Protein 1M0U (pdb70)

Foldseek 3Di:
DKAKEWEDAQDQALCQLVVLLCLLQVHDYHDHHQYPVCLVVCQVVAVVSDDGWMAINNDIDHDRLVVSLVSQVVRVQADDDPVQNVQLSVLLVLVVVLLVLLVCLLVPDDPVVSVVSLVCNVPPRLCVSQVVQLVCCVVLCLDSGPVDGHSSLSSLLSNQLVSCLSNVHRSCPVRVSNVSSNVVSCPPPSNVVCVVVGDDDSD/DKAKEWEDAQDLALCQLVVLLCLLQVHDYHDHHAYPVCLVVCQVVAVVSDDGWMQMRNRIDHDSVVVLLVSQVVRVQFDDDPVQNVQLSVLLVLVVVLLVLLCCLQVNDPDPVSVVSVCCCVVPRLCPSLVVQLVCCVVLVLDNGPVDGHSSLSSLLSNQLVSCLSNVHRSCPVRVSNVSSNVVSCPPVSNVVCVVPRDDDSD

InterPro domains:
  IPR004045 Glutathione S-transferase, N-terminal [PF02798] (50-118)
  IPR004045 Glutathione S-transferase, N-terminal [PS50404] (48-125)
  IPR004046 Glutathione S-transferase, C-terminal [PF14497] (142-244)
  IPR010987 Glutathione S-transferase, C-terminal-like [PS50405] (127-249)
  IPR036249 Thioredoxin-like superfamily [SSF52833] (49-121)
  IPR036282 Glutathione S-transferase, C-terminal domain superfamily [SSF47616] (123-248)
  IPR040079 Glutathione transferase family [SFLDS00019] (49-248)
  IPR050213 Glutathione S-transferase superfamily [PTHR11571] (49-246)

CATH classification: 3.40.30.10 (+1 more: 1.20.1050.10)

Structure (mmCIF, N/CA/C/O backbone):
data_1M0U
#
_entry.id   1M0U
#
_cell.length_a   89.723
_cell.length_b   89.723
_cell.length_c   131.789
_cell.angle_alpha   90.00
_cell.angle_beta   90.00
_cell.angle_gamma   120.00
#
_symmetry.space_group_name_H-M   'P 31 2 1'
#
loop_
_entity.id
_entity.type
_entity.pdbx_description
1 polymer 'GST2 gene product'
2 non-polymer 'SULFATE ION'
3 non-polymer GLUTATHIONE
4 water water
#
loop_
_atom_site.group_PDB
_atom_site.id
_atom_site.type_symbol
_atom_site.label_atom_id
_atom_site.label_alt_id
_atom_site.label_comp_id
_atom_site.label_asym_id
_atom_site.label_entity_id
_atom_site.label_seq_id
_atom_site.pdbx_PDB_ins_code
_atom_site.Cartn_x
_atom_site.Cartn_y
_atom_site.Cartn_z
_atom_site.occupancy
_atom_site.B_iso_or_equiv
_atom_site.auth_seq_id
_atom_site.auth_comp_id
_atom_site.auth_asym_id
_atom_site.auth_atom_id
_atom_site.pdbx_PDB_model_num
ATOM 1 N N . LYS A 1 47 ? 85.492 23.159 10.102 1.00 41.01 47 LYS A N 1
ATOM 2 C CA . LYS A 1 47 ? 85.714 24.168 11.174 1.00 40.15 47 LYS A CA 1
ATOM 3 C C . LYS A 1 47 ? 84.450 24.444 12.013 1.00 39.58 47 LYS A C 1
ATOM 4 O O . LYS A 1 47 ? 84.552 24.885 13.158 1.00 40.15 47 LYS A O 1
ATOM 10 N N . HIS A 1 48 ? 83.267 24.200 11.449 1.00 38.07 48 HIS A N 1
ATOM 11 C CA . HIS A 1 48 ? 82.025 24.274 12.228 1.00 36.80 48 HIS A CA 1
ATOM 12 C C . HIS A 1 48 ? 81.772 22.959 12.958 1.00 35.05 48 HIS A C 1
ATOM 13 O O . HIS A 1 48 ? 82.130 21.892 12.461 1.00 35.20 48 HIS A O 1
ATOM 20 N N . SER A 1 49 ? 81.187 23.042 14.147 1.00 33.19 49 SER A N 1
ATOM 21 C CA . SER A 1 49 ? 80.955 21.854 14.981 1.00 31.84 49 SER A CA 1
ATOM 22 C C . SER A 1 49 ? 79.497 21.424 14.911 1.00 30.42 49 SER A C 1
ATOM 23 O O . SER A 1 49 ? 78.608 22.185 15.296 1.00 30.36 49 SER A O 1
ATOM 26 N N . TYR A 1 50 ? 79.260 20.201 14.438 1.00 29.04 50 TYR A N 1
ATOM 27 C CA . TYR A 1 50 ? 77.902 19.670 14.323 1.00 27.74 50 TYR A CA 1
ATOM 28 C C . TYR A 1 50 ? 77.676 18.524 15.290 1.00 26.86 50 TYR A C 1
ATOM 29 O O . TYR A 1 50 ? 78.451 17.577 15.321 1.00 26.83 50 TYR A O 1
ATOM 38 N N . THR A 1 51 ? 76.614 18.610 16.078 1.00 26.02 51 THR A N 1
ATOM 39 C CA . THR A 1 51 ? 76.215 17.497 16.938 1.00 25.99 51 THR A CA 1
ATOM 40 C C . THR A 1 51 ? 74.781 17.117 16.598 1.00 25.88 51 THR A C 1
ATOM 41 O O . THR A 1 51 ? 73.906 17.978 16.549 1.00 25.75 51 THR A O 1
ATOM 45 N N . LEU A 1 52 ? 74.544 15.832 16.358 1.00 25.18 52 LEU A N 1
ATOM 46 C CA . LEU A 1 52 ? 73.175 15.366 16.166 1.00 25.46 52 LEU A CA 1
ATOM 47 C C . LEU A 1 52 ? 72.720 14.582 17.392 1.00 25.42 52 LEU A C 1
ATOM 48 O O . LEU A 1 52 ? 73.396 13.647 17.803 1.00 26.04 52 LEU A O 1
ATOM 53 N N . PHE A 1 53 ? 71.586 14.982 17.957 1.00 25.60 53 PHE A N 1
ATOM 54 C CA . PHE A 1 53 ? 70.942 14.270 19.052 1.00 26.41 53 PHE A CA 1
ATOM 55 C C . PHE A 1 53 ? 69.728 13.514 18.533 1.00 26.40 53 PHE A C 1
ATOM 56 O O . PHE A 1 53 ? 68.819 14.120 17.979 1.00 26.07 53 PHE A O 1
ATOM 64 N N . TYR A 1 54 ? 69.696 12.205 18.751 1.00 26.39 54 TYR A N 1
ATOM 65 C CA . TYR A 1 54 ? 68.484 11.444 18.509 1.00 27.24 54 TYR A CA 1
ATOM 66 C C . TYR A 1 54 ? 68.563 10.160 19.317 1.00 28.00 54 TYR A C 1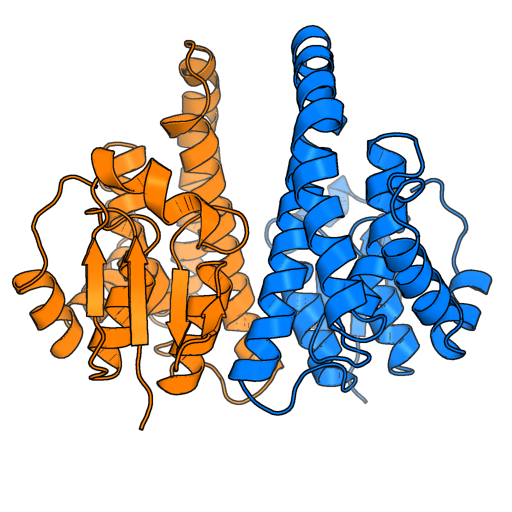
ATOM 67 O O . TYR A 1 54 ? 69.550 9.920 20.005 1.00 28.20 54 TYR A O 1
ATOM 76 N N . PHE A 1 55 ? 67.520 9.344 19.232 1.00 29.26 55 PHE A N 1
ATOM 77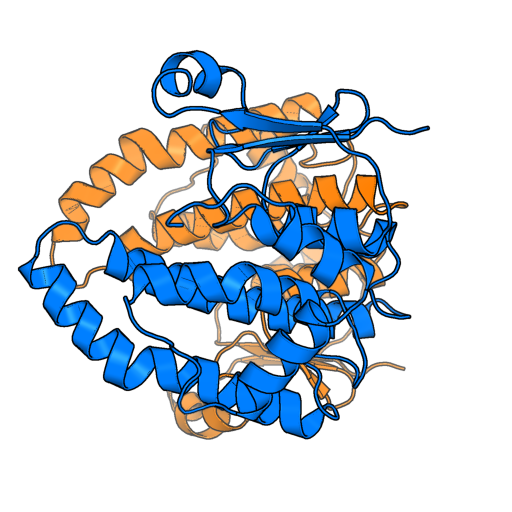 C CA . PHE A 1 55 ? 67.520 8.030 19.867 1.00 30.02 55 PHE A CA 1
ATOM 78 C C . PHE A 1 55 ? 68.459 7.082 19.127 1.00 30.30 55 PHE A C 1
ATOM 79 O O . PHE A 1 55 ? 68.958 7.400 18.042 1.00 30.35 55 PHE A O 1
ATOM 87 N N . ASN A 1 56 ? 68.713 5.916 19.715 1.00 30.89 56 ASN A N 1
ATOM 88 C CA . ASN A 1 56 ? 69.601 4.943 19.094 1.00 31.37 56 ASN A CA 1
ATOM 89 C C . ASN A 1 56 ? 68.887 4.147 17.998 1.00 31.55 56 ASN A C 1
ATOM 90 O O . ASN A 1 56 ? 68.806 2.911 18.050 1.00 31.09 56 ASN A O 1
ATOM 95 N N . VAL A 1 57 ? 68.369 4.875 17.011 1.00 30.93 57 VAL A N 1
ATOM 96 C CA . VAL A 1 57 ? 67.644 4.283 15.885 1.00 31.08 57 VAL A CA 1
ATOM 97 C C . VAL A 1 57 ? 67.899 5.098 14.616 1.00 30.80 57 VAL A C 1
ATOM 98 O O . VAL A 1 57 ? 68.482 6.191 14.675 1.00 30.44 57 VAL A O 1
ATOM 102 N N . LYS A 1 58 ? 67.465 4.571 13.473 1.00 30.17 58 LYS A N 1
ATOM 103 C CA . LYS A 1 58 ? 67.501 5.336 12.228 1.00 29.35 58 LYS A CA 1
ATOM 104 C C . LYS A 1 58 ? 66.333 6.325 12.210 1.00 28.44 58 LYS A C 1
ATOM 105 O O . LYS A 1 58 ? 66.526 7.530 12.434 1.00 27.81 58 LYS A O 1
ATOM 111 N N . ALA A 1 59 ? 65.122 5.813 11.978 1.00 27.26 59 ALA A N 1
ATOM 112 C CA . ALA A 1 59 ? 63.897 6.612 11.936 1.00 26.38 59 ALA A CA 1
ATOM 113 C C . ALA A 1 59 ? 64.082 8.022 11.345 1.00 26.14 59 ALA A C 1
ATOM 114 O O . ALA A 1 59 ? 64.617 8.172 10.243 1.00 26.02 59 ALA A O 1
ATOM 116 N N . LEU A 1 60 ? 63.663 9.043 12.091 1.00 25.16 60 LEU A N 1
ATOM 117 C CA . LEU A 1 60 ? 63.583 10.411 11.565 1.00 24.73 60 LEU A CA 1
ATOM 118 C C . LEU A 1 60 ? 64.930 11.088 11.354 1.00 24.09 60 LEU A C 1
ATOM 119 O O . LEU A 1 60 ? 65.038 12.040 10.572 1.00 23.95 60 LEU A O 1
ATOM 124 N N . ALA A 1 61 ? 65.961 10.616 12.044 1.00 23.61 61 ALA A N 1
ATOM 125 C CA . ALA A 1 61 ? 67.260 11.259 11.925 1.00 22.86 61 ALA A CA 1
ATOM 126 C C . ALA A 1 61 ? 68.094 10.686 10.804 1.00 22.92 61 ALA A C 1
ATOM 127 O O . ALA A 1 61 ? 69.085 11.294 10.402 1.00 22.36 61 ALA A O 1
ATOM 129 N N . GLU A 1 62 ? 67.737 9.494 10.315 1.00 21.94 62 GLU A N 1
ATOM 130 C CA . GLU A 1 62 ? 68.595 8.849 9.328 1.00 21.67 62 GLU A CA 1
ATOM 131 C C . GLU A 1 62 ? 68.834 9.678 8.055 1.00 20.90 62 GLU A C 1
ATOM 132 O O . GLU A 1 62 ? 69.951 9.677 7.559 1.00 21.33 62 GLU A O 1
ATOM 138 N N . PRO A 1 63 ? 67.832 10.381 7.517 1.00 20.59 63 PRO A N 1
ATOM 139 C CA . PRO A 1 63 ? 68.112 11.301 6.404 1.00 20.15 63 PRO A CA 1
ATOM 140 C C . PRO A 1 63 ? 69.206 12.344 6.726 1.00 19.85 63 PRO A C 1
ATOM 141 O O . PRO A 1 63 ? 70.028 12.671 5.852 1.00 19.59 63 PRO A O 1
ATOM 145 N N . LEU A 1 64 ? 69.206 12.864 7.948 1.00 20.08 64 LEU A N 1
ATOM 146 C CA . LEU A 1 64 ? 70.250 13.816 8.360 1.00 20.42 64 LEU A CA 1
ATOM 147 C C . LEU A 1 64 ? 71.621 13.141 8.360 1.00 20.52 64 LEU A C 1
ATOM 148 O O . LEU A 1 64 ? 72.587 13.693 7.855 1.00 21.25 64 LEU A O 1
ATOM 153 N N . ARG A 1 65 ? 71.688 11.915 8.876 1.00 21.20 65 ARG A N 1
ATOM 154 C CA . ARG A 1 65 ? 72.928 11.137 8.847 1.00 21.21 65 ARG A CA 1
ATOM 155 C C . ARG A 1 65 ? 73.406 10.838 7.418 1.00 21.52 65 ARG A C 1
ATOM 156 O O . ARG A 1 65 ? 74.611 10.831 7.157 1.00 21.70 65 ARG A O 1
ATOM 164 N N . TYR A 1 66 ? 72.472 10.606 6.488 1.00 21.49 66 TYR A N 1
ATOM 165 C CA . TYR A 1 66 ? 72.821 10.404 5.090 1.00 21.65 66 TYR A CA 1
ATOM 166 C C . TYR A 1 66 ? 73.444 11.673 4.523 1.00 21.18 66 TYR A C 1
ATOM 167 O O . TYR A 1 66 ? 74.434 11.628 3.797 1.00 22.52 66 TYR A O 1
ATOM 176 N N . LEU A 1 67 ? 72.842 12.815 4.849 1.00 21.01 67 LEU A N 1
ATOM 177 C CA . LEU A 1 67 ? 73.301 14.082 4.300 1.00 21.16 67 LEU A CA 1
ATOM 178 C C . LEU A 1 67 ? 74.701 14.443 4.816 1.00 21.79 67 LEU A C 1
ATOM 179 O O . LEU A 1 67 ? 75.523 14.950 4.04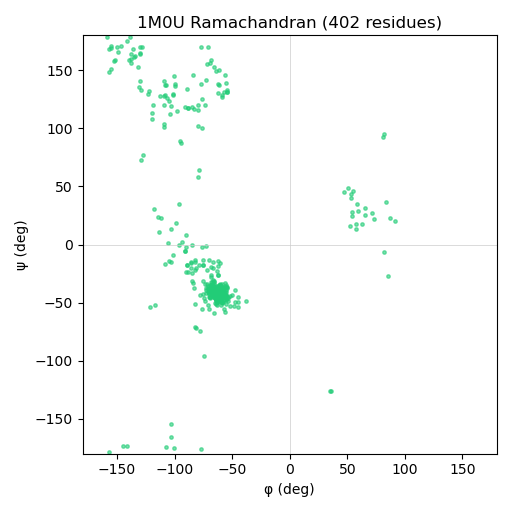6 1.00 22.18 67 LEU A O 1
ATOM 184 N N . PHE A 1 68 ? 74.959 14.195 6.098 1.00 22.75 68 PHE A N 1
ATOM 185 C CA . PHE A 1 68 ? 76.307 14.410 6.652 1.00 23.82 68 PHE A CA 1
ATOM 186 C C . PHE A 1 68 ? 77.296 13.515 5.902 1.00 24.79 68 PHE A C 1
ATOM 187 O O . PHE A 1 68 ? 78.334 13.987 5.444 1.00 25.23 68 PHE A O 1
ATOM 195 N N . ALA A 1 69 ? 76.960 12.229 5.751 1.00 25.75 69 ALA A N 1
ATOM 196 C CA . ALA A 1 69 ? 77.815 11.303 5.001 1.00 26.33 69 ALA A CA 1
ATOM 197 C C . ALA A 1 69 ? 78.069 11.774 3.576 1.00 26.85 69 ALA A C 1
ATOM 198 O O . ALA A 1 69 ? 79.215 11.790 3.123 1.00 26.52 69 ALA A O 1
ATOM 200 N N . TYR A 1 70 ? 77.003 12.179 2.878 1.00 26.65 70 TYR A N 1
ATOM 201 C CA . TYR A 1 70 ? 77.116 12.639 1.506 1.00 27.44 70 TYR A CA 1
ATOM 202 C C . TYR A 1 70 ? 78.133 13.783 1.361 1.00 28.20 70 TYR A C 1
ATOM 203 O O . TYR A 1 70 ? 78.941 13.803 0.418 1.00 27.92 70 TYR A O 1
ATOM 212 N N . GLY A 1 71 ? 78.079 14.723 2.303 1.00 28.92 71 GLY A N 1
ATOM 213 C CA . GLY A 1 71 ? 78.908 15.912 2.251 1.00 29.97 71 GLY A CA 1
ATOM 214 C C . GLY A 1 71 ? 80.290 15.726 2.837 1.00 31.05 71 GLY A C 1
ATOM 215 O O . GLY A 1 71 ? 81.088 16.662 2.825 1.00 30.80 71 GLY A O 1
ATOM 216 N N . ASN A 1 72 ? 80.569 14.523 3.336 1.00 31.72 72 ASN A N 1
ATOM 217 C CA . ASN A 1 72 ? 81.802 14.222 4.074 1.00 33.38 72 ASN A CA 1
ATOM 218 C C . ASN A 1 72 ? 82.008 15.199 5.239 1.00 33.21 72 ASN A C 1
ATOM 219 O O . ASN A 1 72 ? 83.128 15.664 5.517 1.00 33.65 72 ASN A O 1
ATOM 224 N N . GLN A 1 73 ? 80.903 15.508 5.910 1.00 32.91 73 GLN A N 1
ATOM 225 C CA . GLN A 1 73 ? 80.899 16.432 7.036 1.00 32.67 73 GLN A CA 1
ATOM 226 C C . GLN A 1 73 ? 80.939 15.668 8.350 1.00 32.68 73 GLN A C 1
ATOM 227 O O . GLN A 1 73 ? 80.010 14.929 8.694 1.00 32.46 73 GLN A O 1
ATOM 233 N N . GLU A 1 74 ? 82.035 15.836 9.081 1.00 32.17 74 GLU A N 1
ATOM 234 C CA . GLU A 1 74 ? 82.178 15.242 10.398 1.00 32.08 74 GLU A CA 1
ATOM 235 C C . GLU A 1 74 ? 81.124 15.802 11.336 1.00 31.14 74 GLU A C 1
ATOM 236 O O . GLU A 1 74 ? 80.843 17.005 11.323 1.00 31.35 74 GLU A O 1
ATOM 242 N N . TYR A 1 75 ? 80.542 14.928 12.146 1.00 30.41 75 TYR A N 1
ATOM 243 C CA . TYR A 1 75 ? 79.576 15.335 13.164 1.00 29.64 75 TYR A CA 1
ATOM 244 C C . TYR A 1 75 ? 79.590 14.361 14.329 1.00 30.10 75 TYR A C 1
ATOM 245 O O . TYR A 1 75 ? 80.023 13.221 14.179 1.00 30.92 75 TYR A O 1
ATOM 254 N N . GLU A 1 76 ? 79.109 14.815 15.482 1.00 30.35 76 GLU A N 1
ATOM 255 C CA . GLU A 1 76 ? 78.939 13.952 16.638 1.00 31.24 76 GLU A CA 1
ATOM 256 C C . GLU A 1 76 ? 77.560 13.306 16.580 1.00 30.90 76 GLU A C 1
ATOM 257 O O . GLU A 1 76 ? 76.540 13.987 16.621 1.00 30.27 76 GLU A O 1
ATOM 263 N N . ASP A 1 77 ? 77.549 11.987 16.477 1.00 30.66 77 ASP A N 1
ATOM 264 C CA . ASP A 1 77 ? 76.307 11.239 16.394 1.00 30.98 77 ASP A CA 1
ATOM 265 C C . ASP A 1 77 ? 75.920 10.784 17.798 1.00 31.41 77 ASP A C 1
ATOM 266 O O . ASP A 1 77 ? 76.301 9.694 18.217 1.00 31.64 77 ASP A O 1
ATOM 271 N N . VAL A 1 78 ? 75.198 11.634 18.530 1.00 31.47 78 VAL A N 1
ATOM 272 C CA . VAL A 1 78 ? 74.791 11.329 19.900 1.00 32.42 78 VAL A CA 1
ATOM 273 C C . VAL A 1 78 ? 73.502 10.519 19.925 1.00 33.43 78 VAL A C 1
ATOM 274 O O . VAL A 1 78 ? 72.449 10.977 19.476 1.00 32.62 78 VAL A O 1
ATOM 278 N N . ARG A 1 79 ? 73.605 9.308 20.469 1.00 34.82 79 ARG A N 1
ATOM 279 C CA . ARG A 1 79 ? 72.480 8.389 20.517 1.00 36.32 79 A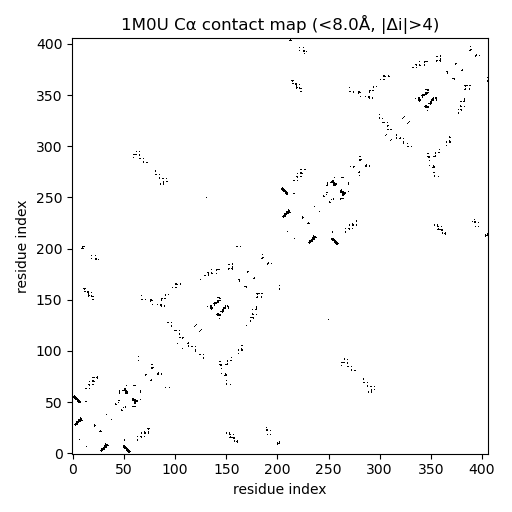RG A CA 1
ATOM 280 C C . ARG A 1 79 ? 71.973 8.246 21.933 1.00 37.58 79 ARG A C 1
ATOM 281 O O . ARG A 1 79 ? 72.584 7.565 22.764 1.00 38.02 79 ARG A O 1
ATOM 289 N N . VAL A 1 80 ? 70.850 8.897 22.193 1.00 38.58 80 VAL A N 1
ATOM 290 C CA . VAL A 1 80 ? 70.269 8.960 23.522 1.00 40.34 80 VAL A CA 1
ATOM 291 C C . VAL A 1 80 ? 69.509 7.668 23.804 1.00 41.71 80 VAL A C 1
ATOM 292 O O . VAL A 1 80 ? 68.514 7.366 23.143 1.00 41.77 80 VAL A O 1
ATOM 296 N N . THR A 1 81 ? 69.986 6.911 24.791 1.00 43.41 81 THR A N 1
ATOM 297 C CA . THR A 1 81 ? 69.343 5.651 25.169 1.00 44.84 81 THR A CA 1
ATOM 298 C C . THR A 1 81 ? 67.976 5.914 25.793 1.00 45.66 81 THR A C 1
ATOM 299 O O . THR A 1 81 ? 67.697 7.018 26.274 1.00 45.62 81 THR A O 1
ATOM 303 N N . ARG A 1 82 ? 67.131 4.887 25.772 1.00 47.17 82 ARG A N 1
ATOM 304 C CA . ARG A 1 82 ? 65.779 4.948 26.321 1.00 48.38 82 ARG A CA 1
ATOM 305 C C . ARG A 1 82 ? 65.744 5.400 27.790 1.00 48.72 82 ARG A C 1
ATOM 306 O O . ARG A 1 82 ? 64.838 6.134 28.199 1.00 48.80 82 ARG A O 1
ATOM 314 N N . ASP A 1 83 ? 66.738 4.979 28.574 1.00 49.40 83 ASP A N 1
ATOM 315 C CA . ASP A 1 83 ? 66.814 5.354 29.993 1.00 49.95 83 ASP A CA 1
ATOM 316 C C . ASP A 1 83 ? 67.209 6.810 30.249 1.00 49.69 83 ASP A C 1
ATOM 317 O O . ASP A 1 83 ? 66.642 7.464 31.133 1.00 49.90 83 ASP A O 1
ATOM 322 N N . GLU A 1 84 ? 68.177 7.314 29.483 1.00 49.29 84 GLU A N 1
ATOM 323 C CA . GLU A 1 84 ? 68.655 8.696 29.636 1.00 48.68 84 GLU A CA 1
ATOM 324 C C . GLU A 1 84 ? 67.624 9.736 29.213 1.00 47.86 84 GLU A C 1
ATOM 325 O O . GLU A 1 84 ? 67.640 10.867 29.706 1.00 47.91 84 GLU A O 1
ATOM 331 N N . TRP A 1 85 ? 66.726 9.344 28.308 1.00 46.81 85 TRP A N 1
ATOM 332 C CA . TRP A 1 85 ? 65.836 10.289 27.633 1.00 45.55 85 TRP A CA 1
ATOM 333 C C . TRP A 1 85 ? 64.966 11.189 28.528 1.00 45.17 85 TRP A C 1
ATOM 334 O O . TRP A 1 85 ? 64.969 12.398 28.319 1.00 45.02 85 TRP A O 1
ATOM 345 N N . PRO A 1 86 ? 64.226 10.644 29.503 1.00 44.83 86 PRO A N 1
ATOM 346 C CA . PRO A 1 86 ? 63.399 11.499 30.372 1.00 44.45 86 PRO A CA 1
ATOM 347 C C . PRO A 1 86 ? 64.211 12.556 31.141 1.00 43.80 86 PRO A C 1
ATOM 348 O O . PRO A 1 86 ? 63.717 13.663 31.353 1.00 43.92 86 PRO A O 1
ATOM 352 N N . ALA A 1 87 ? 65.440 12.220 31.530 1.00 43.69 87 ALA A N 1
ATOM 353 C CA . ALA A 1 87 ? 66.336 13.179 32.185 1.00 42.95 87 ALA A CA 1
ATOM 354 C C . ALA A 1 87 ? 66.871 14.241 31.208 1.00 42.43 87 ALA A C 1
ATOM 355 O O . ALA A 1 87 ? 67.056 15.403 31.586 1.00 42.24 87 ALA A O 1
ATOM 357 N N . LEU A 1 88 ? 67.086 13.845 29.951 1.00 41.47 88 LEU A N 1
ATOM 358 C CA . LEU A 1 88 ? 67.609 14.753 28.923 1.00 40.19 88 LEU A CA 1
ATOM 359 C C . LEU A 1 88 ? 66.546 15.623 28.250 1.00 39.50 88 LEU A C 1
ATOM 360 O O . LEU A 1 88 ? 66.798 16.787 27.956 1.00 38.89 88 LEU A O 1
ATOM 365 N N . LYS A 1 89 ? 65.362 15.054 28.014 1.00 39.26 89 LYS A N 1
ATOM 366 C CA . LYS A 1 89 ? 64.245 15.753 27.340 1.00 38.88 89 LYS A CA 1
ATOM 367 C C . LYS A 1 89 ? 64.031 17.241 27.672 1.00 38.27 89 LYS A C 1
ATOM 368 O O . LYS A 1 89 ? 63.865 18.047 26.753 1.00 37.90 89 LYS A O 1
ATOM 374 N N . PRO A 1 90 ? 64.011 17.615 28.959 1.00 37.92 90 PRO A N 1
ATOM 375 C CA . PRO A 1 90 ? 63.794 19.016 29.339 1.00 37.47 90 PRO A CA 1
ATOM 376 C C . PRO A 1 90 ? 64.853 19.997 28.806 1.00 36.68 90 PRO A C 1
ATOM 377 O O . PRO A 1 90 ? 64.594 21.194 28.803 1.00 36.85 90 PRO A O 1
ATOM 381 N N . THR A 1 91 ? 66.003 19.500 28.348 1.00 36.43 91 THR A N 1
ATOM 382 C CA . THR A 1 91 ? 67.058 20.373 27.810 1.00 35.84 91 THR A CA 1
ATOM 383 C C . THR A 1 91 ? 66.956 20.604 26.297 1.00 35.95 91 THR A C 1
ATOM 384 O O . THR A 1 91 ? 67.711 21.398 25.731 1.00 35.87 91 THR A O 1
ATOM 388 N N . MET A 1 92 ? 66.022 19.909 25.651 1.00 35.44 92 MET A N 1
ATOM 389 C CA . MET A 1 92 ? 65.901 19.938 24.193 1.00 35.51 92 MET A CA 1
ATOM 390 C C . MET A 1 92 ? 64.779 20.880 23.741 1.00 35.60 92 MET A C 1
ATOM 391 O O . MET A 1 92 ? 63.769 20.994 24.434 1.00 36.03 92 MET A O 1
ATOM 396 N N . PRO A 1 93 ? 64.954 21.573 22.610 1.00 35.92 93 PRO A N 1
ATOM 397 C CA . PRO A 1 93 ? 63.925 22.483 22.092 1.00 36.19 93 PRO A CA 1
ATOM 398 C C . PRO A 1 93 ? 62.586 21.768 21.925 1.00 36.72 93 PRO A C 1
ATOM 399 O O . PRO A 1 93 ? 62.537 20.656 21.375 1.00 36.72 93 PRO A O 1
ATOM 403 N N . MET A 1 94 ? 61.525 22.387 22.437 1.00 37.07 94 MET A N 1
ATOM 404 C CA . MET A 1 94 ? 60.174 21.818 22.397 1.00 37.63 94 MET A CA 1
ATOM 405 C C . MET A 1 94 ? 60.085 20.392 22.946 1.00 37.13 94 MET A C 1
ATOM 406 O O . MET A 1 94 ? 59.100 19.698 22.708 1.00 37.76 94 MET A O 1
ATOM 411 N N . GLY A 1 95 ? 61.114 19.955 23.673 1.00 36.86 95 GLY A N 1
ATOM 412 C CA . GLY A 1 95 ? 61.180 18.607 24.219 1.00 35.92 95 GLY A CA 1
ATOM 413 C C . GLY A 1 95 ? 61.262 17.452 23.227 1.00 36.00 95 GLY A C 1
ATOM 414 O O . GLY A 1 95 ? 60.878 16.323 23.547 1.00 36.39 95 GLY A O 1
ATOM 415 N N . GLN A 1 96 ? 61.779 17.711 22.032 1.00 34.94 96 GLN A N 1
ATOM 416 C CA . GLN A 1 96 ? 61.850 16.662 21.017 1.00 34.17 96 GLN A CA 1
ATOM 417 C C . GLN A 1 96 ? 63.215 16.472 20.390 1.00 32.15 96 GLN A C 1
ATOM 418 O O . GLN A 1 96 ? 64.134 17.258 20.621 1.00 31.74 96 GLN A O 1
ATOM 424 N N . MET A 1 97 ? 63.330 15.393 19.621 1.00 29.76 97 MET A N 1
ATOM 425 C CA . MET A 1 97 ? 64.488 15.101 18.803 1.00 27.81 97 MET A CA 1
ATOM 426 C C . MET A 1 97 ? 63.915 14.653 17.442 1.00 26.53 97 MET A C 1
ATOM 427 O O . MET A 1 97 ? 62.729 14.304 17.373 1.00 26.25 97 MET A O 1
ATOM 432 N N . PRO A 1 98 ? 64.707 14.670 16.373 1.00 25.63 98 PRO A N 1
ATOM 433 C CA . PRO A 1 98 ? 66.120 15.074 16.393 1.00 24.44 98 PRO A CA 1
ATOM 434 C C . PRO A 1 98 ? 66.369 16.551 16.649 1.00 23.78 98 PRO A C 1
ATOM 435 O O . PRO A 1 98 ? 65.509 17.414 16.415 1.00 23.72 98 PRO A O 1
ATOM 439 N N . VAL A 1 99 ? 67.571 16.798 17.151 1.00 23.27 99 VAL A N 1
ATOM 440 C CA . VAL A 1 99 ? 68.096 18.137 17.383 1.00 22.79 99 VAL A CA 1
ATOM 441 C C . VAL A 1 99 ? 69.473 18.196 16.777 1.00 22.78 99 VAL A C 1
ATOM 442 O O . VAL A 1 99 ? 70.277 17.283 16.938 1.00 22.33 99 VAL A O 1
ATOM 446 N N . LEU A 1 100 ? 69.752 19.282 16.067 1.00 23.33 100 LEU A N 1
ATOM 447 C CA . LEU A 1 100 ? 71.086 19.524 15.561 1.00 24.42 100 LEU A CA 1
ATOM 448 C C . LEU A 1 100 ? 71.666 20.673 16.355 1.00 24.40 100 LEU A C 1
ATOM 449 O O . LEU A 1 100 ? 70.968 21.627 16.680 1.00 24.92 100 LEU A O 1
ATOM 454 N N . GLU A 1 101 ? 72.942 20.557 16.666 1.00 25.06 101 GLU A N 1
ATOM 455 C CA . GLU A 1 101 ? 73.662 21.614 17.343 1.00 26.15 101 GLU A CA 1
ATOM 456 C C . GLU A 1 101 ? 74.765 22.046 16.412 1.00 25.82 101 GLU A C 1
ATOM 457 O O . GLU A 1 101 ? 75.602 21.238 16.010 1.00 25.95 101 GLU A O 1
ATOM 463 N N . VAL A 1 102 ? 74.732 23.319 16.030 1.00 26.32 102 VAL A N 1
ATOM 464 C CA . VAL A 1 102 ? 75.716 23.882 15.131 1.00 26.89 102 VAL A CA 1
ATOM 465 C C . VAL A 1 102 ? 76.402 25.012 15.894 1.00 27.38 102 VAL A C 1
ATOM 466 O O . VAL A 1 102 ? 75.770 26.011 16.243 1.00 27.09 102 VAL A O 1
ATOM 470 N N . ASP A 1 103 ? 77.681 24.808 16.177 1.00 28.86 103 ASP A N 1
ATOM 471 C CA . ASP A 1 103 ? 78.452 25.714 17.040 1.00 29.94 103 ASP A CA 1
ATOM 472 C C . ASP A 1 103 ? 77.703 26.069 18.323 1.00 30.83 103 ASP A C 1
ATOM 473 O O . ASP A 1 103 ? 77.637 27.235 18.732 1.00 31.61 103 ASP A O 1
ATOM 478 N N . GLY A 1 104 ? 77.124 25.040 18.944 1.00 31.51 104 GLY A N 1
ATOM 479 C CA . GLY A 1 104 ? 76.348 25.194 20.163 1.00 32.04 104 GLY A CA 1
ATOM 480 C C . GLY A 1 104 ? 74.881 25.556 19.976 1.00 32.13 104 GLY A C 1
ATOM 481 O O . GLY A 1 104 ? 74.046 25.235 20.832 1.00 32.94 104 GLY A O 1
ATOM 482 N N . LYS A 1 105 ? 74.549 26.214 18.868 1.00 30.98 105 LYS A N 1
ATOM 483 C CA . LYS A 1 105 ? 73.184 26.682 18.663 1.00 30.65 105 LYS A CA 1
ATOM 484 C C . LYS A 1 105 ? 72.282 25.499 18.329 1.00 29.80 105 LYS A C 1
ATOM 485 O O . LYS A 1 105 ? 72.531 24.811 17.351 1.00 29.74 105 LYS A O 1
ATOM 491 N N . ARG A 1 106 ? 71.263 25.268 19.152 1.00 29.09 106 ARG A N 1
ATOM 492 C CA . ARG A 1 106 ? 70.346 24.133 18.950 1.00 28.25 106 ARG A CA 1
ATOM 493 C C . ARG A 1 106 ? 69.145 24.461 18.061 1.00 28.18 106 ARG A C 1
ATOM 494 O O . ARG A 1 106 ? 68.458 25.481 18.237 1.00 27.88 106 ARG A O 1
ATOM 502 N N . VAL A 1 107 ? 68.884 23.563 17.117 1.00 26.68 107 VAL A N 1
ATOM 503 C CA . VAL A 1 107 ? 67.726 23.680 16.239 1.00 25.83 107 VAL A CA 1
ATOM 504 C C . VAL A 1 107 ? 66.975 22.341 16.223 1.00 25.07 107 VAL A C 1
ATOM 505 O O . VAL A 1 107 ? 67.508 21.313 16.639 1.00 24.73 107 VAL A O 1
ATOM 509 N N . HIS A 1 108 ? 65.741 22.366 15.735 1.00 24.27 108 HIS A N 1
ATOM 510 C CA . HIS A 1 108 ? 64.913 21.155 15.632 1.00 23.83 108 HIS A CA 1
ATOM 511 C C . HIS A 1 108 ? 64.058 21.261 14.376 1.00 22.74 108 HIS A C 1
ATOM 512 O O . HIS A 1 108 ? 64.228 22.202 13.604 1.00 22.73 108 HIS A O 1
ATOM 519 N N . GLN A 1 109 ? 63.138 20.309 14.186 1.00 22.51 109 GLN A N 1
ATOM 520 C CA . GLN A 1 109 ? 62.300 20.200 12.975 1.00 21.16 109 GLN A CA 1
ATOM 521 C C . GLN A 1 109 ? 63.074 19.503 11.862 1.00 20.84 109 GLN A C 1
ATOM 522 O O . GLN A 1 109 ? 63.829 20.129 11.115 1.00 20.06 109 GLN A O 1
ATOM 528 N N . SER A 1 110 ? 62.885 18.190 11.750 1.00 19.95 110 SER A N 1
ATOM 529 C CA . SER A 1 110 ? 63.803 17.389 10.953 1.00 19.45 110 SER A CA 1
ATOM 530 C C . SER A 1 110 ? 63.769 17.673 9.446 1.00 18.92 110 SER A C 1
ATOM 531 O O . SER A 1 110 ? 64.808 17.582 8.798 1.00 18.02 110 SER A O 1
ATOM 534 N N . ILE A 1 111 ? 62.597 17.981 8.888 1.00 18.29 111 ILE A N 1
ATOM 535 C CA . ILE A 1 111 ? 62.532 18.306 7.457 1.00 18.04 111 ILE A CA 1
ATOM 536 C C . ILE A 1 111 ? 63.276 19.621 7.175 1.00 17.74 111 ILE A C 1
ATOM 537 O O . ILE A 1 111 ? 64.058 19.718 6.225 1.00 17.62 111 ILE A O 1
ATOM 542 N N . SER A 1 112 ? 63.039 20.619 8.014 1.00 17.85 112 SER A N 1
ATOM 543 C CA . SER A 1 112 ? 63.722 21.899 7.801 1.00 18.28 112 SER A CA 1
ATOM 544 C C . SER A 1 112 ? 65.231 21.789 8.024 1.00 17.55 112 SER A C 1
ATOM 545 O O . SER A 1 112 ? 66.016 22.423 7.304 1.00 16.41 112 SER A O 1
ATOM 548 N N . MET A 1 113 ? 65.640 20.959 8.987 1.00 16.31 113 MET A N 1
ATOM 549 C CA . MET A 1 113 ? 67.066 20.687 9.159 1.00 16.95 113 MET A CA 1
ATOM 550 C C . MET A 1 113 ? 67.684 19.929 7.987 1.00 17.04 113 MET A C 1
ATOM 551 O O . MET A 1 113 ? 68.833 20.171 7.646 1.00 16.87 113 MET A O 1
ATOM 556 N N . ALA A 1 114 ? 66.929 19.014 7.369 1.00 16.66 114 ALA A N 1
ATOM 557 C CA . ALA A 1 114 ? 67.411 18.314 6.189 1.00 15.87 114 ALA A CA 1
ATOM 558 C C . ALA A 1 114 ? 67.634 19.305 5.049 1.00 15.94 114 ALA A C 1
ATOM 559 O O . ALA A 1 114 ? 68.621 19.203 4.309 1.00 16.19 114 ALA A O 1
ATOM 561 N N . ARG A 1 115 ? 66.720 20.266 4.902 1.00 15.73 115 ARG A N 1
ATOM 562 C CA . ARG A 1 115 ? 66.806 21.241 3.817 1.00 16.37 115 ARG A CA 1
ATOM 563 C C . ARG A 1 115 ? 68.066 22.074 4.044 1.00 16.99 115 ARG A C 1
ATOM 564 O O . ARG A 1 115 ? 68.794 22.368 3.100 1.00 17.06 115 ARG A O 1
ATOM 572 N N . PHE A 1 116 ? 68.316 22.416 5.306 1.00 17.17 116 PHE A N 1
ATOM 573 C CA . PHE A 1 116 ? 69.519 23.188 5.667 1.00 17.21 116 PHE A CA 1
ATOM 574 C C . PHE A 1 116 ? 70.803 22.390 5.380 1.00 17.75 116 PHE A C 1
ATOM 575 O O . PHE A 1 116 ? 71.743 22.901 4.763 1.00 18.66 116 PHE A O 1
ATOM 583 N N . LEU A 1 117 ? 70.877 21.146 5.846 1.00 17.88 117 LEU A N 1
ATOM 584 C CA . LEU A 1 117 ? 72.021 20.297 5.492 1.00 18.41 117 LEU A CA 1
ATOM 585 C C . LEU A 1 117 ? 72.191 20.115 3.980 1.00 19.22 117 LEU A C 1
ATOM 586 O O . LEU A 1 117 ? 73.310 20.138 3.473 1.00 19.78 117 LEU A O 1
ATOM 591 N N . ALA A 1 118 ? 71.080 19.964 3.253 1.00 19.80 118 ALA A N 1
ATOM 592 C CA . ALA A 1 118 ? 71.104 19.845 1.794 1.00 20.47 118 ALA A CA 1
ATOM 593 C C . ALA A 1 118 ? 71.810 21.054 1.137 1.00 21.57 118 ALA A C 1
ATOM 594 O O . ALA A 1 118 ? 72.625 20.902 0.224 1.00 21.99 118 ALA A O 1
ATOM 596 N N . LYS A 1 119 ? 71.492 22.250 1.618 1.00 22.09 119 LYS A N 1
ATOM 597 C CA . LYS A 1 119 ? 72.112 23.465 1.099 1.00 23.70 119 LYS A CA 1
ATOM 598 C C . LYS A 1 119 ? 73.593 23.428 1.421 1.00 24.75 119 LYS A C 1
ATOM 599 O O . LYS A 1 119 ? 74.426 23.800 0.587 1.00 25.40 119 LYS A O 1
ATOM 605 N N . THR A 1 120 ? 73.911 22.957 2.623 1.00 25.75 120 THR A N 1
ATOM 606 C CA . THR A 1 120 ? 75.296 22.926 3.105 1.00 27.59 120 THR A CA 1
ATOM 607 C C . THR A 1 120 ? 76.154 21.953 2.289 1.00 28.14 120 THR A C 1
ATOM 608 O O . THR A 1 120 ? 77.347 22.192 2.092 1.00 28.60 120 THR A O 1
ATOM 612 N N . VAL A 1 121 ? 75.548 20.882 1.773 1.00 28.38 121 VAL A N 1
ATOM 613 C CA . VAL A 1 121 ? 76.300 19.855 1.034 1.00 28.53 121 VAL A CA 1
ATOM 614 C C . VAL A 1 121 ? 76.083 19.900 -0.490 1.00 28.97 121 VAL A C 1
ATOM 615 O O . VAL A 1 121 ? 76.628 19.069 -1.215 1.00 30.47 121 VAL A O 1
ATOM 619 N N . GLY A 1 122 ? 75.284 20.855 -0.967 1.00 28.96 122 GLY A N 1
ATOM 620 C CA . GLY A 1 122 ? 75.090 21.096 -2.394 1.00 28.68 122 GLY A CA 1
ATOM 621 C C . GLY A 1 122 ? 74.061 20.231 -3.111 1.00 29.24 122 GLY A C 1
ATOM 622 O O . GLY A 1 122 ? 74.257 19.871 -4.270 1.00 29.23 122 GLY A O 1
ATOM 623 N N . LEU A 1 123 ? 72.960 19.909 -2.434 1.00 28.07 123 LEU A N 1
ATOM 624 C CA . LEU A 1 123 ? 71.952 19.002 -2.996 1.00 28.17 123 LEU A CA 1
ATOM 625 C C . LEU A 1 123 ? 70.630 19.698 -3.327 1.00 28.48 123 LEU A C 1
ATOM 626 O O . LEU A 1 123 ? 69.556 19.058 -3.446 1.00 27.51 123 LEU A O 1
ATOM 631 N N . CYS A 1 124 ? 70.723 21.012 -3.517 1.00 28.72 124 CYS A N 1
ATOM 632 C CA . CYS A 1 124 ? 69.548 21.810 -3.839 1.00 29.94 124 CYS A CA 1
ATOM 633 C C . CYS A 1 124 ? 69.483 22.184 -5.318 1.00 29.56 124 CYS A C 1
ATOM 634 O O . CYS A 1 124 ? 70.174 21.584 -6.142 1.00 30.74 124 CYS A O 1
ATOM 637 N N . GLY A 1 125 ? 68.631 23.144 -5.656 1.00 28.91 125 GLY A N 1
ATOM 638 C CA . GLY A 1 125 ? 68.454 23.563 -7.030 1.00 28.64 125 GLY A CA 1
ATOM 639 C C . GLY A 1 125 ? 69.209 24.844 -7.334 1.00 28.80 125 GLY A C 1
ATOM 640 O O . GLY A 1 125 ? 69.933 25.370 -6.484 1.00 29.27 125 GLY A O 1
ATOM 641 N N . ALA A 1 126 ? 69.016 25.348 -8.544 1.00 28.97 126 ALA A N 1
ATOM 642 C CA . ALA A 1 126 ? 69.718 26.548 -9.008 1.00 29.07 126 ALA A CA 1
ATOM 643 C C . ALA A 1 126 ? 68.965 27.840 -8.695 1.00 28.47 126 ALA A C 1
ATOM 644 O O . ALA A 1 126 ? 69.570 28.928 -8.633 1.00 28.97 126 ALA A O 1
ATOM 646 N N . THR A 1 127 ? 67.647 27.737 -8.518 1.00 27.34 127 THR A N 1
ATOM 647 C CA . THR A 1 127 ? 66.795 28.890 -8.244 1.00 25.98 127 THR A CA 1
ATOM 648 C C . THR A 1 127 ? 65.799 28.561 -7.133 1.00 25.58 127 THR A C 1
ATOM 649 O O . THR A 1 127 ? 65.636 27.382 -6.795 1.00 24.34 127 THR A O 1
ATOM 653 N N . PRO A 1 128 ? 65.109 29.569 -6.596 1.00 24.27 128 PRO A N 1
ATOM 654 C CA . PRO A 1 128 ? 63.969 29.321 -5.702 1.00 23.57 128 PRO A CA 1
ATOM 655 C C . PRO A 1 128 ? 62.881 28.434 -6.323 1.00 22.80 128 PRO A C 1
ATOM 656 O O . PRO A 1 128 ? 62.280 27.632 -5.604 1.00 21.89 128 PRO A O 1
ATOM 660 N N . TRP A 1 129 ? 62.661 28.556 -7.629 1.00 21.84 129 TRP A N 1
ATOM 661 C CA . TRP A 1 129 ? 61.655 27.741 -8.308 1.00 21.64 129 TRP A CA 1
ATOM 662 C C . TRP A 1 129 ? 62.054 26.276 -8.274 1.00 20.82 129 TRP A C 1
ATOM 663 O O . TRP A 1 129 ? 61.214 25.402 -8.038 1.00 20.08 129 TRP A O 1
ATOM 674 N N . GLU A 1 130 ? 63.333 26.015 -8.521 1.00 20.32 130 GLU A N 1
ATOM 675 C CA . GLU A 1 130 ? 63.853 24.656 -8.504 1.00 20.08 130 GLU A CA 1
ATOM 676 C C . GLU A 1 130 ? 63.809 24.105 -7.085 1.00 19.95 130 GLU A C 1
ATOM 677 O O . GLU A 1 130 ? 63.432 22.956 -6.871 1.00 19.15 130 GLU A O 1
ATOM 683 N N . ASP A 1 131 ? 64.178 24.944 -6.113 1.00 19.31 131 ASP A N 1
ATOM 684 C CA . ASP A 1 131 ? 64.161 24.514 -4.722 1.00 18.78 131 ASP A CA 1
ATOM 685 C C . ASP A 1 131 ? 62.741 24.194 -4.275 1.00 17.49 131 ASP A C 1
ATOM 686 O O . ASP A 1 131 ? 62.540 23.276 -3.481 1.00 16.65 131 ASP A O 1
ATOM 691 N N . LEU A 1 132 ? 61.784 24.966 -4.773 1.00 16.38 132 LEU A N 1
ATOM 692 C CA . LEU A 1 132 ? 60.370 24.720 -4.513 1.00 16.21 132 LEU A CA 1
ATOM 693 C C . LEU A 1 132 ? 59.986 23.306 -4.989 1.00 16.27 132 LEU A C 1
ATOM 694 O O . LEU A 1 132 ? 59.297 22.587 -4.274 1.00 16.14 132 LEU A O 1
ATOM 699 N N . GLN A 1 133 ? 60.462 22.911 -6.170 1.00 16.36 133 GLN A N 1
ATOM 700 C CA . GLN A 1 133 ? 60.126 21.559 -6.694 1.00 16.70 133 GLN A CA 1
ATOM 701 C C . GLN A 1 133 ? 60.611 20.471 -5.747 1.00 16.36 133 GLN A C 1
ATOM 702 O O . GLN A 1 133 ? 59.909 19.483 -5.528 1.00 16.48 133 GLN A O 1
ATOM 708 N N . ILE A 1 134 ? 61.817 20.635 -5.202 1.00 15.85 134 ILE A N 1
ATOM 709 C CA . ILE A 1 134 ? 62.352 19.655 -4.265 1.00 15.36 134 ILE A CA 1
ATOM 710 C C . ILE A 1 134 ? 61.566 19.702 -2.968 1.00 15.44 134 ILE A C 1
ATOM 711 O O . ILE A 1 134 ? 61.196 18.654 -2.436 1.00 15.26 134 ILE A O 1
ATOM 716 N N . ASP A 1 135 ? 61.305 20.914 -2.459 1.00 14.66 135 ASP A N 1
ATOM 717 C CA . ASP A 1 135 ? 60.553 21.059 -1.214 1.00 15.55 135 ASP A CA 1
ATOM 718 C C . ASP A 1 135 ? 59.202 20.340 -1.291 1.00 15.44 135 ASP A C 1
ATOM 719 O O . ASP A 1 135 ? 58.779 19.665 -0.344 1.00 15.11 135 ASP A O 1
ATOM 724 N N . ILE A 1 136 ? 58.511 20.518 -2.417 1.00 16.19 136 ILE A N 1
ATOM 725 C CA . ILE A 1 136 ? 57.155 19.969 -2.565 1.00 17.04 136 ILE A CA 1
ATOM 726 C C . ILE A 1 136 ? 57.178 18.454 -2.449 1.00 16.93 136 ILE A C 1
ATOM 727 O O . ILE A 1 136 ? 56.302 17.875 -1.792 1.00 17.05 136 ILE A O 1
ATOM 732 N N . VAL A 1 137 ? 58.162 17.803 -3.066 1.00 16.97 137 VAL A N 1
ATOM 733 C CA . VAL A 1 137 ? 58.169 16.340 -3.039 1.00 17.80 137 VAL A CA 1
ATOM 734 C C . VAL A 1 137 ? 58.511 15.815 -1.636 1.00 17.72 137 VAL A C 1
ATOM 735 O O . VAL A 1 137 ? 57.909 14.871 -1.149 1.00 17.24 137 VAL A O 1
ATOM 739 N N . VAL A 1 138 ? 59.422 16.495 -0.946 1.00 16.44 138 VAL A N 1
ATOM 740 C CA . VAL A 1 138 ? 59.729 16.121 0.428 1.00 16.13 138 VAL A CA 1
ATOM 741 C C . VAL A 1 138 ? 58.519 16.350 1.342 1.00 16.06 138 VAL A C 1
ATOM 742 O O . VAL A 1 138 ? 58.263 15.523 2.232 1.00 17.10 138 VAL A O 1
ATOM 746 N N . ASP A 1 139 ? 57.767 17.439 1.138 1.00 16.27 139 ASP A N 1
ATOM 747 C CA . ASP A 1 139 ? 56.578 17.684 1.946 1.00 16.95 139 ASP A CA 1
ATOM 748 C C . ASP A 1 139 ? 55.583 16.541 1.712 1.00 17.20 139 ASP A C 1
ATOM 749 O O . ASP A 1 139 ? 54.899 16.089 2.631 1.00 17.39 139 ASP A O 1
ATOM 754 N N . THR A 1 140 ? 55.488 16.108 0.463 1.00 16.67 140 THR A N 1
ATOM 755 C CA . THR A 1 140 ? 54.586 15.001 0.125 1.00 17.05 140 THR A CA 1
ATOM 756 C C . THR A 1 140 ? 54.995 13.710 0.823 1.00 17.02 140 THR A C 1
ATOM 757 O O . THR A 1 140 ? 54.140 13.006 1.407 1.00 17.60 140 THR A O 1
ATOM 761 N N . ILE A 1 141 ? 56.286 13.400 0.787 1.00 17.27 141 ILE A N 1
ATOM 762 C CA . ILE A 1 141 ? 56.837 12.235 1.483 1.00 18.11 141 ILE A CA 1
ATOM 763 C C . ILE A 1 141 ? 56.564 12.335 2.984 1.00 18.81 141 ILE A C 1
ATOM 764 O O . ILE A 1 141 ? 56.167 1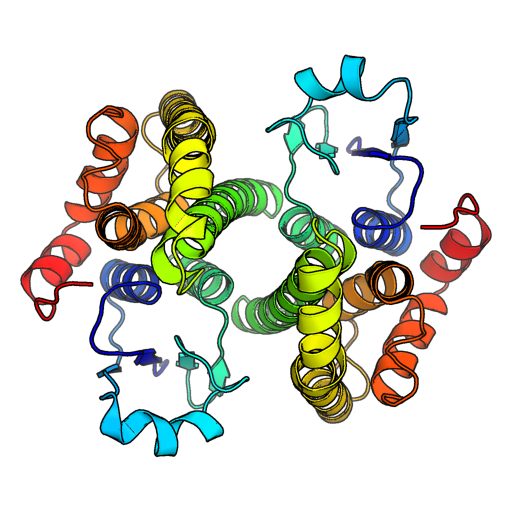1.357 3.624 1.00 17.60 141 ILE A O 1
ATOM 769 N N . ASN A 1 142 ? 56.796 13.521 3.548 1.00 18.21 142 ASN A N 1
ATOM 770 C CA . ASN A 1 142 ? 56.526 13.708 4.967 1.00 19.11 142 ASN A CA 1
ATOM 771 C C . ASN A 1 142 ? 55.042 13.549 5.313 1.00 18.95 142 ASN A C 1
ATOM 772 O O . ASN A 1 142 ? 54.708 12.927 6.335 1.00 19.73 142 ASN A O 1
ATOM 777 N N . ASP A 1 143 ? 54.167 14.093 4.468 1.00 19.37 143 ASP A N 1
ATOM 778 C CA . ASP A 1 143 ? 52.708 13.954 4.631 1.00 19.38 143 ASP A CA 1
ATOM 779 C C . ASP A 1 143 ? 52.337 12.460 4.691 1.00 20.08 143 ASP A C 1
ATOM 780 O O . ASP A 1 143 ? 51.535 12.046 5.537 1.00 19.33 143 ASP A O 1
ATOM 785 N N . PHE A 1 144 ? 52.930 11.676 3.788 1.00 19.18 144 PHE A N 1
ATOM 786 C CA . PHE A 1 144 ? 52.699 10.226 3.710 1.00 19.87 144 PHE A CA 1
ATOM 787 C C . PHE A 1 144 ? 53.201 9.539 4.980 1.00 19.82 144 PHE A C 1
ATOM 788 O O . PHE A 1 144 ? 52.486 8.741 5.603 1.00 20.38 144 PHE A O 1
ATOM 796 N N . ARG A 1 145 ? 54.417 9.892 5.404 1.00 19.38 145 ARG A N 1
ATOM 797 C CA . ARG A 1 145 ? 55.011 9.331 6.613 1.00 20.00 145 ARG A CA 1
ATOM 798 C C . ARG A 1 145 ? 54.137 9.590 7.838 1.00 20.56 145 ARG A C 1
ATOM 799 O O . ARG A 1 145 ? 53.991 8.694 8.696 1.00 20.53 145 ARG A O 1
ATOM 807 N N . LEU A 1 146 ? 53.567 10.797 7.924 1.00 21.04 146 LEU A N 1
ATOM 808 C CA . LEU A 1 146 ? 52.727 11.192 9.056 1.00 22.01 146 LEU A CA 1
ATOM 809 C C . LEU A 1 146 ? 51.425 10.397 9.056 1.00 22.85 146 LEU A C 1
ATOM 810 O O . LEU A 1 146 ? 50.941 9.991 10.114 1.00 22.77 146 LEU A O 1
ATOM 815 N N . LYS A 1 147 ? 50.871 10.181 7.866 1.00 22.80 147 LYS A N 1
ATOM 816 C CA . LYS A 1 147 ? 49.663 9.378 7.718 1.00 23.79 147 LYS A CA 1
ATOM 817 C C . LYS A 1 147 ? 49.912 7.924 8.124 1.00 23.40 147 LYS A C 1
ATOM 818 O O . LYS A 1 147 ? 49.035 7.313 8.756 1.00 24.74 147 LYS A O 1
ATOM 824 N N . ILE A 1 148 ? 51.086 7.380 7.802 1.00 22.77 148 ILE A N 1
ATOM 825 C CA . ILE A 1 148 ? 51.467 6.044 8.266 1.00 22.83 148 ILE A CA 1
ATOM 826 C C . ILE A 1 148 ? 51.551 6.054 9.809 1.00 24.82 148 ILE A C 1
ATOM 827 O O . ILE A 1 148 ? 50.921 5.227 10.486 1.00 24.77 148 ILE A O 1
ATOM 832 N N . ALA A 1 149 ? 52.311 7.007 10.349 1.00 25.22 149 ALA A N 1
ATOM 833 C CA . ALA A 1 149 ? 52.530 7.117 11.796 1.00 27.20 149 ALA A CA 1
ATOM 834 C C . ALA A 1 149 ? 51.246 7.219 12.621 1.00 28.70 149 ALA A C 1
ATOM 835 O O . ALA A 1 149 ? 51.173 6.669 13.724 1.00 29.82 149 ALA A O 1
ATOM 837 N N . VAL A 1 150 ? 50.242 7.914 12.097 1.00 30.19 150 VAL A N 1
ATOM 838 C CA . VAL A 1 150 ? 48.963 8.082 12.783 1.00 32.60 150 VAL A CA 1
ATOM 839 C C . VAL A 1 150 ? 48.264 6.726 12.945 1.00 33.81 150 VAL A C 1
ATOM 840 O O . VAL A 1 150 ? 47.624 6.453 13.973 1.00 33.56 150 VAL A O 1
ATOM 844 N N . VAL A 1 151 ? 48.423 5.870 11.940 1.00 35.09 151 VAL A N 1
ATOM 845 C CA . VAL A 1 151 ? 47.880 4.518 11.991 1.00 36.57 151 VAL A CA 1
ATOM 846 C C . VAL A 1 151 ? 48.742 3.636 12.897 1.00 38.05 151 VAL A C 1
ATOM 847 O O . VAL A 1 151 ? 48.241 3.052 13.865 1.00 38.23 151 VAL A O 1
ATOM 851 N N . SER A 1 152 ? 50.037 3.580 12.593 1.00 39.61 152 SER A N 1
ATOM 852 C CA . SER A 1 152 ? 50.986 2.655 13.213 1.00 41.92 152 SER A CA 1
ATOM 853 C C . SER A 1 152 ? 51.030 2.744 14.735 1.00 43.54 152 SER A C 1
ATOM 854 O O . SER A 1 152 ? 51.199 1.729 15.421 1.00 43.78 152 SER A O 1
ATOM 857 N N . TYR A 1 153 ? 50.883 3.957 15.250 1.00 45.39 153 TYR A N 1
ATOM 858 C CA . TYR A 1 153 ? 50.939 4.207 16.683 1.00 47.59 153 TYR A CA 1
ATOM 859 C C . TYR A 1 153 ? 49.540 4.410 17.268 1.00 48.81 153 TYR A C 1
ATOM 860 O O . TYR A 1 153 ? 49.395 4.860 18.408 1.00 49.37 153 TYR A O 1
ATOM 869 N N . GLU A 1 154 ? 48.524 4.053 16.483 1.00 50.22 154 GLU A N 1
ATOM 870 C CA . GLU A 1 154 ? 47.117 4.190 16.860 1.00 51.89 154 GLU A CA 1
ATOM 871 C C . GLU A 1 154 ? 46.792 3.460 18.166 1.00 53.20 154 GLU A C 1
ATOM 872 O O . GLU A 1 154 ? 47.338 2.387 18.430 1.00 52.83 154 GLU A O 1
ATOM 873 N N . PRO A 1 155 ? 45.873 4.029 18.950 1.00 54.35 155 PRO A N 1
ATOM 874 C CA . PRO A 1 155 ? 45.710 3.665 20.364 1.00 55.21 155 PRO A CA 1
ATOM 875 C C . PRO A 1 155 ? 44.864 2.409 20.572 1.00 55.82 155 PRO A C 1
ATOM 876 O O . PRO A 1 155 ? 45.407 1.367 20.958 1.00 55.84 155 PRO A O 1
ATOM 880 N N . GLU A 1 156 ? 43.559 2.516 20.327 1.00 56.44 156 GLU A N 1
ATOM 881 C CA . GLU A 1 156 ? 42.646 1.383 20.411 1.00 56.97 156 GLU A CA 1
ATOM 882 C C . GLU A 1 156 ? 42.803 0.523 19.162 1.00 56.86 156 GLU A C 1
ATOM 883 O O . GLU A 1 156 ? 42.923 1.051 18.051 1.00 56.82 156 GLU A O 1
ATOM 889 N N . ASP A 1 157 ? 42.807 -0.795 19.352 1.00 56.62 157 ASP A N 1
ATOM 890 C CA . ASP A 1 157 ? 43.049 -1.744 18.265 1.00 56.39 157 ASP A CA 1
ATOM 891 C C . ASP A 1 157 ? 41.950 -1.753 17.199 1.00 56.06 157 ASP A C 1
ATOM 892 O O . ASP A 1 157 ? 42.234 -1.984 16.023 1.00 55.99 157 ASP A O 1
ATOM 897 N N . GLU A 1 158 ? 40.710 -1.486 17.604 1.00 55.41 158 GLU A N 1
ATOM 898 C CA . GLU A 1 158 ? 39.586 -1.429 16.664 1.00 54.89 158 GLU A CA 1
ATOM 899 C C . GLU A 1 158 ? 39.680 -0.228 15.721 1.00 54.09 158 GLU A C 1
ATOM 900 O O . GLU A 1 158 ? 39.239 -0.296 14.570 1.00 53.79 158 GLU A O 1
ATOM 906 N N . ILE A 1 159 ? 40.245 0.869 16.225 1.00 53.03 159 ILE A N 1
ATOM 907 C CA . ILE A 1 159 ? 40.508 2.050 15.411 1.00 51.97 159 ILE A CA 1
ATOM 908 C C . ILE A 1 159 ? 41.707 1.795 14.491 1.00 50.95 159 ILE A C 1
ATOM 909 O O . ILE A 1 159 ? 41.645 2.089 13.298 1.00 51.07 159 ILE A O 1
ATOM 914 N N . LYS A 1 160 ? 42.780 1.237 15.053 1.00 49.59 160 LYS A N 1
ATOM 915 C CA . LYS A 1 160 ? 43.997 0.928 14.302 1.00 48.45 160 LYS A CA 1
ATOM 916 C C . LYS A 1 160 ? 43.716 0.035 13.100 1.00 47.36 160 LYS A C 1
ATOM 917 O O . LYS A 1 160 ? 44.232 0.283 12.007 1.00 47.02 160 LYS A O 1
ATOM 923 N N . GLU A 1 161 ? 42.879 -0.981 13.302 1.00 46.08 161 GLU A N 1
ATOM 924 C CA . GLU A 1 161 ? 42.567 -1.949 12.245 1.00 44.66 161 GLU A CA 1
ATOM 925 C C . GLU A 1 161 ? 41.743 -1.352 11.100 1.00 43.31 161 GLU A C 1
ATOM 926 O O . GLU A 1 161 ? 42.007 -1.633 9.927 1.00 43.02 161 GLU A O 1
ATOM 932 N N . LYS A 1 162 ? 40.755 -0.530 11.445 1.00 41.23 162 LYS A N 1
ATOM 933 C CA . LYS A 1 162 ? 39.932 0.170 10.463 1.00 39.82 162 LYS A CA 1
ATOM 934 C C . LYS A 1 162 ? 40.778 1.129 9.618 1.00 38.16 162 LYS A C 1
ATOM 935 O O . LYS A 1 162 ? 40.593 1.229 8.402 1.00 37.54 162 LYS A O 1
ATOM 941 N N . LYS A 1 163 ? 41.710 1.815 10.276 1.00 36.68 163 LYS A N 1
ATOM 942 C CA . LYS A 1 163 ? 42.548 2.822 9.625 1.00 35.52 163 LYS A CA 1
ATOM 943 C C . LYS A 1 163 ? 43.592 2.163 8.735 1.00 34.17 163 LYS A C 1
ATOM 944 O O . LYS A 1 163 ? 43.966 2.711 7.701 1.00 33.29 163 LYS A O 1
ATOM 950 N N . LEU A 1 164 ? 44.063 0.990 9.159 1.00 33.00 164 LEU A N 1
ATOM 951 C CA . LEU A 1 164 ? 45.015 0.189 8.401 1.00 32.20 164 LEU A CA 1
ATOM 952 C C . LEU A 1 164 ? 44.420 -0.243 7.061 1.00 31.06 164 LEU A C 1
ATOM 953 O O . LEU A 1 164 ? 45.114 -0.281 6.045 1.00 30.03 164 LEU A O 1
ATOM 958 N N . VAL A 1 165 ? 43.127 -0.565 7.065 1.00 30.93 165 VAL A N 1
ATOM 959 C CA . VAL A 1 165 ? 42.414 -0.923 5.843 1.00 29.92 165 VAL A CA 1
ATOM 960 C C . VAL A 1 165 ? 42.481 0.216 4.825 1.00 29.31 165 VAL A C 1
ATOM 961 O O . VAL A 1 165 ? 42.822 -0.003 3.650 1.00 28.68 165 VAL A O 1
ATOM 965 N N . THR A 1 166 ? 42.160 1.424 5.289 1.00 27.96 166 THR A N 1
ATOM 966 C CA . THR A 1 166 ? 42.135 2.622 4.459 1.00 27.73 166 THR A CA 1
ATOM 967 C C . THR A 1 166 ? 43.552 2.968 3.994 1.00 25.98 166 THR A C 1
ATOM 968 O O . THR A 1 166 ? 43.754 3.351 2.837 1.00 24.59 166 THR A O 1
ATOM 972 N N . LEU A 1 167 ? 44.509 2.803 4.903 1.00 24.90 167 LEU A N 1
ATOM 973 C CA . LEU A 1 167 ? 45.914 3.057 4.603 1.00 24.29 167 LEU A CA 1
ATOM 974 C C . LEU A 1 167 ? 46.385 2.172 3.450 1.00 24.09 167 LEU A C 1
ATOM 975 O O . LEU A 1 167 ? 46.953 2.664 2.470 1.00 23.53 167 LEU A O 1
ATOM 980 N N . ASN A 1 168 ? 46.118 0.869 3.550 1.00 23.88 168 ASN A N 1
ATOM 981 C CA . ASN A 1 168 ? 46.566 -0.068 2.520 1.00 24.08 168 ASN A CA 1
ATOM 982 C C . ASN A 1 168 ? 45.814 0.065 1.195 1.00 23.50 168 ASN A C 1
ATOM 983 O O . ASN A 1 168 ? 46.418 -0.039 0.128 1.00 24.33 168 ASN A O 1
ATOM 988 N N . ALA A 1 169 ? 44.510 0.319 1.254 1.00 23.06 169 ALA A N 1
ATOM 989 C CA . ALA A 1 169 ? 43.688 0.321 0.052 1.00 23.48 169 ALA A CA 1
ATOM 990 C C . ALA A 1 169 ? 43.713 1.665 -0.668 1.00 23.65 169 ALA A C 1
ATOM 991 O O . ALA A 1 169 ? 43.609 1.718 -1.893 1.00 23.80 169 ALA A O 1
ATOM 993 N N . GLU A 1 170 ? 43.860 2.751 0.086 1.00 23.67 170 GLU A N 1
ATOM 994 C CA . GLU A 1 170 ? 43.636 4.085 -0.490 1.00 23.85 170 GLU A CA 1
ATOM 995 C C . GLU A 1 170 ? 44.879 4.965 -0.376 1.00 23.15 170 GLU A C 1
ATOM 996 O O . GLU A 1 170 ? 45.365 5.479 -1.381 1.00 23.31 170 GLU A O 1
ATOM 1002 N N . VAL A 1 171 ? 45.405 5.100 0.838 1.00 21.62 171 VAL A N 1
ATOM 1003 C CA . VAL A 1 171 ? 46.462 6.098 1.098 1.00 20.68 171 VAL A CA 1
ATOM 1004 C C . VAL A 1 171 ? 47.789 5.706 0.453 1.00 19.87 171 VAL A C 1
ATOM 1005 O O . VAL A 1 171 ? 48.377 6.507 -0.269 1.00 19.95 171 VAL A O 1
ATOM 1009 N N . ILE A 1 172 ? 48.250 4.487 0.710 1.00 18.96 172 ILE A N 1
ATOM 1010 C CA . ILE A 1 172 ? 49.556 4.047 0.225 1.00 19.03 172 ILE A CA 1
ATOM 1011 C C . ILE A 1 172 ? 49.652 4.108 -1.321 1.00 19.51 172 ILE A C 1
ATOM 1012 O O . ILE A 1 172 ? 50.587 4.706 -1.840 1.00 19.18 172 ILE A O 1
ATOM 1017 N N . PRO A 1 173 ? 48.711 3.519 -2.068 1.00 19.77 173 PRO A N 1
ATOM 1018 C CA . PRO A 1 173 ? 48.734 3.673 -3.533 1.00 20.13 173 PRO A CA 1
ATOM 1019 C C . PRO A 1 173 ? 48.600 5.123 -4.022 1.00 20.45 173 PRO A C 1
ATOM 1020 O O . PRO A 1 173 ? 49.243 5.474 -5.014 1.00 20.74 173 PRO A O 1
ATOM 1024 N N . PHE A 1 174 ? 47.787 5.942 -3.360 1.00 21.07 174 PHE A N 1
ATOM 1025 C CA . PHE A 1 174 ? 47.588 7.336 -3.779 1.00 21.87 174 PHE A CA 1
ATOM 1026 C C . PHE A 1 174 ? 48.940 8.051 -3.788 1.00 21.47 174 PHE A C 1
ATOM 1027 O O . PHE A 1 174 ? 49.314 8.670 -4.792 1.00 22.22 174 PHE A O 1
ATOM 1035 N N . TYR A 1 175 ? 49.689 7.921 -2.701 1.00 20.00 175 TYR A N 1
ATOM 1036 C CA . TYR A 1 175 ? 50.995 8.605 -2.589 1.00 19.31 175 TYR A CA 1
ATOM 1037 C C . TYR A 1 175 ? 52.068 7.961 -3.453 1.00 19.34 175 TYR A C 1
ATOM 1038 O O . TYR A 1 175 ? 52.784 8.645 -4.190 1.00 19.55 175 TYR A O 1
ATOM 1047 N N . LEU A 1 176 ? 52.188 6.642 -3.369 1.00 17.70 176 LEU A N 1
ATOM 1048 C CA . LEU A 1 176 ? 53.308 5.999 -4.029 1.00 17.48 176 LEU A CA 1
ATOM 1049 C C . LEU A 1 176 ? 53.118 5.909 -5.547 1.00 17.28 176 LEU A C 1
ATOM 1050 O O . LEU A 1 176 ? 54.093 5.972 -6.283 1.00 17.67 176 LEU A O 1
ATOM 1055 N N . GLU A 1 177 ? 51.881 5.777 -6.024 1.00 18.12 177 GLU A N 1
ATOM 1056 C CA . GLU A 1 177 ? 51.682 5.800 -7.472 1.00 18.58 177 GLU A CA 1
ATOM 1057 C C . GLU A 1 177 ? 52.132 7.139 -8.052 1.00 18.96 177 GLU A C 1
ATOM 1058 O O . GLU A 1 177 ? 52.773 7.190 -9.108 1.00 18.44 177 GLU A O 1
ATOM 1064 N N . LYS A 1 178 ? 51.792 8.205 -7.343 1.00 19.65 178 LYS A N 1
ATOM 1065 C CA . LYS A 1 178 ? 52.169 9.552 -7.779 1.00 21.12 178 LYS A CA 1
ATOM 1066 C C . LYS A 1 178 ? 53.690 9.740 -7.753 1.00 19.90 178 LYS A C 1
ATOM 1067 O O . LYS A 1 178 ? 54.266 10.241 -8.721 1.00 19.98 178 LYS A O 1
ATOM 1073 N N . LEU A 1 179 ? 54.348 9.312 -6.677 1.00 19.21 179 LEU A N 1
ATOM 1074 C CA . LEU A 1 179 ? 55.808 9.412 -6.596 1.00 18.22 179 LEU A CA 1
ATOM 1075 C C . LEU A 1 179 ? 56.503 8.542 -7.651 1.00 18.51 179 LEU A C 1
ATOM 1076 O O . LEU A 1 179 ? 57.483 8.956 -8.258 1.00 18.59 179 LEU A O 1
ATOM 1081 N N . GLU A 1 180 ? 55.969 7.340 -7.887 1.00 18.00 180 GLU A N 1
ATOM 1082 C CA . GLU A 1 180 ? 56.491 6.453 -8.931 1.00 18.24 180 GLU A CA 1
ATOM 1083 C C . GLU A 1 180 ? 56.496 7.159 -10.287 1.00 18.47 180 GLU A C 1
ATOM 1084 O O . GLU A 1 180 ? 57.503 7.117 -11.006 1.00 18.83 180 GLU A O 1
ATOM 1090 N N . GLN A 1 181 ? 55.380 7.796 -10.628 1.00 19.21 181 GLN A N 1
ATOM 1091 C CA . GLN A 1 181 ? 55.255 8.466 -11.929 1.00 20.41 181 GLN A CA 1
ATOM 1092 C C . GLN A 1 181 ? 56.223 9.653 -11.991 1.00 21.12 181 GLN A C 1
ATOM 1093 O O . GLN A 1 181 ? 56.865 9.891 -13.015 1.00 21.33 181 GLN A O 1
ATOM 1099 N N . THR A 1 182 ? 56.316 10.376 -10.883 1.00 21.21 182 THR A N 1
ATOM 1100 C CA . THR A 1 182 ? 57.285 11.479 -10.771 1.00 21.13 182 THR A CA 1
ATOM 1101 C C . THR A 1 182 ? 58.707 11.042 -11.098 1.00 21.18 182 THR A C 1
ATOM 1102 O O . THR A 1 182 ? 59.407 11.715 -11.869 1.00 21.92 182 THR A O 1
ATOM 1106 N N . VAL A 1 183 ? 59.137 9.908 -10.549 1.00 20.15 183 VAL A N 1
ATOM 1107 C CA . VAL A 1 183 ? 60.479 9.410 -10.791 1.00 21.02 183 VAL A CA 1
ATOM 1108 C C . VAL A 1 183 ? 60.664 9.057 -12.262 1.00 22.17 183 VAL A C 1
ATOM 1109 O O . VAL A 1 183 ? 61.710 9.343 -12.849 1.00 21.83 183 VAL A O 1
ATOM 1113 N N . LYS A 1 184 ? 59.652 8.418 -12.845 1.00 22.49 184 LYS A N 1
ATOM 1114 C CA . LYS A 1 184 ? 59.687 8.124 -14.283 1.00 24.06 184 LYS A CA 1
ATOM 1115 C C . LYS A 1 184 ? 59.731 9.410 -15.143 1.00 24.53 184 LYS A C 1
ATOM 1116 O O . LYS A 1 184 ? 60.390 9.439 -16.184 1.00 26.19 184 LYS A O 1
ATOM 1122 N N . ASP A 1 185 ? 59.032 10.457 -14.716 1.00 25.41 185 ASP A N 1
ATOM 1123 C CA . ASP A 1 185 ? 59.053 11.757 -15.417 1.00 26.19 185 ASP A CA 1
ATOM 1124 C C . ASP A 1 185 ? 60.346 12.568 -15.190 1.00 26.68 185 ASP A C 1
ATOM 1125 O O . ASP A 1 185 ? 60.595 13.551 -15.906 1.00 28.05 185 ASP A O 1
ATOM 1130 N N . ASN A 1 186 ? 61.155 12.167 -14.209 1.00 25.72 186 ASN A N 1
ATOM 1131 C CA . ASN A 1 186 ? 62.405 12.852 -13.873 1.00 24.90 186 ASN A CA 1
ATOM 1132 C C . ASN A 1 186 ? 63.649 11.994 -14.054 1.00 24.78 186 ASN A C 1
ATOM 1133 O O . ASN A 1 186 ? 64.644 12.146 -13.338 1.00 23.88 186 ASN A O 1
ATOM 1138 N N . ASP A 1 187 ? 63.598 11.069 -15.017 1.00 25.35 187 ASP A N 1
ATOM 1139 C CA . ASP A 1 187 ? 64.773 10.265 -15.353 1.00 26.41 187 ASP A CA 1
ATOM 1140 C C . ASP A 1 187 ? 65.405 9.544 -14.140 1.00 25.08 187 ASP A C 1
ATOM 1141 O O . ASP A 1 187 ? 66.631 9.526 -13.968 1.00 25.32 187 ASP A O 1
ATOM 1146 N N . GLY A 1 188 ? 64.569 8.956 -13.287 1.00 23.74 188 GLY A N 1
ATOM 1147 C CA . GLY A 1 188 ? 65.069 8.174 -12.165 1.00 22.77 188 GLY A CA 1
ATOM 1148 C C . GLY A 1 188 ? 65.342 9.007 -10.922 1.00 22.05 188 GLY A C 1
ATOM 1149 O O . GLY A 1 188 ? 66.125 8.614 -10.046 1.00 22.94 188 GLY A O 1
ATOM 1150 N N . HIS A 1 189 ? 64.686 10.160 -10.837 1.00 20.90 189 HIS A N 1
ATOM 1151 C CA . HIS A 1 189 ? 64.883 11.045 -9.700 1.00 20.21 189 HIS A CA 1
ATOM 1152 C C . HIS A 1 189 ? 63.558 11.640 -9.264 1.00 18.50 189 HIS A C 1
ATOM 1153 O O . HIS A 1 189 ? 62.599 11.676 -10.020 1.00 18.93 189 HIS A O 1
ATOM 1160 N N . LEU A 1 190 ? 63.493 12.102 -8.027 1.00 18.08 190 LEU A N 1
ATOM 1161 C CA . LEU A 1 190 ? 62.247 12.663 -7.526 1.00 17.33 190 LEU A CA 1
ATOM 1162 C C . LEU A 1 190 ? 62.007 14.107 -7.937 1.00 17.47 190 LEU A C 1
ATOM 1163 O O . LEU A 1 190 ? 60.876 14.570 -7.859 1.00 17.87 190 LEU A O 1
ATOM 1168 N N . ALA A 1 191 ? 63.069 14.823 -8.314 1.00 18.30 191 ALA A N 1
ATOM 1169 C CA . ALA A 1 191 ? 62.931 16.241 -8.696 1.00 18.34 191 ALA A CA 1
ATOM 1170 C C . ALA A 1 191 ? 64.066 16.705 -9.588 1.00 18.74 191 ALA A C 1
ATOM 1171 O O . ALA A 1 191 ? 65.183 16.207 -9.469 1.00 18.68 191 ALA A O 1
ATOM 1173 N N . LEU A 1 192 ? 63.747 17.649 -10.476 1.00 19.56 192 LEU A N 1
ATOM 1174 C CA . LEU A 1 192 ? 64.748 18.352 -11.308 1.00 20.59 192 LEU A CA 1
ATOM 1175 C C . LEU A 1 192 ? 65.512 17.433 -12.264 1.00 21.28 192 LEU A C 1
ATOM 1176 O O . LEU A 1 192 ? 66.600 17.779 -12.772 1.00 21.15 192 LEU A O 1
ATOM 1181 N N . GLY A 1 193 ? 64.964 16.244 -12.499 1.00 21.70 193 GLY A N 1
ATOM 1182 C CA . GLY A 1 193 ? 65.640 15.274 -13.347 1.00 22.30 193 GLY A CA 1
ATOM 1183 C C . GLY A 1 193 ? 67.075 14.931 -12.970 1.00 23.11 193 GLY A C 1
ATOM 1184 O O . GLY A 1 193 ? 67.855 14.512 -13.834 1.00 23.49 193 GLY A O 1
ATOM 1185 N N . LYS A 1 194 ? 67.439 15.099 -11.698 1.00 22.61 194 LYS A N 1
ATOM 1186 C CA . LYS A 1 194 ? 68.811 14.873 -11.240 1.00 22.55 194 LYS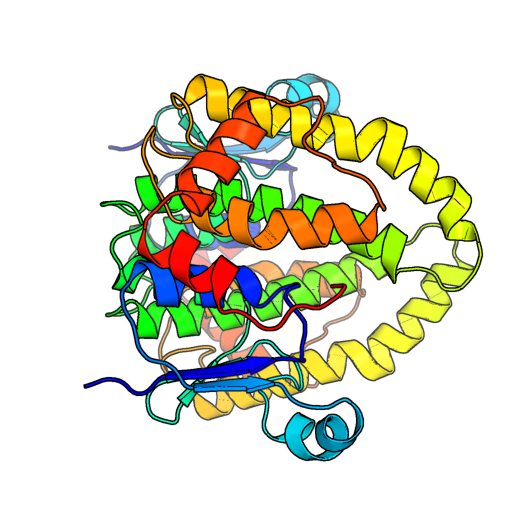 A CA 1
ATOM 1187 C C . LYS A 1 194 ? 68.844 14.548 -9.749 1.00 22.03 194 LYS A C 1
ATOM 1188 O O . LYS A 1 194 ? 67.827 14.660 -9.080 1.00 21.37 194 LYS A O 1
ATOM 1194 N N . LEU A 1 195 ? 70.002 14.138 -9.237 1.00 21.53 195 LEU A N 1
ATOM 1195 C CA . LEU A 1 195 ? 70.151 13.909 -7.795 1.00 21.63 195 LEU A CA 1
ATOM 1196 C C . LEU A 1 195 ? 69.839 15.189 -7.010 1.00 21.73 195 LEU A C 1
ATOM 1197 O O . LEU A 1 195 ? 70.410 16.251 -7.283 1.00 21.19 195 LEU A O 1
ATOM 1202 N N . THR A 1 196 ? 68.934 15.087 -6.039 1.00 20.54 196 THR A N 1
ATOM 1203 C CA . THR A 1 196 ? 68.689 16.187 -5.105 1.00 19.85 196 THR A CA 1
ATOM 1204 C C . THR A 1 196 ? 68.517 15.614 -3.720 1.00 19.59 196 THR A C 1
ATOM 1205 O O . THR A 1 196 ? 68.518 14.380 -3.534 1.00 18.41 196 THR A O 1
ATOM 1209 N N . TRP A 1 197 ? 68.311 16.492 -2.736 1.00 17.85 197 TRP A N 1
ATOM 1210 C CA . TRP A 1 197 ? 68.126 15.985 -1.389 1.00 17.73 197 TRP A CA 1
ATOM 1211 C C . TRP A 1 197 ? 66.790 15.256 -1.206 1.00 17.66 197 TRP A C 1
ATOM 1212 O O . TRP A 1 197 ? 66.619 14.565 -0.211 1.00 17.29 197 TRP A O 1
ATOM 1223 N N . ALA A 1 198 ? 65.867 15.405 -2.160 1.00 17.52 198 ALA A N 1
ATOM 1224 C CA . ALA A 1 198 ? 64.608 14.634 -2.102 1.00 17.88 198 ALA A CA 1
ATOM 1225 C C . ALA A 1 198 ? 64.904 13.138 -2.239 1.00 18.28 198 ALA A C 1
ATOM 1226 O O . ALA A 1 198 ? 64.315 12.317 -1.517 1.00 17.82 198 ALA A O 1
ATOM 1228 N N . ASP A 1 199 ? 65.837 12.793 -3.130 1.00 18.17 199 ASP A N 1
ATOM 1229 C CA . ASP A 1 199 ? 66.279 11.399 -3.273 1.00 19.16 199 ASP A CA 1
ATOM 1230 C C . ASP A 1 199 ? 66.925 10.879 -2.001 1.00 19.14 199 ASP A C 1
ATOM 1231 O O . ASP A 1 199 ? 66.635 9.766 -1.531 1.00 18.52 199 ASP A O 1
ATOM 1236 N N . VAL A 1 200 ? 67.805 11.687 -1.426 1.00 18.97 200 VAL A N 1
ATOM 1237 C CA . VAL A 1 200 ? 68.522 11.270 -0.234 1.00 18.24 200 VAL A CA 1
ATOM 1238 C C . VAL A 1 200 ? 67.548 11.141 0.933 1.00 17.68 200 VAL A C 1
ATOM 1239 O O . VAL A 1 200 ? 67.650 10.183 1.710 1.00 18.18 200 VAL A O 1
ATOM 1243 N N . TYR A 1 201 ? 66.609 12.083 1.041 1.00 17.22 201 TYR A N 1
ATOM 1244 C CA . TYR A 1 201 ? 65.609 12.038 2.106 1.00 17.58 201 TYR A CA 1
ATOM 1245 C C . TYR A 1 201 ? 64.775 10.754 1.992 1.00 17.47 201 TYR A C 1
ATOM 1246 O O . TYR A 1 201 ? 64.561 10.030 2.973 1.00 17.44 201 TYR A O 1
ATOM 1255 N N . PHE A 1 202 ? 64.327 10.479 0.776 1.00 17.70 202 PHE A N 1
ATOM 1256 C CA . PHE A 1 202 ? 63.479 9.314 0.540 1.00 17.73 202 PHE A CA 1
ATOM 1257 C C . PHE A 1 202 ? 64.245 8.034 0.855 1.00 18.07 202 PHE A C 1
ATOM 1258 O O . PHE A 1 202 ? 63.707 7.138 1.523 1.00 18.84 202 PHE A O 1
ATOM 1266 N N . ALA A 1 203 ? 65.492 7.939 0.394 1.00 18.43 203 ALA A N 1
ATOM 1267 C CA . ALA A 1 203 ? 66.306 6.750 0.689 1.00 18.78 203 ALA A CA 1
ATOM 1268 C C . ALA A 1 203 ? 66.519 6.552 2.188 1.00 19.61 203 ALA A C 1
ATOM 1269 O O . ALA A 1 203 ? 66.579 5.408 2.675 1.00 19.89 203 ALA A O 1
ATOM 1271 N N . GLY A 1 204 ? 66.628 7.669 2.909 1.00 18.79 204 GLY A N 1
ATOM 1272 C CA . GLY A 1 204 ? 66.881 7.653 4.337 1.00 19.18 204 GLY A CA 1
ATOM 1273 C C . GLY A 1 204 ? 65.661 7.435 5.206 1.00 19.50 204 GLY A C 1
ATOM 1274 O O . GLY A 1 204 ? 65.804 7.138 6.393 1.00 20.73 204 GLY A O 1
ATOM 1275 N N . ILE A 1 205 ? 64.462 7.586 4.642 1.00 19.25 205 ILE A N 1
ATOM 1276 C CA . ILE A 1 205 ? 63.236 7.438 5.421 1.00 19.88 205 ILE A CA 1
ATOM 1277 C C . ILE A 1 205 ? 62.470 6.145 5.088 1.00 20.22 205 ILE A C 1
ATOM 1278 O O . ILE A 1 205 ? 61.591 5.739 5.841 1.00 20.89 205 ILE A O 1
ATOM 1283 N N . THR A 1 206 ? 62.797 5.535 3.953 1.00 20.55 206 THR A N 1
ATOM 1284 C CA . THR A 1 206 ? 62.015 4.398 3.454 1.00 22.37 206 THR A CA 1
ATOM 1285 C C . THR A 1 206 ? 61.966 3.231 4.446 1.00 22.35 206 THR A C 1
ATOM 1286 O O . THR A 1 206 ? 60.897 2.650 4.673 1.00 21.86 206 THR A O 1
ATOM 1290 N N . ASP A 1 207 ? 63.104 2.921 5.067 1.00 22.52 207 ASP A N 1
ATOM 1291 C CA . ASP A 1 207 ? 63.164 1.830 6.061 1.00 23.54 207 ASP A CA 1
ATOM 1292 C C . ASP A 1 207 ? 62.204 2.053 7.222 1.00 23.05 207 ASP A C 1
ATOM 1293 O O . ASP A 1 207 ? 61.623 1.098 7.750 1.00 22.48 207 ASP A O 1
ATOM 1298 N N . TYR A 1 208 ? 62.043 3.309 7.632 1.00 22.05 208 TYR A N 1
ATOM 1299 C CA . TYR A 1 208 ? 61.170 3.666 8.741 1.00 21.93 208 TYR A CA 1
ATOM 1300 C C . TYR A 1 208 ? 59.689 3.495 8.378 1.00 21.63 208 TYR A C 1
ATOM 1301 O O . TYR A 1 208 ? 58.891 2.986 9.164 1.00 21.69 208 TYR A O 1
ATOM 1310 N N . MET A 1 209 ? 59.327 3.907 7.167 1.00 20.16 209 MET A N 1
ATOM 1311 C CA . MET A 1 209 ? 57.965 3.725 6.701 1.00 20.32 209 MET A CA 1
ATOM 1312 C C . MET A 1 209 ? 57.672 2.223 6.603 1.00 19.75 209 MET A C 1
ATOM 1313 O O . MET A 1 209 ? 56.592 1.791 6.988 1.00 20.87 209 MET A O 1
ATOM 1318 N N . ASN A 1 210 ? 58.633 1.455 6.116 1.00 20.00 210 ASN A N 1
ATOM 1319 C CA . ASN A 1 210 ? 58.459 -0.009 6.001 1.00 20.40 210 ASN A CA 1
ATOM 1320 C C . ASN A 1 210 ? 58.334 -0.646 7.375 1.00 21.84 210 ASN A C 1
ATOM 1321 O O . ASN A 1 210 ? 57.556 -1.576 7.568 1.00 21.57 210 ASN A O 1
ATOM 1326 N N . TYR A 1 211 ? 59.124 -0.147 8.327 1.00 21.70 211 TYR A N 1
ATOM 1327 C CA . TYR A 1 211 ? 59.072 -0.652 9.699 1.00 23.17 211 TYR A CA 1
ATOM 1328 C C . TYR A 1 211 ? 57.695 -0.434 10.309 1.00 22.82 211 TYR A C 1
ATOM 1329 O O . TYR A 1 211 ? 57.150 -1.320 10.990 1.00 22.83 211 TYR A O 1
ATOM 1338 N N . MET A 1 212 ? 57.122 0.741 10.073 1.00 22.81 212 MET A N 1
ATOM 1339 C CA . MET A 1 212 ? 55.828 1.093 10.636 1.00 22.93 212 MET A CA 1
ATOM 1340 C C . MET A 1 212 ? 54.657 0.286 10.062 1.00 23.61 212 MET A C 1
ATOM 1341 O O . MET A 1 212 ? 53.722 -0.044 10.791 1.00 24.15 212 MET A O 1
ATOM 1346 N N . VAL A 1 213 ? 54.708 -0.023 8.765 1.00 23.49 213 VAL A N 1
ATOM 1347 C CA . VAL A 1 213 ? 53.652 -0.826 8.119 1.00 23.79 213 VAL A CA 1
ATOM 1348 C C . VAL A 1 213 ? 53.965 -2.335 8.210 1.00 24.11 213 VAL A C 1
ATOM 1349 O O . VAL A 1 213 ? 53.075 -3.185 8.008 1.00 24.50 213 VAL A O 1
ATOM 1353 N N . LYS A 1 214 ? 55.222 -2.655 8.490 1.00 23.67 214 LYS A N 1
ATOM 1354 C CA . LYS A 1 214 ? 55.729 -4.029 8.663 1.00 24.58 214 LYS A CA 1
ATOM 1355 C C . LYS A 1 214 ? 55.857 -4.831 7.359 1.00 24.06 214 LYS A C 1
ATOM 1356 O O . LYS A 1 214 ? 55.902 -6.059 7.371 1.00 24.46 214 LYS A O 1
ATOM 1362 N N . ARG A 1 215 ? 55.947 -4.121 6.240 1.00 22.71 215 ARG A N 1
ATOM 1363 C CA . ARG A 1 215 ? 56.268 -4.746 4.967 1.00 22.01 215 ARG A CA 1
ATOM 1364 C C . ARG A 1 215 ? 57.025 -3.751 4.074 1.00 21.60 215 ARG A C 1
ATOM 1365 O O . ARG A 1 215 ? 57.082 -2.562 4.380 1.00 21.56 215 ARG A O 1
ATOM 1373 N N . ASP A 1 216 ? 57.561 -4.247 2.965 1.00 20.78 216 ASP A N 1
ATOM 1374 C CA . ASP A 1 216 ? 58.262 -3.401 2.008 1.00 20.80 216 ASP A CA 1
ATOM 1375 C C . ASP A 1 216 ? 57.235 -2.688 1.140 1.00 20.32 216 ASP A C 1
ATOM 1376 O O . ASP A 1 216 ? 56.663 -3.277 0.212 1.00 20.20 216 ASP A O 1
ATOM 1381 N N . LEU A 1 217 ? 56.985 -1.414 1.444 1.00 19.09 217 LEU A N 1
ATOM 1382 C CA . LEU A 1 217 ? 55.995 -0.622 0.703 1.00 18.96 217 LEU A CA 1
ATOM 1383 C C . LEU A 1 217 ? 56.343 -0.456 -0.774 1.00 17.81 217 LEU A C 1
ATOM 1384 O O . LEU A 1 217 ? 55.475 -0.100 -1.569 1.00 17.87 217 LEU A O 1
ATOM 1389 N N . LEU A 1 218 ? 57.603 -0.690 -1.127 1.00 18.00 218 LEU A N 1
ATOM 1390 C CA . LEU A 1 218 ? 58.061 -0.397 -2.487 1.00 18.23 218 LEU A CA 1
ATOM 1391 C C . LEU A 1 218 ? 57.990 -1.576 -3.442 1.00 19.00 218 LEU A C 1
ATOM 1392 O O . LEU A 1 218 ? 58.354 -1.451 -4.605 1.00 18.98 218 LEU A O 1
ATOM 1397 N N . GLU A 1 219 ? 57.489 -2.721 -2.973 1.00 19.29 219 GLU A N 1
ATOM 1398 C CA . GLU A 1 219 ? 57.346 -3.855 -3.878 1.00 19.98 219 GLU A CA 1
ATOM 1399 C C . GLU A 1 219 ? 56.595 -3.544 -5.190 1.00 19.35 219 GLU A C 1
ATOM 1400 O O . GLU A 1 219 ? 57.050 -3.999 -6.253 1.00 20.19 219 GLU A O 1
ATOM 1406 N N . PRO A 1 220 ? 55.475 -2.813 -5.159 1.00 18.59 220 PRO A N 1
ATOM 1407 C CA . PRO A 1 220 ? 54.782 -2.450 -6.406 1.00 19.19 220 PRO A CA 1
ATOM 1408 C C . PRO A 1 220 ? 55.439 -1.333 -7.214 1.00 19.43 220 PRO A C 1
ATOM 1409 O O . PRO A 1 220 ? 54.904 -1.019 -8.277 1.00 20.20 220 PRO A O 1
ATOM 1413 N N . TYR A 1 221 ? 56.535 -0.754 -6.719 1.00 18.93 221 TYR A N 1
ATOM 1414 C CA . TYR A 1 221 ? 57.021 0.540 -7.220 1.00 18.83 221 TYR A CA 1
ATOM 1415 C C . TYR A 1 221 ? 58.511 0.469 -7.575 1.00 19.44 221 TYR A C 1
ATOM 1416 O O . TYR A 1 221 ? 59.369 0.996 -6.847 1.00 19.24 221 TYR A O 1
ATOM 1425 N N . PRO A 1 222 ? 58.835 -0.202 -8.682 1.00 19.43 222 PRO A N 1
ATOM 1426 C CA . PRO A 1 222 ? 60.236 -0.431 -9.035 1.00 20.46 222 PRO A CA 1
ATOM 1427 C C . PRO A 1 222 ? 61.033 0.859 -9.261 1.00 19.75 222 PRO A C 1
ATOM 1428 O O . PRO A 1 222 ? 62.202 0.861 -8.934 1.00 20.69 222 PRO A O 1
ATOM 1432 N N . ALA A 1 223 ? 60.429 1.910 -9.806 1.00 20.30 223 ALA A N 1
ATOM 1433 C CA . ALA A 1 223 ? 61.187 3.148 -10.033 1.00 19.93 223 ALA A CA 1
ATOM 1434 C C . ALA A 1 223 ? 61.590 3.765 -8.695 1.00 19.78 223 ALA A C 1
ATOM 1435 O O . ALA A 1 223 ? 62.704 4.265 -8.548 1.00 19.59 223 ALA A O 1
ATOM 1437 N N . LEU A 1 224 ? 60.686 3.700 -7.719 1.00 19.35 224 LEU A N 1
ATOM 1438 C CA . LEU A 1 224 ? 61.002 4.177 -6.372 1.00 19.72 224 LEU A CA 1
ATOM 1439 C C . LEU A 1 224 ? 62.112 3.365 -5.710 1.00 20.10 224 LEU A C 1
ATOM 1440 O O . LEU A 1 224 ? 63.023 3.941 -5.119 1.00 20.24 224 LEU A O 1
ATOM 1445 N N . ARG A 1 225 ? 62.073 2.032 -5.829 1.00 20.63 225 ARG A N 1
ATOM 1446 C CA . ARG A 1 225 ? 63.193 1.226 -5.347 1.00 21.70 225 ARG A CA 1
ATOM 1447 C C . ARG A 1 225 ? 64.520 1.626 -6.001 1.00 21.92 225 ARG A C 1
ATOM 1448 O O . ARG A 1 225 ? 65.574 1.596 -5.356 1.00 22.48 225 ARG A O 1
ATOM 1456 N N . GLY A 1 226 ? 64.456 1.967 -7.284 1.00 21.40 226 GLY A N 1
ATOM 1457 C CA . GLY A 1 226 ? 65.628 2.363 -8.048 1.00 21.81 226 GLY A CA 1
ATOM 1458 C C . GLY A 1 226 ? 66.279 3.607 -7.458 1.00 21.24 226 GLY A C 1
ATOM 1459 O O . GLY A 1 226 ? 67.502 3.691 -7.379 1.00 21.53 226 GLY A O 1
ATOM 1460 N N . VAL A 1 227 ? 65.461 4.565 -7.041 1.00 21.28 227 VAL A N 1
ATOM 1461 C CA . VAL A 1 227 ? 65.980 5.795 -6.432 1.00 21.30 227 VAL A CA 1
ATOM 1462 C C . VAL A 1 227 ? 66.717 5.448 -5.147 1.00 20.75 227 VAL A C 1
ATOM 1463 O O . VAL A 1 227 ? 67.821 5.924 -4.903 1.00 21.33 227 VAL A O 1
ATOM 1467 N N . VAL A 1 228 ? 66.110 4.589 -4.331 1.00 21.03 228 VAL A N 1
ATOM 1468 C CA . VAL A 1 228 ? 66.705 4.173 -3.068 1.00 21.64 228 VAL A CA 1
ATOM 1469 C C . VAL A 1 228 ? 68.018 3.436 -3.288 1.00 22.69 228 VAL A C 1
ATOM 1470 O O . VAL A 1 228 ? 69.033 3.766 -2.662 1.00 22.98 228 VAL A O 1
ATOM 1474 N N . ASP A 1 229 ? 68.012 2.444 -4.184 1.00 23.36 229 ASP A N 1
ATOM 1475 C CA . ASP A 1 229 ? 69.239 1.714 -4.504 1.00 25.05 229 ASP A CA 1
ATOM 1476 C C . ASP A 1 229 ? 70.369 2.624 -5.013 1.00 24.65 229 ASP A C 1
ATOM 1477 O O . ASP A 1 229 ? 71.521 2.443 -4.633 1.00 25.80 229 ASP A O 1
ATOM 1482 N N . ALA A 1 230 ? 70.036 3.587 -5.867 1.00 24.94 230 ALA A N 1
ATOM 1483 C CA . ALA A 1 230 ? 71.018 4.523 -6.414 1.00 24.71 230 ALA A CA 1
ATOM 1484 C C . ALA A 1 230 ? 71.610 5.448 -5.343 1.00 25.00 230 ALA A C 1
ATOM 1485 O O . ALA A 1 230 ? 72.817 5.692 -5.339 1.00 24.90 230 ALA A O 1
ATOM 1487 N N . VAL A 1 231 ? 70.785 5.947 -4.424 1.00 24.02 231 VAL A N 1
ATOM 1488 C CA . VAL A 1 231 ? 71.334 6.703 -3.289 1.00 24.46 231 VAL A CA 1
ATOM 1489 C C . VAL A 1 231 ? 72.220 5.806 -2.420 1.00 25.44 231 VAL A C 1
ATOM 1490 O O . VAL A 1 231 ? 73.341 6.185 -2.061 1.00 25.59 231 VAL A O 1
ATOM 1494 N N . ASN A 1 232 ? 71.727 4.609 -2.110 1.00 25.89 232 ASN A N 1
ATOM 1495 C CA . ASN A 1 232 ? 72.458 3.686 -1.241 1.00 27.62 232 ASN A CA 1
ATOM 1496 C C . ASN A 1 232 ? 73.797 3.244 -1.821 1.00 28.11 232 ASN A C 1
ATOM 1497 O O . ASN A 1 232 ? 74.723 2.918 -1.070 1.00 29.02 232 ASN A O 1
ATOM 1502 N N . ALA A 1 233 ? 73.898 3.264 -3.147 1.00 28.98 233 ALA A N 1
ATOM 1503 C CA . ALA A 1 233 ? 75.119 2.882 -3.850 1.00 29.88 233 ALA A CA 1
ATOM 1504 C C . ALA A 1 233 ? 76.160 4.000 -3.917 1.00 30.79 233 ALA A C 1
ATOM 1505 O O . ALA A 1 233 ? 77.316 3.751 -4.284 1.00 31.19 233 ALA A O 1
ATOM 1507 N N . LEU A 1 234 ? 75.762 5.231 -3.599 1.00 30.75 234 LEU A N 1
ATOM 1508 C CA . LEU A 1 234 ? 76.710 6.337 -3.615 1.00 31.60 234 LEU A CA 1
ATOM 1509 C C . LEU A 1 234 ? 77.786 6.051 -2.588 1.00 31.80 234 LEU A C 1
ATOM 1510 O O . LEU A 1 234 ? 77.494 5.721 -1.438 1.00 31.81 234 LEU A O 1
ATOM 1515 N N . GLU A 1 235 ? 79.032 6.178 -3.024 1.00 33.30 235 GLU A N 1
ATOM 1516 C CA . GLU A 1 235 ? 80.183 5.766 -2.230 1.00 33.69 235 GLU A CA 1
ATOM 1517 C C . GLU A 1 235 ? 80.114 6.198 -0.744 1.00 33.21 235 GLU A C 1
ATOM 1518 O O . GLU A 1 235 ? 80.203 5.337 0.132 1.00 32.96 235 GLU A O 1
ATOM 1524 N N . PRO A 1 236 ? 79.903 7.489 -0.444 1.00 32.53 236 PRO A N 1
ATOM 1525 C CA . PRO A 1 236 ? 79.843 7.930 0.960 1.00 32.04 236 PRO A CA 1
ATOM 1526 C C . PRO A 1 236 ? 78.652 7.367 1.739 1.00 31.68 236 PRO A C 1
ATOM 1527 O O . PRO A 1 236 ? 78.755 7.132 2.944 1.00 31.63 236 PRO A O 1
ATOM 1531 N N . ILE A 1 237 ? 77.530 7.159 1.055 1.00 31.16 237 ILE A N 1
ATOM 1532 C CA . ILE A 1 237 ? 76.342 6.586 1.685 1.00 30.72 237 ILE A CA 1
ATOM 1533 C C . ILE A 1 237 ? 76.501 5.080 1.918 1.00 31.15 237 ILE A C 1
ATOM 1534 O O . ILE A 1 237 ? 76.126 4.561 2.964 1.00 30.48 237 ILE A O 1
ATOM 1539 N N . LYS A 1 238 ? 77.045 4.394 0.915 1.00 32.50 238 LYS A N 1
ATOM 1540 C CA . LYS A 1 238 ? 77.361 2.967 1.004 1.00 33.38 238 LYS A CA 1
ATOM 1541 C C . LYS A 1 238 ? 78.266 2.700 2.203 1.00 33.32 238 LYS A C 1
ATOM 1542 O O . LYS A 1 238 ? 78.023 1.770 2.975 1.00 33.74 238 LYS A O 1
ATOM 1548 N N . ALA A 1 239 ? 79.300 3.529 2.353 1.00 33.34 239 ALA A N 1
ATOM 1549 C CA . ALA A 1 239 ? 80.232 3.423 3.479 1.00 33.20 239 ALA A CA 1
ATOM 1550 C C . ALA A 1 239 ? 79.515 3.621 4.814 1.00 33.22 239 ALA A C 1
ATOM 1551 O O . ALA A 1 239 ? 79.757 2.879 5.760 1.00 33.33 239 ALA A O 1
ATOM 1553 N N . TRP A 1 240 ? 78.618 4.607 4.881 1.00 32.86 240 TRP A N 1
ATOM 1554 C CA . TRP A 1 240 ? 77.837 4.848 6.095 1.00 32.58 240 TRP A CA 1
ATOM 1555 C C . TRP A 1 240 ? 76.924 3.674 6.463 1.00 33.22 240 TRP A C 1
ATOM 1556 O O . TRP A 1 240 ? 76.885 3.251 7.618 1.00 32.85 240 TRP A O 1
ATOM 1567 N N . ILE A 1 241 ? 76.180 3.164 5.481 1.00 34.18 241 ILE A N 1
ATOM 1568 C CA . ILE A 1 241 ? 75.266 2.044 5.714 1.00 35.36 241 ILE A CA 1
ATOM 1569 C C . ILE A 1 241 ? 76.034 0.852 6.307 1.00 36.28 241 ILE A C 1
ATOM 1570 O O . ILE A 1 241 ? 75.550 0.200 7.225 1.00 36.34 241 ILE A O 1
ATOM 1575 N N . GLU A 1 242 ? 77.236 0.607 5.794 1.00 37.99 242 GLU A N 1
ATOM 1576 C CA . GLU A 1 242 ? 78.078 -0.488 6.289 1.00 39.72 242 GLU A CA 1
ATOM 1577 C C . GLU A 1 242 ? 78.562 -0.225 7.719 1.00 39.90 242 GLU A C 1
ATOM 1578 O O . GLU A 1 242 ? 78.581 -1.140 8.545 1.00 39.84 242 GLU A O 1
ATOM 1584 N N . LYS A 1 243 ? 78.920 1.032 7.995 1.00 40.02 243 LYS A N 1
ATOM 1585 C CA . LYS A 1 243 ? 79.446 1.478 9.292 1.00 40.16 243 LYS A CA 1
ATOM 1586 C C . LYS A 1 243 ? 78.418 1.495 10.413 1.00 39.81 243 LYS A C 1
ATOM 1587 O O . LYS A 1 243 ? 78.729 1.153 11.554 1.00 39.67 243 LYS A O 1
ATOM 1593 N N . ARG A 1 244 ? 77.203 1.930 10.088 1.00 39.05 244 ARG A N 1
ATOM 1594 C CA . ARG A 1 244 ? 76.230 2.365 11.089 1.00 38.49 244 ARG A CA 1
ATOM 1595 C C . ARG A 1 244 ? 75.784 1.264 12.035 1.00 38.90 244 ARG A C 1
ATOM 1596 O O . ARG A 1 244 ? 75.734 0.096 11.641 1.00 38.97 244 ARG A O 1
ATOM 1604 N N . PRO A 1 245 ? 75.442 1.630 13.270 1.00 39.31 245 PRO A N 1
ATOM 1605 C CA . PRO A 1 245 ? 74.907 0.653 14.223 1.00 39.67 245 PRO A CA 1
ATOM 1606 C C . PRO A 1 245 ? 73.697 -0.057 13.638 1.00 40.04 245 PRO A C 1
ATOM 1607 O O . PRO A 1 245 ? 72.866 0.589 12.990 1.00 39.49 245 PRO A O 1
ATOM 1611 N N . VAL A 1 246 ? 73.608 -1.367 13.855 1.00 40.29 246 VAL A N 1
ATOM 1612 C CA . VAL A 1 246 ? 72.457 -2.139 13.396 1.00 40.76 246 VAL A CA 1
ATOM 1613 C C . VAL A 1 246 ? 71.337 -2.016 14.410 1.00 40.97 246 VAL A C 1
ATOM 1614 O O . VAL A 1 246 ? 71.462 -2.432 15.566 1.00 41.58 246 VAL A O 1
ATOM 1618 N N . THR A 1 247 ? 70.239 -1.424 13.971 1.00 40.99 247 THR A N 1
ATOM 1619 C CA . THR A 1 247 ? 69.086 -1.231 14.823 1.00 41.49 247 THR A CA 1
ATOM 1620 C C . THR A 1 247 ? 67.842 -1.700 14.080 1.00 41.71 247 THR A C 1
ATOM 1621 O O . THR A 1 247 ? 67.810 -1.680 12.851 1.00 41.40 247 THR A O 1
ATOM 1625 N N . GLU A 1 248 ? 66.837 -2.123 14.844 1.00 42.53 248 GLU A N 1
ATOM 1626 C CA . GLU A 1 248 ? 65.556 -2.598 14.325 1.00 43.46 248 GLU A CA 1
ATOM 1627 C C . GLU A 1 248 ? 64.807 -1.503 13.564 1.00 43.11 248 GLU A C 1
ATOM 1628 O O . GLU A 1 248 ? 64.171 -1.771 12.540 1.00 42.90 248 GLU A O 1
ATOM 1634 N N . VAL A 1 249 ? 64.885 -0.278 14.086 1.00 42.70 249 VAL A N 1
ATOM 1635 C CA . VAL A 1 249 ? 64.264 0.897 13.473 1.00 42.43 249 VAL A CA 1
ATOM 1636 C C . VAL A 1 249 ? 65.323 1.899 12.999 1.00 42.16 249 VAL A C 1
ATOM 1637 O O . VAL A 1 249 ? 66.477 1.851 13.434 1.00 41.29 249 VAL A O 1
ATOM 1641 N N . LYS B 1 47 ? 56.153 39.709 -16.929 1.00 43.43 47 LYS B N 1
ATOM 1642 C CA . LYS B 1 47 ? 57.173 38.619 -16.808 1.00 43.36 47 LYS B CA 1
ATOM 1643 C C . LYS B 1 47 ? 56.558 37.287 -16.350 1.00 42.31 47 LYS B C 1
ATOM 1644 O O . LYS B 1 47 ? 56.488 36.342 -17.136 1.00 43.17 47 LYS B O 1
ATOM 1650 N N . HIS B 1 48 ? 56.113 37.205 -15.096 1.00 40.60 48 HIS B N 1
ATOM 1651 C CA . HIS B 1 48 ? 55.556 35.951 -14.572 1.00 38.49 48 HIS B CA 1
ATOM 1652 C C . HIS B 1 48 ? 54.045 36.013 -14.377 1.00 36.72 48 HIS B C 1
ATOM 1653 O O . HIS B 1 48 ? 53.513 37.020 -13.906 1.00 36.67 48 HIS B O 1
ATOM 1660 N N . SER B 1 49 ? 53.359 34.935 -14.760 1.00 34.16 49 SER B N 1
ATOM 1661 C CA . SER B 1 49 ? 51.917 34.810 -14.580 1.00 31.87 49 SER B CA 1
ATOM 1662 C C . SER B 1 49 ? 51.665 33.937 -13.372 1.00 29.36 49 SER B C 1
ATOM 1663 O O . SER B 1 49 ? 52.221 32.844 -13.290 1.00 28.97 49 SER B O 1
ATOM 1666 N N . TYR B 1 50 ? 50.833 34.425 -12.453 1.00 26.68 50 TYR B N 1
ATOM 1667 C CA . TYR B 1 50 ? 50.449 33.670 -11.256 1.00 24.62 50 TYR B CA 1
ATOM 1668 C C . TYR B 1 50 ? 48.954 33.505 -11.185 1.00 23.47 50 TYR B C 1
ATOM 1669 O O . TYR B 1 50 ? 48.204 34.475 -11.326 1.00 23.25 50 TYR B O 1
ATOM 1678 N N . THR B 1 51 ? 48.525 32.269 -10.920 1.00 22.21 51 THR B N 1
ATOM 1679 C CA . THR B 1 51 ? 47.130 31.969 -10.655 1.00 22.06 51 THR B CA 1
ATOM 1680 C C . THR B 1 51 ? 47.096 31.170 -9.367 1.00 21.12 51 THR B C 1
ATOM 1681 O O . THR B 1 51 ? 47.888 30.241 -9.199 1.00 22.19 51 THR B O 1
ATOM 1685 N N . LEU B 1 52 ? 46.207 31.555 -8.466 1.00 20.73 52 LEU B N 1
ATOM 1686 C CA . LEU B 1 52 ? 45.983 30.791 -7.246 1.00 20.22 52 LEU B CA 1
ATOM 1687 C C . LEU B 1 52 ? 44.636 30.096 -7.335 1.00 19.90 52 LEU B C 1
ATOM 1688 O O . LEU B 1 52 ? 43.621 30.747 -7.606 1.00 20.58 52 LEU B O 1
ATOM 1693 N N . PHE B 1 53 ? 44.624 28.789 -7.081 1.00 20.00 53 PHE B N 1
ATOM 1694 C CA . PHE B 1 53 ? 43.362 28.049 -6.979 1.00 20.15 53 PHE B CA 1
ATOM 1695 C C . PHE B 1 53 ? 43.131 27.667 -5.527 1.00 19.86 53 PHE B C 1
ATOM 1696 O O . PHE B 1 53 ? 44.010 27.079 -4.900 1.00 19.08 53 PHE B O 1
ATOM 1704 N N . TYR B 1 54 ? 41.958 28.011 -5.023 1.00 20.24 54 TYR B N 1
ATOM 1705 C CA . TYR B 1 54 ? 41.472 27.556 -3.727 1.00 21.61 54 TYR B CA 1
ATOM 1706 C C . TYR B 1 54 ? 39.948 27.649 -3.700 1.00 22.83 54 TYR B C 1
ATOM 1707 O O . TYR B 1 54 ? 39.333 28.051 -4.683 1.00 23.55 54 TYR B O 1
ATOM 1716 N N . PHE B 1 55 ? 39.359 27.295 -2.567 1.00 24.61 55 PHE B N 1
ATOM 1717 C CA . PHE B 1 55 ? 37.934 27.534 -2.319 1.00 26.34 55 PHE B CA 1
ATOM 1718 C C . PHE B 1 55 ? 37.709 29.001 -1.977 1.00 26.75 55 PHE B C 1
ATOM 1719 O O . PHE B 1 55 ? 38.681 29.752 -1.786 1.00 27.20 55 PHE B O 1
ATOM 1727 N N . ASN B 1 56 ? 36.444 29.419 -1.923 1.00 27.04 56 ASN B N 1
ATOM 1728 C CA . ASN B 1 56 ? 36.108 30.796 -1.571 1.00 27.02 56 ASN B CA 1
ATOM 1729 C C . ASN B 1 56 ? 36.183 31.015 -0.063 1.00 26.48 56 ASN B C 1
ATOM 1730 O O . ASN B 1 56 ? 35.185 31.301 0.599 1.00 26.76 56 ASN B O 1
ATOM 1735 N N . VAL B 1 57 ? 37.391 30.870 0.468 1.00 25.66 57 VAL B N 1
ATOM 1736 C CA . VAL B 1 57 ? 37.649 30.957 1.896 1.00 25.08 57 VAL B CA 1
ATOM 1737 C C . VAL B 1 57 ? 39.060 31.508 2.059 1.00 24.22 57 VAL B C 1
ATOM 1738 O O . VAL B 1 57 ? 39.843 31.530 1.110 1.00 23.23 57 VAL B O 1
ATOM 1742 N N . LYS B 1 58 ? 39.381 31.933 3.270 1.00 23.60 58 LYS B N 1
ATOM 1743 C CA . LYS B 1 58 ? 40.749 32.347 3.563 1.00 23.09 58 LYS B CA 1
ATOM 1744 C C . LYS B 1 58 ? 41.574 31.094 3.834 1.00 22.50 58 LYS B C 1
ATOM 1745 O O . LYS B 1 58 ? 42.406 30.703 3.006 1.00 21.87 58 LYS B O 1
ATOM 1751 N N . ALA B 1 59 ? 41.327 30.464 4.989 1.00 22.13 59 ALA B N 1
ATOM 1752 C CA . ALA B 1 59 ? 41.988 29.225 5.413 1.00 22.16 59 ALA B CA 1
ATOM 1753 C C . ALA B 1 59 ? 43.470 29.094 5.005 1.00 21.90 59 ALA B C 1
ATOM 1754 O O . ALA B 1 59 ? 44.262 30.001 5.322 1.00 22.42 59 ALA B O 1
ATOM 1756 N N . LEU B 1 60 ? 43.862 28.009 4.331 1.00 20.60 60 LEU B N 1
ATOM 1757 C CA . LEU B 1 60 ? 45.288 27.757 4.048 1.00 21.09 60 LEU B CA 1
ATOM 1758 C C . LEU B 1 60 ? 45.872 28.627 2.931 1.00 20.28 60 LEU B C 1
ATOM 1759 O O . LEU B 1 60 ? 47.091 28.743 2.810 1.00 20.63 60 LEU B O 1
ATOM 1764 N N . ALA B 1 61 ? 45.015 29.218 2.111 1.00 19.74 61 ALA B N 1
ATOM 1765 C CA . ALA B 1 61 ? 45.521 30.045 1.007 1.00 19.47 61 ALA B CA 1
ATOM 1766 C C . ALA B 1 61 ? 45.802 31.480 1.425 1.00 18.75 61 ALA B C 1
ATOM 1767 O O . ALA B 1 61 ? 46.551 32.193 0.732 1.00 17.51 61 ALA B O 1
ATOM 1769 N N . GLU B 1 62 ? 45.206 31.928 2.523 1.00 18.40 62 GLU B N 1
ATOM 1770 C CA . GLU B 1 62 ? 45.307 33.359 2.858 1.00 17.58 62 GLU B CA 1
ATOM 1771 C C . GLU B 1 62 ? 46.756 33.852 3.050 1.00 16.98 62 GLU B C 1
ATOM 1772 O O . GLU B 1 62 ? 47.078 34.966 2.630 1.00 17.26 62 GLU B O 1
ATOM 1778 N N . PRO B 1 63 ? 47.632 33.071 3.669 1.00 16.70 63 PRO B N 1
ATOM 1779 C CA . PRO B 1 63 ? 49.048 33.500 3.723 1.00 15.94 63 PRO B CA 1
ATOM 1780 C C . PRO B 1 63 ? 49.643 33.744 2.319 1.00 15.52 63 PRO B C 1
ATOM 1781 O O . PRO B 1 63 ? 50.443 34.662 2.164 1.00 15.73 63 PRO B O 1
ATOM 1785 N N . LEU B 1 64 ? 49.263 32.950 1.314 1.00 14.83 64 LEU B N 1
ATOM 1786 C CA . LEU B 1 64 ? 49.741 33.206 -0.050 1.00 14.83 64 LEU B CA 1
ATOM 1787 C C . LEU B 1 64 ? 49.188 34.531 -0.593 1.00 15.50 64 LEU B C 1
ATOM 1788 O O . LEU B 1 64 ? 49.922 35.336 -1.192 1.00 16.54 64 LEU B O 1
ATOM 1793 N N . ARG B 1 65 ? 47.899 34.764 -0.371 1.00 15.08 65 ARG B N 1
ATOM 1794 C CA . ARG B 1 65 ? 47.251 36.011 -0.781 1.00 15.82 65 ARG B CA 1
ATOM 1795 C C . ARG B 1 65 ? 47.910 37.217 -0.088 1.00 16.00 65 ARG B C 1
ATOM 1796 O O . ARG B 1 65 ? 48.114 38.254 -0.709 1.00 16.30 65 ARG B O 1
ATOM 1804 N N . TYR B 1 66 ? 48.258 37.061 1.187 1.00 15.73 66 TYR B N 1
ATOM 1805 C CA . TYR B 1 66 ? 49.043 38.097 1.889 1.00 16.47 66 TYR B CA 1
ATOM 1806 C C . TYR B 1 66 ? 50.395 38.354 1.217 1.00 15.80 66 TYR B C 1
ATOM 1807 O O . TYR B 1 66 ? 50.800 39.519 1.052 1.00 16.75 66 TYR B O 1
ATOM 1816 N N . LEU B 1 67 ? 51.112 37.291 0.856 1.00 16.07 67 LEU B N 1
ATOM 1817 C CA . LEU B 1 67 ? 52.449 37.451 0.273 1.00 15.83 67 LEU B CA 1
ATOM 1818 C C . LEU B 1 67 ? 52.375 38.122 -1.099 1.00 16.76 67 LEU B C 1
ATOM 1819 O O . LEU B 1 67 ? 53.208 38.954 -1.432 1.00 16.53 67 LEU B O 1
ATOM 1824 N N . PHE B 1 68 ? 51.342 37.789 -1.881 1.00 16.47 68 PHE B N 1
ATOM 1825 C CA . PHE B 1 68 ? 51.165 38.450 -3.179 1.00 17.35 68 PHE B CA 1
ATOM 1826 C C . PHE B 1 68 ? 50.908 39.950 -2.953 1.00 18.18 68 PHE B C 1
ATOM 1827 O O . PHE B 1 68 ? 51.462 40.797 -3.667 1.00 19.07 68 PHE B O 1
ATOM 1835 N N . ALA B 1 69 ? 50.057 40.277 -1.983 1.00 18.57 69 ALA B N 1
ATOM 1836 C CA . ALA B 1 69 ? 49.737 41.678 -1.698 1.00 18.50 69 ALA B CA 1
ATOM 1837 C C . ALA B 1 69 ? 51.002 42.410 -1.254 1.00 19.17 69 ALA B C 1
ATOM 1838 O O . ALA B 1 69 ? 51.313 43.506 -1.752 1.00 18.69 69 ALA B O 1
ATOM 1840 N N . TYR B 1 70 ? 51.713 41.802 -0.311 1.00 18.42 70 TYR B N 1
ATOM 1841 C CA . TYR B 1 70 ? 52.967 42.352 0.188 1.00 18.87 70 TYR B CA 1
ATOM 1842 C C . TYR B 1 70 ? 53.940 42.727 -0.942 1.00 19.00 70 TYR B C 1
ATOM 1843 O O . TYR B 1 70 ? 54.562 43.807 -0.918 1.00 19.97 70 TYR B O 1
ATOM 1852 N N . GLY B 1 71 ? 54.049 41.852 -1.939 1.00 18.10 71 GLY B N 1
ATOM 1853 C CA . GLY B 1 71 ? 54.992 42.020 -3.027 1.00 19.01 71 GLY B CA 1
ATOM 1854 C C . GLY B 1 71 ? 54.461 42.784 -4.228 1.00 19.06 71 GLY B C 1
ATOM 1855 O O . GLY B 1 71 ? 55.138 42.834 -5.252 1.00 19.41 71 GLY B O 1
ATOM 1856 N N . ASN B 1 72 ? 53.266 43.354 -4.102 1.00 19.74 72 ASN B N 1
ATOM 1857 C CA . ASN B 1 72 ? 52.636 44.132 -5.178 1.00 21.72 72 ASN B CA 1
ATOM 1858 C C . ASN B 1 72 ? 52.485 43.260 -6.430 1.00 22.30 72 ASN B C 1
ATOM 1859 O O . ASN B 1 72 ? 52.596 43.742 -7.570 1.00 22.90 72 ASN B O 1
ATOM 1864 N N . GLN B 1 73 ? 52.216 41.969 -6.218 1.00 22.22 73 GLN B N 1
ATOM 1865 C CA . GLN B 1 73 ? 52.261 41.004 -7.321 1.00 22.35 73 GLN B CA 1
ATOM 1866 C C . GLN B 1 73 ? 50.865 40.616 -7.786 1.00 22.80 73 GLN B C 1
ATOM 1867 O O . GLN B 1 73 ? 50.126 39.981 -7.036 1.00 21.73 73 GLN B O 1
ATOM 1873 N N . GLU B 1 74 ? 50.518 41.035 -9.010 1.00 22.78 74 GLU B N 1
ATOM 1874 C CA . GLU B 1 74 ? 49.237 40.711 -9.619 1.00 24.06 74 GLU B CA 1
ATOM 1875 C C . GLU B 1 74 ? 49.137 39.195 -9.769 1.00 22.59 74 GLU B C 1
ATOM 1876 O O . GLU B 1 74 ? 50.106 38.527 -10.122 1.00 22.41 74 GLU B O 1
ATOM 1882 N N . TYR B 1 75 ? 47.960 38.672 -9.453 1.00 23.04 75 TYR B N 1
ATOM 1883 C CA . TYR B 1 75 ? 47.677 37.249 -9.640 1.00 22.17 75 TYR B CA 1
ATOM 1884 C C . TYR B 1 75 ? 46.185 37.062 -9.862 1.00 22.02 75 TYR B C 1
ATOM 1885 O O . TYR B 1 75 ? 45.363 37.911 -9.483 1.00 22.26 75 TYR B O 1
ATOM 1894 N N . GLU B 1 76 ? 45.825 35.944 -10.481 1.00 22.34 76 GLU B N 1
ATOM 1895 C CA . GLU B 1 76 ? 44.420 35.617 -10.638 1.00 22.33 76 GLU B CA 1
ATOM 1896 C C . GLU B 1 76 ? 43.993 34.782 -9.437 1.00 21.58 76 GLU B C 1
ATOM 1897 O O . GLU B 1 76 ? 44.540 33.696 -9.204 1.00 20.51 76 GLU B O 1
ATOM 1903 N N . ASP B 1 77 ? 43.043 35.311 -8.684 1.00 21.16 77 ASP B N 1
ATOM 1904 C CA . ASP B 1 77 ? 42.566 34.692 -7.450 1.00 22.34 77 ASP B CA 1
ATOM 1905 C C . ASP B 1 77 ? 41.327 33.861 -7.774 1.00 23.30 77 ASP B C 1
ATOM 1906 O O . ASP B 1 77 ? 40.199 34.367 -7.752 1.00 24.05 77 ASP B O 1
ATOM 1911 N N . VAL B 1 78 ? 41.554 32.595 -8.117 1.00 23.42 78 VAL B N 1
ATOM 1912 C CA . VAL B 1 78 ? 40.492 31.716 -8.594 1.00 24.24 78 VAL B CA 1
ATOM 1913 C C . VAL B 1 78 ? 39.835 31.037 -7.400 1.00 25.03 78 VAL B C 1
ATOM 1914 O O . VAL B 1 78 ? 40.479 30.293 -6.650 1.00 24.56 78 VAL B O 1
ATOM 1918 N N . ARG B 1 79 ? 38.555 31.320 -7.214 1.00 25.76 79 ARG B N 1
ATOM 1919 C CA . ARG B 1 79 ? 37.817 30.759 -6.099 1.00 27.63 79 ARG B CA 1
ATOM 1920 C C . ARG B 1 79 ? 36.834 29.734 -6.628 1.00 29.11 79 ARG B C 1
ATOM 1921 O O . ARG B 1 79 ? 35.775 30.078 -7.161 1.00 29.01 79 ARG B O 1
ATOM 1929 N N . VAL B 1 80 ? 37.232 28.476 -6.483 1.00 30.79 80 VAL B N 1
ATOM 1930 C CA . VAL B 1 80 ? 36.507 27.327 -7.018 1.00 32.74 80 VAL B CA 1
ATOM 1931 C C . VAL B 1 80 ? 35.287 27.051 -6.143 1.00 34.16 80 VAL B C 1
ATOM 1932 O O . VAL B 1 80 ? 35.410 26.896 -4.930 1.00 34.29 80 VAL B O 1
ATOM 1936 N N . THR B 1 81 ? 34.106 27.004 -6.758 1.00 36.52 81 THR B N 1
ATOM 1937 C CA . THR B 1 81 ? 32.888 26.629 -6.037 1.00 38.69 81 THR B CA 1
ATOM 1938 C C . THR B 1 81 ? 32.896 25.134 -5.709 1.00 39.86 81 THR B C 1
ATOM 1939 O O . THR B 1 81 ? 33.555 24.342 -6.397 1.00 40.07 81 THR B O 1
ATOM 1943 N N . ARG B 1 82 ? 32.161 24.758 -4.662 1.00 41.46 82 ARG B N 1
ATOM 1944 C CA . ARG B 1 82 ? 32.004 23.354 -4.270 1.00 43.22 82 ARG B CA 1
ATOM 1945 C C . ARG B 1 82 ? 31.490 22.498 -5.433 1.00 43.57 82 ARG B C 1
ATOM 1946 O O . ARG B 1 82 ? 31.912 21.348 -5.600 1.00 43.67 82 ARG B O 1
ATOM 1954 N N . ASP B 1 83 ? 30.596 23.074 -6.238 1.00 44.14 83 ASP B N 1
ATOM 1955 C CA . ASP B 1 83 ? 30.004 22.376 -7.378 1.00 44.65 83 ASP B CA 1
ATOM 1956 C C . ASP B 1 83 ? 31.003 22.104 -8.492 1.00 44.31 83 ASP B C 1
ATOM 1957 O O . ASP B 1 83 ? 30.935 21.065 -9.153 1.00 44.32 83 ASP B O 1
ATOM 1962 N N . GLU B 1 84 ? 31.928 23.040 -8.694 1.00 43.81 84 GLU B N 1
ATOM 1963 C CA . GLU B 1 84 ? 32.880 22.967 -9.799 1.00 43.22 84 GLU B CA 1
ATOM 1964 C C . GLU B 1 84 ? 34.118 22.133 -9.467 1.00 41.70 84 GLU B C 1
ATOM 1965 O O . GLU B 1 84 ? 34.870 21.743 -10.363 1.00 41.59 84 GLU B O 1
ATOM 1971 N N . TRP B 1 85 ? 34.308 21.859 -8.180 1.00 40.15 85 TRP B N 1
ATOM 1972 C CA . TRP B 1 85 ? 35.502 21.182 -7.678 1.00 38.86 85 TRP B CA 1
ATOM 1973 C C . TRP B 1 85 ? 35.712 19.762 -8.254 1.00 38.44 85 TRP B C 1
ATOM 1974 O O . TRP B 1 85 ? 36.821 19.435 -8.690 1.00 38.07 85 TRP B O 1
ATOM 1985 N N . PRO B 1 86 ? 34.672 18.922 -8.281 1.00 38.07 86 PRO B N 1
ATOM 1986 C CA . PRO B 1 86 ? 34.773 17.616 -8.948 1.00 37.51 86 PRO B CA 1
ATOM 1987 C C . PRO B 1 86 ? 35.449 17.672 -10.314 1.00 36.73 86 PRO B C 1
ATOM 1988 O O . PRO B 1 86 ? 36.315 16.834 -10.577 1.00 37.28 86 PRO B O 1
ATOM 1992 N N . ALA B 1 87 ? 35.090 18.645 -11.150 1.00 35.63 87 ALA B N 1
ATOM 1993 C CA . ALA B 1 87 ? 35.684 18.774 -12.483 1.00 34.74 87 ALA B CA 1
ATOM 1994 C C . ALA B 1 87 ? 37.154 19.233 -12.494 1.00 34.29 87 ALA B C 1
ATOM 1995 O O . ALA B 1 87 ? 37.938 18.806 -13.351 1.00 34.14 87 ALA B O 1
ATOM 1997 N N . LEU B 1 88 ? 37.519 20.114 -11.562 1.00 33.30 88 LEU B N 1
ATOM 1998 C CA . LEU B 1 88 ? 38.869 20.690 -11.546 1.00 32.78 88 LEU B CA 1
ATOM 1999 C C . LEU B 1 88 ? 39.872 19.854 -10.757 1.00 31.81 88 LEU B C 1
ATOM 2000 O O . LEU B 1 88 ? 41.079 19.927 -11.004 1.00 31.62 88 LEU B O 1
ATOM 2005 N N . LYS B 1 89 ? 39.370 19.044 -9.827 1.00 31.00 89 LYS B N 1
ATOM 2006 C CA . LYS B 1 89 ? 40.224 18.162 -9.020 1.00 30.76 89 LYS B CA 1
ATOM 2007 C C . LYS B 1 89 ? 41.306 17.381 -9.800 1.00 30.40 89 LYS B C 1
ATOM 2008 O O . LYS B 1 89 ? 42.476 17.416 -9.397 1.00 29.83 89 LYS B O 1
ATOM 2014 N N . PRO B 1 90 ? 40.961 16.693 -10.903 1.00 29.94 90 PRO B N 1
ATOM 2015 C CA . PRO B 1 90 ? 41.972 15.953 -11.675 1.00 29.52 90 PRO B CA 1
ATOM 2016 C C . PRO B 1 90 ? 43.083 16.822 -12.291 1.00 29.40 90 PRO B C 1
ATOM 2017 O O . PRO B 1 90 ? 44.109 16.275 -12.708 1.00 29.72 90 PRO B O 1
ATOM 2021 N N . THR B 1 91 ? 42.893 18.145 -12.337 1.00 28.67 91 THR B N 1
ATOM 2022 C CA . THR B 1 91 ? 43.889 19.028 -12.934 1.00 28.24 91 THR B CA 1
ATOM 2023 C C . THR B 1 91 ? 44.813 19.609 -11.868 1.00 28.05 91 THR B C 1
ATOM 2024 O O . THR B 1 91 ? 45.716 20.385 -12.185 1.00 28.26 91 THR B O 1
ATOM 2028 N N . MET B 1 92 ? 44.569 19.239 -10.614 1.00 27.12 92 MET B N 1
ATOM 2029 C CA . MET B 1 92 ? 45.412 19.678 -9.496 1.00 26.97 92 MET B CA 1
ATOM 2030 C C . MET B 1 92 ? 46.390 18.575 -9.110 1.00 27.57 92 MET B C 1
ATOM 2031 O O . MET B 1 92 ? 46.008 17.397 -9.043 1.00 27.30 92 MET B O 1
ATOM 2036 N N . PRO B 1 93 ? 47.653 18.925 -8.863 1.00 27.74 93 PRO B N 1
ATOM 2037 C CA . PRO B 1 93 ? 48.601 17.939 -8.341 1.00 28.56 93 PRO B CA 1
ATOM 2038 C C . PRO B 1 93 ? 48.010 17.331 -7.071 1.00 29.30 93 PRO B C 1
ATOM 2039 O O . PRO B 1 93 ? 47.483 18.052 -6.209 1.00 30.40 93 PRO B O 1
ATOM 2043 N N . MET B 1 94 ? 48.057 16.010 -6.972 1.00 30.15 94 MET B N 1
ATOM 2044 C CA . MET B 1 94 ? 47.528 15.301 -5.798 1.00 30.44 94 MET B CA 1
ATOM 2045 C C . MET B 1 94 ? 46.055 15.571 -5.489 1.00 29.61 94 MET B C 1
ATOM 2046 O O . MET B 1 94 ? 45.593 15.255 -4.392 1.00 29.34 94 MET B O 1
ATOM 2051 N N . GLY B 1 95 ? 45.334 16.182 -6.428 1.00 29.15 95 GLY B N 1
ATOM 2052 C CA . GLY B 1 95 ? 43.921 16.477 -6.239 1.00 29.23 95 GLY B CA 1
ATOM 2053 C C . GLY B 1 95 ? 43.604 17.356 -5.046 1.00 29.54 95 GLY B C 1
ATOM 2054 O O . GLY B 1 95 ? 42.521 17.260 -4.467 1.00 30.34 95 GLY B O 1
ATOM 2055 N N . GLN B 1 96 ? 44.536 18.226 -4.665 1.00 29.26 96 GLN B N 1
ATOM 2056 C CA . GLN B 1 96 ? 44.262 19.139 -3.559 1.00 28.33 96 GLN B CA 1
ATOM 2057 C C . GLN B 1 96 ? 44.582 20.593 -3.891 1.00 26.49 96 GLN B C 1
ATOM 2058 O O . GLN B 1 96 ? 45.158 20.884 -4.923 1.00 25.95 96 GLN B O 1
ATOM 2064 N N . MET B 1 97 ? 44.155 21.482 -3.005 1.00 24.59 97 MET B N 1
ATOM 2065 C CA . MET B 1 97 ? 44.427 22.914 -3.097 1.00 23.18 97 MET B CA 1
ATOM 2066 C C . MET B 1 97 ? 44.857 23.353 -1.693 1.00 22.18 97 MET B C 1
ATOM 2067 O O . MET B 1 97 ? 44.600 22.634 -0.728 1.00 22.38 97 MET B O 1
ATOM 2072 N N . PRO B 1 98 ? 45.508 24.506 -1.539 1.00 21.24 98 PRO B N 1
ATOM 2073 C CA . PRO B 1 98 ? 45.811 25.457 -2.622 1.00 20.50 98 PRO B CA 1
ATOM 2074 C C . PRO B 1 98 ? 46.785 24.942 -3.676 1.00 19.23 98 PRO B C 1
ATOM 2075 O O . PRO B 1 98 ? 47.631 24.091 -3.407 1.00 18.72 98 PRO B O 1
ATOM 2079 N N . VAL B 1 99 ? 46.640 25.482 -4.890 1.00 18.58 99 VAL B N 1
ATOM 2080 C CA . VAL B 1 99 ? 47.595 25.291 -5.963 1.00 17.77 99 VAL B CA 1
ATOM 2081 C C . VAL B 1 99 ? 47.961 26.654 -6.553 1.00 17.70 99 VAL B C 1
ATOM 2082 O O . VAL B 1 99 ? 47.113 27.537 -6.653 1.00 17.32 99 VAL B O 1
ATOM 2086 N N . LEU B 1 100 ? 49.229 26.823 -6.887 1.00 18.55 100 LEU B N 1
ATOM 2087 C CA . LEU B 1 100 ? 49.663 27.952 -7.707 1.00 19.54 100 LEU B CA 1
ATOM 2088 C C . LEU B 1 100 ? 50.006 27.449 -9.088 1.00 19.58 100 LEU B C 1
ATOM 2089 O O . LEU B 1 100 ? 50.677 26.423 -9.247 1.00 20.31 100 LEU B O 1
ATOM 2094 N N . GLU B 1 101 ? 49.588 28.198 -10.098 1.00 21.45 101 GLU B N 1
ATOM 2095 C CA . GLU B 1 101 ? 50.080 27.955 -11.440 1.00 22.29 101 GLU B CA 1
ATOM 2096 C C . GLU B 1 101 ? 50.996 29.125 -11.769 1.00 22.93 101 GLU B C 1
ATOM 2097 O O . GLU B 1 101 ? 50.562 30.270 -11.739 1.00 23.53 101 GLU B O 1
ATOM 2103 N N . VAL B 1 102 ? 52.261 28.827 -12.040 1.00 23.83 102 VAL B N 1
ATOM 2104 C CA . VAL B 1 102 ? 53.266 29.863 -12.298 1.00 25.49 102 VAL B CA 1
ATOM 2105 C C . VAL B 1 102 ? 53.810 29.654 -13.709 1.00 26.59 102 VAL B C 1
ATOM 2106 O O . VAL B 1 102 ? 54.545 28.693 -13.966 1.00 26.37 102 VAL B O 1
ATOM 2110 N N . ASP B 1 103 ? 53.421 30.556 -14.608 1.00 28.44 103 ASP B N 1
ATOM 2111 C CA . ASP B 1 103 ? 53.732 30.439 -16.041 1.00 30.36 103 ASP B CA 1
ATOM 2112 C C . ASP B 1 103 ? 53.261 29.085 -16.606 1.00 30.41 103 ASP B C 1
ATOM 2113 O O . ASP B 1 103 ? 54.000 28.411 -17.318 1.00 31.66 103 ASP B O 1
ATOM 2118 N N . GLY B 1 104 ? 52.040 28.689 -16.270 1.00 30.85 104 GLY B N 1
ATOM 2119 C CA . GLY B 1 104 ? 51.483 27.430 -16.744 1.00 30.15 104 GLY B CA 1
ATOM 2120 C C . GLY B 1 104 ? 51.881 26.167 -15.988 1.00 29.80 104 GLY B C 1
ATOM 2121 O O . GLY B 1 104 ? 51.335 25.086 -16.253 1.00 29.92 104 GLY B O 1
ATOM 2122 N N . LYS B 1 105 ? 52.808 26.283 -15.037 1.00 28.49 105 LYS B N 1
ATOM 2123 C CA . LYS B 1 105 ? 53.264 25.122 -14.275 1.00 27.51 105 LYS B CA 1
ATOM 2124 C C . LYS B 1 105 ? 52.594 25.110 -12.901 1.00 26.80 105 LYS B C 1
ATOM 2125 O O . LYS B 1 105 ? 52.613 26.114 -12.188 1.00 26.06 105 LYS B O 1
ATOM 2131 N N . ARG B 1 106 ? 52.014 23.977 -12.518 1.00 24.74 106 ARG B N 1
ATOM 2132 C CA . ARG B 1 106 ? 51.271 23.937 -11.262 1.00 23.92 106 ARG B CA 1
ATOM 2133 C C . ARG B 1 106 ? 52.070 23.338 -10.136 1.00 23.09 106 ARG B C 1
ATOM 2134 O O . ARG B 1 106 ? 52.753 22.316 -10.303 1.00 23.19 106 ARG B O 1
ATOM 2142 N N . VAL B 1 107 ? 51.952 23.964 -8.973 1.00 21.72 107 VAL B N 1
ATOM 2143 C CA . VAL B 1 107 ? 52.612 23.469 -7.780 1.00 20.65 107 VAL B CA 1
ATOM 2144 C C . VAL B 1 107 ? 51.588 23.397 -6.656 1.00 19.89 107 VAL B C 1
ATOM 2145 O O . VAL B 1 107 ? 50.515 23.967 -6.758 1.00 19.26 107 VAL B O 1
ATOM 2149 N N . HIS B 1 108 ? 51.912 22.659 -5.591 1.00 20.04 108 HIS B N 1
ATOM 2150 C CA . HIS B 1 108 ? 51.034 22.574 -4.433 1.00 19.85 108 HIS B CA 1
ATOM 2151 C C . HIS B 1 108 ? 51.926 22.577 -3.184 1.00 19.26 108 HIS B C 1
ATOM 2152 O O . HIS B 1 108 ? 53.147 22.765 -3.304 1.00 19.12 108 HIS B O 1
ATOM 2159 N N . GLN B 1 109 ? 51.315 22.363 -2.019 1.00 19.04 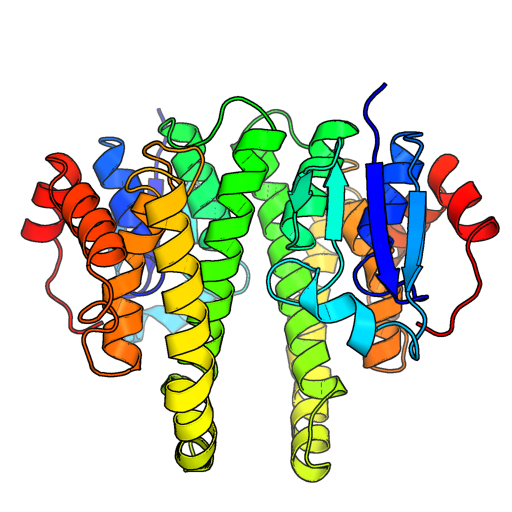109 GLN B N 1
ATOM 2160 C CA . GLN B 1 109 ? 51.973 22.354 -0.700 1.00 18.65 109 GLN B CA 1
ATOM 2161 C C . GLN B 1 109 ? 52.140 23.799 -0.231 1.00 18.64 109 GLN B C 1
ATOM 2162 O O . GLN B 1 109 ? 53.124 24.463 -0.572 1.00 18.20 109 GLN B O 1
ATOM 2168 N N . SER B 1 110 ? 51.152 24.277 0.522 1.00 17.56 110 SER B N 1
ATOM 2169 C CA . SER B 1 110 ? 51.037 25.703 0.831 1.00 18.06 110 SER B CA 1
ATOM 2170 C C . SER B 1 110 ? 52.224 26.297 1.595 1.00 17.28 110 SER B C 1
ATOM 2171 O O . SER B 1 110 ? 52.556 27.463 1.386 1.00 17.41 110 SER B O 1
ATOM 2174 N N . ILE B 1 111 ? 52.843 25.520 2.481 1.00 17.31 111 ILE B N 1
ATOM 2175 C CA . ILE B 1 111 ? 53.972 26.063 3.259 1.00 16.98 111 ILE B CA 1
ATOM 2176 C C . ILE B 1 111 ? 55.164 26.261 2.330 1.00 16.70 111 ILE B C 1
ATOM 2177 O O . ILE B 1 111 ? 55.835 27.313 2.354 1.00 16.58 111 ILE B O 1
ATOM 2182 N N . SER B 1 112 ? 55.434 25.254 1.499 1.00 15.99 112 SER B N 1
ATOM 2183 C CA . SER B 1 112 ? 56.558 25.364 0.594 1.00 16.35 112 SER B CA 1
ATOM 2184 C C . SER B 1 112 ? 56.321 26.455 -0.471 1.00 15.45 112 SER B C 1
ATOM 2185 O O . SER B 1 112 ? 57.264 27.135 -0.866 1.00 15.34 112 SER B O 1
ATOM 2188 N N . MET B 1 113 ? 55.069 26.626 -0.903 1.00 15.59 113 MET B N 1
ATOM 2189 C CA . MET B 1 113 ? 54.739 27.712 -1.843 1.00 15.46 113 MET B CA 1
A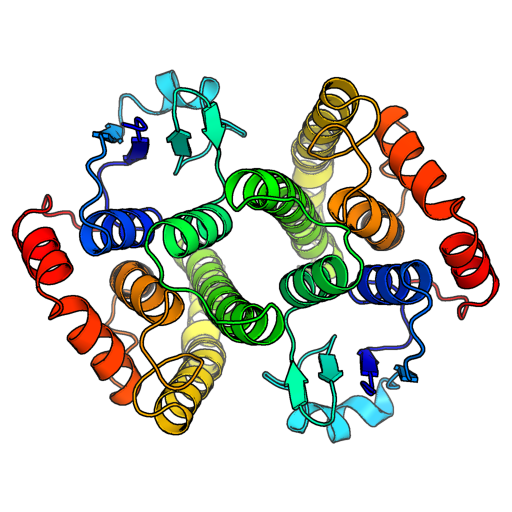TOM 2190 C C . MET B 1 113 ? 54.895 29.076 -1.161 1.00 15.28 113 MET B C 1
ATOM 2191 O O . MET B 1 113 ? 55.374 30.041 -1.785 1.00 16.08 113 MET B O 1
ATOM 2196 N N . ALA B 1 114 ? 54.525 29.154 0.116 1.00 15.04 114 ALA B N 1
ATOM 2197 C CA . ALA B 1 114 ? 54.733 30.410 0.853 1.00 15.66 114 ALA B CA 1
ATOM 2198 C C . ALA B 1 114 ? 56.225 30.732 0.914 1.00 15.32 114 ALA B C 1
ATOM 2199 O O . ALA B 1 114 ? 56.614 31.885 0.726 1.00 15.38 114 ALA B O 1
ATOM 2201 N N . ARG B 1 115 ? 57.049 29.729 1.216 1.00 14.77 115 ARG B N 1
ATOM 2202 C CA . ARG B 1 115 ? 58.508 29.919 1.281 1.00 15.30 115 ARG B CA 1
ATOM 2203 C C . ARG B 1 115 ? 59.053 30.434 -0.057 1.00 15.55 115 ARG B C 1
ATOM 2204 O O . ARG B 1 115 ? 59.934 31.294 -0.087 1.00 14.89 115 ARG B O 1
ATOM 2212 N N . PHE B 1 116 ? 58.544 29.877 -1.160 1.00 14.90 116 PHE B N 1
ATOM 2213 C CA . PHE B 1 116 ? 58.934 30.348 -2.479 1.00 15.87 116 PHE B CA 1
ATOM 2214 C C . PHE B 1 116 ? 58.514 31.808 -2.727 1.00 16.09 116 PHE B C 1
ATOM 2215 O O . PHE B 1 116 ? 59.339 32.648 -3.190 1.00 16.23 116 PHE B O 1
ATOM 2223 N N . LEU B 1 117 ? 57.260 32.122 -2.433 1.00 15.92 117 LEU B N 1
ATOM 2224 C CA . LEU B 1 117 ? 56.787 33.510 -2.585 1.00 16.42 117 LEU B CA 1
ATOM 2225 C C . LEU B 1 117 ? 57.582 34.466 -1.700 1.00 17.09 117 LEU B C 1
ATOM 2226 O O . LEU B 1 117 ? 57.893 35.602 -2.115 1.00 17.41 117 LEU B O 1
ATOM 2231 N N . ALA B 1 118 ? 57.944 33.997 -0.509 1.00 16.42 118 ALA B N 1
ATOM 2232 C CA . ALA B 1 118 ? 58.737 34.846 0.401 1.00 17.03 118 ALA B CA 1
ATOM 2233 C C . ALA B 1 118 ? 60.101 35.164 -0.207 1.00 17.79 118 ALA B C 1
ATOM 2234 O O . ALA B 1 118 ? 60.582 36.303 -0.144 1.00 17.94 118 ALA B O 1
ATOM 2236 N N . LYS B 1 119 ? 60.723 34.163 -0.826 1.00 17.83 119 LYS B N 1
ATOM 2237 C CA . LYS B 1 119 ? 61.998 34.395 -1.521 1.00 19.89 119 LYS B CA 1
ATOM 2238 C C . LYS B 1 119 ? 61.875 35.445 -2.602 1.00 20.51 119 LYS B C 1
ATOM 2239 O O . LYS B 1 119 ? 62.747 36.312 -2.724 1.00 20.81 119 LYS B O 1
ATOM 2245 N N . THR B 1 120 ? 60.807 35.369 -3.390 1.00 20.16 120 THR B N 1
ATOM 2246 C CA . THR B 1 120 ? 60.590 36.320 -4.487 1.00 21.52 120 THR B CA 1
ATOM 2247 C C . THR B 1 120 ? 60.338 37.737 -3.996 1.00 21.74 120 THR B C 1
ATOM 2248 O O . THR B 1 120 ? 60.506 38.689 -4.758 1.00 22.73 120 THR B O 1
ATOM 2252 N N . VAL B 1 121 ? 59.943 37.889 -2.734 1.00 20.54 121 VAL B N 1
ATOM 2253 C CA . VAL B 1 121 ? 59.677 39.229 -2.197 1.00 19.73 121 VAL B CA 1
ATOM 2254 C C . VAL B 1 121 ? 60.641 39.681 -1.092 1.00 19.52 121 VAL B C 1
ATOM 2255 O O . VAL B 1 121 ? 60.393 40.692 -0.436 1.00 20.50 121 VAL B O 1
ATOM 2259 N N . GLY B 1 122 ? 61.721 38.929 -0.909 1.00 18.94 122 GLY B N 1
ATOM 2260 C CA . GLY B 1 122 ? 62.781 39.277 0.024 1.00 19.01 122 GLY B CA 1
ATOM 2261 C C . GLY B 1 122 ? 62.391 39.137 1.485 1.00 19.22 122 GLY B C 1
ATOM 2262 O O . GLY B 1 122 ? 62.965 39.804 2.354 1.00 19.45 122 GLY B O 1
ATOM 2263 N N . LEU B 1 123 ? 61.445 38.240 1.774 1.00 18.19 123 LEU B N 1
ATOM 2264 C CA . LEU B 1 123 ? 61.018 38.026 3.161 1.00 18.08 123 LEU B CA 1
ATOM 2265 C C . LEU B 1 123 ? 61.693 36.815 3.778 1.00 18.82 123 LEU B C 1
ATOM 2266 O O . LEU B 1 123 ? 61.276 36.299 4.807 1.00 18.12 123 LEU B O 1
ATOM 2271 N N . CYS B 1 124 ? 62.788 36.385 3.175 1.00 20.88 124 CYS B N 1
ATOM 2272 C CA . CYS B 1 124 ? 63.567 35.331 3.799 1.00 23.09 124 CYS B CA 1
ATOM 2273 C C . CYS B 1 124 ? 64.823 35.851 4.477 1.00 23.45 124 CYS B C 1
ATOM 2274 O O . CYS B 1 124 ? 64.858 37.011 4.906 1.00 24.16 124 CYS B O 1
ATOM 2277 N N . GLY B 1 125 ? 65.819 34.976 4.601 1.00 22.56 125 GLY B N 1
ATOM 2278 C CA . GLY B 1 125 ? 67.092 35.332 5.202 1.00 23.12 125 GLY B CA 1
ATOM 2279 C C . GLY B 1 125 ? 68.170 35.437 4.148 1.00 22.76 125 GLY B C 1
ATOM 2280 O O . GLY B 1 125 ? 67.891 35.309 2.962 1.00 23.25 125 GLY B O 1
ATOM 2281 N N . ALA B 1 126 ? 69.407 35.634 4.596 1.00 23.18 126 ALA B N 1
ATOM 2282 C CA . ALA B 1 126 ? 70.540 35.855 3.684 1.00 23.78 126 ALA B CA 1
ATOM 2283 C C . ALA B 1 126 ? 71.411 34.620 3.523 1.00 23.84 126 ALA B C 1
ATOM 2284 O O . ALA B 1 126 ? 72.248 34.547 2.602 1.00 24.54 126 ALA B O 1
ATOM 2286 N N . THR B 1 127 ? 71.235 33.650 4.421 1.00 22.95 127 THR B N 1
ATOM 2287 C CA . THR B 1 127 ? 72.044 32.441 4.426 1.00 22.85 127 THR B CA 1
ATOM 2288 C C . THR B 1 127 ? 71.126 31.246 4.682 1.00 22.76 127 THR B C 1
ATOM 2289 O O . THR B 1 127 ? 70.005 31.442 5.142 1.00 21.27 127 THR B O 1
ATOM 2293 N N . PRO B 1 128 ? 71.594 30.030 4.401 1.00 23.08 128 PRO B N 1
ATOM 2294 C CA . PRO B 1 128 ? 70.858 28.815 4.796 1.00 22.49 128 PRO B CA 1
ATOM 2295 C C . PRO B 1 128 ? 70.549 28.760 6.301 1.00 21.83 128 PRO B C 1
ATOM 2296 O O . PRO B 1 128 ? 69.445 28.378 6.680 1.00 20.28 128 PRO B O 1
ATOM 2300 N N . TRP B 1 129 ? 71.504 29.151 7.145 1.00 20.75 129 TRP B N 1
ATOM 2301 C CA . TRP B 1 129 ? 71.253 29.196 8.584 1.00 20.36 129 TRP B CA 1
ATOM 2302 C C . TRP B 1 129 ? 70.093 30.129 8.951 1.00 19.08 129 TRP B C 1
ATOM 2303 O O . TRP B 1 129 ? 69.241 29.768 9.758 1.00 18.68 129 TRP B O 1
ATOM 2314 N N . GLU B 1 130 ? 70.039 31.325 8.361 1.00 18.64 130 GLU B N 1
ATOM 2315 C CA . GLU B 1 130 ? 68.967 32.249 8.670 1.00 18.11 130 GLU B CA 1
ATOM 2316 C C . GLU B 1 130 ? 67.641 31.704 8.146 1.00 17.82 130 GLU B C 1
ATOM 2317 O O . GLU B 1 130 ? 66.624 31.812 8.821 1.00 17.68 130 GLU B O 1
ATOM 2323 N N . ASP B 1 131 ? 67.673 31.148 6.934 1.00 17.24 131 ASP B N 1
ATOM 2324 C CA . ASP B 1 131 ? 66.453 30.601 6.335 1.00 18.04 131 ASP B CA 1
ATOM 2325 C C . ASP B 1 131 ? 65.915 29.462 7.209 1.00 16.63 131 ASP B C 1
ATOM 2326 O O . ASP B 1 131 ? 64.689 29.343 7.377 1.00 16.65 131 ASP B O 1
ATOM 2331 N N . LEU B 1 132 ? 66.826 28.687 7.789 1.00 16.24 132 LEU B N 1
ATOM 2332 C CA . LEU B 1 132 ? 66.449 27.597 8.701 1.00 16.20 132 LEU B CA 1
ATOM 2333 C C . LEU B 1 132 ? 65.677 28.114 9.907 1.00 16.50 132 LEU B C 1
ATOM 2334 O O . LEU B 1 132 ? 64.704 27.514 10.328 1.00 16.05 132 LEU B O 1
ATOM 2339 N N . GLN B 1 133 ? 66.125 29.232 10.489 1.00 15.91 133 GLN B N 1
ATOM 2340 C CA . GLN B 1 133 ? 65.417 29.766 11.645 1.00 16.24 133 GLN B CA 1
ATOM 2341 C C . GLN B 1 133 ? 63.975 30.121 11.326 1.00 15.39 133 GLN B C 1
ATOM 2342 O O . GLN B 1 133 ? 63.076 29.890 12.161 1.00 15.80 133 GLN B O 1
ATOM 2348 N N . ILE B 1 134 ? 63.745 30.702 10.141 1.00 15.16 134 ILE B N 1
ATOM 2349 C CA . ILE B 1 134 ? 62.385 31.051 9.752 1.00 15.16 134 ILE B CA 1
ATOM 2350 C C . ILE B 1 134 ? 61.597 29.755 9.496 1.00 14.84 134 ILE B C 1
ATOM 2351 O O . ILE B 1 134 ? 60.454 29.637 9.929 1.00 15.70 134 ILE B O 1
ATOM 2356 N N . ASP B 1 135 ? 62.199 28.831 8.766 1.00 15.42 135 ASP B N 1
ATOM 2357 C CA . ASP B 1 135 ? 61.548 27.552 8.432 1.00 15.67 135 ASP B CA 1
ATOM 2358 C C . ASP B 1 135 ? 61.064 26.858 9.705 1.00 16.35 135 ASP B C 1
ATOM 2359 O O . ASP B 1 135 ? 59.936 26.351 9.753 1.00 17.09 135 ASP B O 1
ATOM 2364 N N . ILE B 1 136 ? 61.908 26.831 10.732 1.00 16.13 136 ILE B N 1
ATOM 2365 C CA . ILE B 1 136 ? 61.579 26.134 11.984 1.00 16.54 136 ILE B CA 1
ATOM 2366 C C . ILE B 1 136 ? 60.328 26.691 12.641 1.00 16.94 136 ILE B C 1
ATOM 2367 O O . ILE B 1 136 ? 59.431 25.940 13.051 1.00 17.61 136 ILE B O 1
ATOM 2372 N N . VAL B 1 137 ? 60.243 28.011 12.750 1.00 16.58 137 VAL B N 1
ATOM 2373 C CA . VAL B 1 137 ? 59.105 28.618 13.417 1.00 17.55 137 VAL B CA 1
ATOM 2374 C C . VAL B 1 137 ? 57.817 28.460 12.600 1.00 17.10 137 VAL B C 1
ATOM 2375 O O . VAL B 1 137 ? 56.736 28.243 13.153 1.00 17.10 137 VAL B O 1
ATOM 2379 N N . VAL B 1 138 ? 57.934 28.514 11.274 1.00 16.50 138 VAL B N 1
ATOM 2380 C CA . VAL B 1 138 ? 56.763 28.229 10.442 1.00 16.40 138 VAL B CA 1
ATOM 2381 C C . VAL B 1 138 ? 56.313 26.773 10.611 1.00 16.86 138 VAL B C 1
ATOM 2382 O O . VAL B 1 138 ? 55.099 26.517 10.707 1.00 16.95 138 VAL B O 1
ATOM 2386 N N . ASP B 1 139 ? 57.269 25.845 10.649 1.00 17.59 139 ASP B N 1
ATOM 2387 C CA . ASP B 1 139 ? 56.949 24.421 10.877 1.00 19.47 139 ASP B CA 1
ATOM 2388 C C . ASP B 1 139 ? 56.215 24.265 12.213 1.00 19.12 139 ASP B C 1
ATOM 2389 O O . ASP B 1 139 ? 55.249 23.506 12.328 1.00 19.22 139 ASP B O 1
ATOM 2394 N N . THR B 1 140 ? 56.681 24.978 13.228 1.00 18.84 140 THR B N 1
ATOM 2395 C CA . THR B 1 140 ? 56.023 24.938 14.539 1.00 19.80 140 THR B CA 1
ATOM 2396 C C . THR B 1 140 ? 54.596 25.480 14.472 1.00 19.15 140 THR B C 1
ATOM 2397 O O . THR B 1 140 ? 53.666 24.891 15.037 1.00 20.01 140 THR B O 1
ATOM 2401 N N . ILE B 1 141 ? 54.398 26.578 13.750 1.00 18.90 141 ILE B N 1
ATOM 2402 C CA . ILE B 1 141 ? 53.064 27.153 13.587 1.00 18.52 141 ILE B CA 1
ATOM 2403 C C . ILE B 1 141 ? 52.179 26.147 12.836 1.00 19.03 141 ILE B C 1
ATOM 2404 O O . ILE B 1 141 ? 51.012 25.939 13.196 1.00 19.06 141 ILE B O 1
ATOM 2409 N N . ASN B 1 142 ? 52.749 25.517 11.808 1.00 18.89 142 ASN B N 1
ATOM 2410 C CA . ASN B 1 142 ? 51.981 24.525 11.032 1.00 20.00 142 ASN B CA 1
ATOM 2411 C C . ASN B 1 142 ? 51.615 23.278 11.858 1.00 20.08 142 ASN B C 1
ATOM 2412 O O . ASN B 1 142 ? 50.475 22.800 11.773 1.00 20.23 142 ASN B O 1
ATOM 2417 N N . ASP B 1 143 ? 52.558 22.775 12.655 1.00 20.84 143 ASP B N 1
ATOM 2418 C CA . ASP B 1 143 ? 52.311 21.654 13.574 1.00 21.84 143 ASP B CA 1
ATOM 2419 C C . ASP B 1 143 ? 51.138 21.974 14.497 1.00 22.07 143 ASP B C 1
ATOM 2420 O O . ASP B 1 143 ? 50.229 21.137 14.711 1.00 22.17 143 ASP B O 1
ATOM 2425 N N . PHE B 1 144 ? 51.178 23.179 15.059 1.00 21.52 144 PHE B N 1
ATOM 2426 C CA . PHE B 1 144 ? 50.095 23.703 15.895 1.00 22.04 144 PHE B CA 1
ATOM 2427 C C . PHE B 1 144 ? 48.754 23.760 15.138 1.00 22.59 144 PHE B C 1
ATOM 2428 O O . PHE B 1 144 ? 47.727 23.271 15.632 1.00 22.57 144 PHE B O 1
ATOM 2436 N N . ARG B 1 145 ? 48.764 24.327 13.928 1.00 21.99 145 ARG B N 1
ATOM 2437 C CA . ARG B 1 145 ? 47.558 24.410 13.116 1.00 22.53 145 ARG B CA 1
ATOM 2438 C C . ARG B 1 145 ? 46.974 23.017 12.857 1.00 22.70 145 ARG B C 1
ATOM 2439 O O . ARG B 1 145 ? 45.745 22.835 12.921 1.00 23.47 145 ARG B O 1
ATOM 2447 N N . LEU B 1 146 ? 47.845 22.054 12.561 1.00 23.48 146 LEU B N 1
ATOM 2448 C CA . LEU B 1 146 ? 47.414 20.682 12.267 1.00 25.22 146 LEU B CA 1
ATOM 2449 C C . LEU B 1 146 ? 46.775 20.034 13.495 1.00 26.45 146 LEU B C 1
ATOM 2450 O O . LEU B 1 146 ? 45.763 19.336 13.373 1.00 27.19 146 LEU B O 1
ATOM 2455 N N . LYS B 1 147 ? 47.354 20.281 14.670 1.00 27.09 147 LYS B N 1
ATOM 2456 C CA . LYS B 1 147 ? 46.810 19.739 15.919 1.00 28.34 147 LYS B CA 1
ATOM 2457 C C . LYS B 1 147 ? 45.396 20.254 16.219 1.00 28.76 147 LYS B C 1
ATOM 2458 O O . LYS B 1 147 ? 44.532 19.478 16.651 1.00 29.54 147 LYS B O 1
ATOM 2464 N N . ILE B 1 148 ? 45.158 21.541 15.958 1.00 28.83 148 ILE B N 1
ATOM 2465 C CA . ILE B 1 148 ? 43.835 22.145 16.086 1.00 29.56 148 ILE B CA 1
ATOM 2466 C C . ILE B 1 148 ? 42.862 21.534 15.066 1.00 31.43 148 ILE B C 1
ATOM 2467 O O . ILE B 1 148 ? 41.719 21.178 15.401 1.00 31.12 148 ILE B O 1
ATOM 2472 N N . ALA B 1 149 ? 43.323 21.411 13.823 1.00 32.49 149 ALA B N 1
ATOM 2473 C CA . ALA B 1 149 ? 42.490 20.903 12.738 1.00 34.54 149 ALA B CA 1
ATOM 2474 C C . ALA B 1 149 ? 42.026 19.472 12.992 1.00 36.40 149 ALA B C 1
ATOM 2475 O O . ALA B 1 149 ? 40.857 19.156 12.768 1.00 36.43 149 ALA B O 1
ATOM 2477 N N . VAL B 1 150 ? 42.939 18.625 13.465 1.00 38.60 150 VAL B N 1
ATOM 2478 C CA . VAL B 1 150 ? 42.661 17.208 13.714 1.00 41.53 150 VAL B CA 1
ATOM 2479 C C . VAL B 1 150 ? 41.544 17.016 14.750 1.00 43.40 150 VAL B C 1
ATOM 2480 O O . VAL B 1 150 ? 40.752 16.077 14.655 1.00 43.25 150 VAL B O 1
ATOM 2484 N N . VAL B 1 151 ? 41.487 17.914 15.725 1.00 45.78 151 VAL B N 1
ATOM 2485 C CA . VAL B 1 151 ? 40.433 17.903 16.733 1.00 48.19 151 VAL B CA 1
ATOM 2486 C C . VAL B 1 151 ? 39.155 18.577 16.212 1.00 50.13 151 VAL B C 1
ATOM 2487 O O . VAL B 1 151 ? 38.070 17.988 16.271 1.00 50.46 151 VAL B O 1
ATOM 2491 N N . SER B 1 152 ? 39.293 19.792 15.685 1.00 52.51 152 SER B N 1
ATOM 2492 C CA . SER B 1 152 ? 38.160 20.595 15.221 1.00 54.96 152 SER B CA 1
ATOM 2493 C C . SER B 1 152 ? 37.442 19.989 14.006 1.00 56.84 152 SER B C 1
ATOM 2494 O O . SER B 1 152 ? 36.245 19.708 14.061 1.00 57.12 152 SER B O 1
ATOM 2497 N N . TYR B 1 153 ? 38.188 19.803 12.919 1.00 59.32 153 TYR B N 1
ATOM 2498 C CA . TYR B 1 153 ? 37.676 19.258 11.662 1.00 61.56 153 TYR B CA 1
ATOM 2499 C C . TYR B 1 153 ? 37.801 17.740 11.635 1.00 62.96 153 TYR B C 1
ATOM 2500 O O . TYR B 1 153 ? 37.396 17.094 10.666 1.00 63.48 153 TYR B O 1
ATOM 2509 N N . GLU B 1 154 ? 38.374 17.178 12.697 1.00 64.56 154 GLU B N 1
ATOM 2510 C CA . GLU B 1 154 ? 38.799 15.782 12.704 1.00 66.26 154 GLU B CA 1
ATOM 2511 C C . GLU B 1 154 ? 37.656 14.786 12.805 1.00 67.45 154 GLU B C 1
ATOM 2512 O O . GLU B 1 154 ? 37.047 14.447 11.787 1.00 67.58 154 GLU B O 1
ATOM 2513 N N . PRO B 1 155 ? 37.366 14.322 14.023 1.00 68.41 155 PRO B N 1
ATOM 2514 C CA . PRO B 1 155 ? 36.406 13.231 14.226 1.00 69.14 155 PRO B CA 1
ATOM 2515 C C . PRO B 1 155 ? 34.968 13.689 14.002 1.00 69.86 155 PRO B C 1
ATOM 2516 O O . PRO B 1 155 ? 34.609 14.818 14.360 1.00 69.87 155 PRO B O 1
ATOM 2520 N N . GLU B 1 156 ? 34.169 12.814 13.395 1.00 70.76 156 GLU B N 1
ATOM 2521 C CA . GLU B 1 156 ? 32.754 13.077 13.156 1.00 71.61 156 GLU B CA 1
ATOM 2522 C C . GLU B 1 156 ? 31.939 12.874 14.434 1.00 71.99 156 GLU B C 1
ATOM 2523 O O . GLU B 1 156 ? 31.068 13.686 14.756 1.00 72.13 156 GLU B O 1
ATOM 2529 N N . ASP B 1 157 ? 32.235 11.794 15.160 1.00 72.49 157 ASP B N 1
ATOM 2530 C CA . ASP B 1 157 ? 31.570 11.495 16.434 1.00 72.85 157 ASP B CA 1
ATOM 2531 C C . ASP B 1 157 ? 32.116 12.376 17.564 1.00 72.79 157 ASP B C 1
ATOM 2532 O O . ASP B 1 157 ? 32.952 13.254 17.324 1.00 72.96 157 ASP B O 1
ATOM 2537 N N . GLU B 1 158 ? 31.651 12.144 18.791 1.00 72.65 158 GLU B N 1
ATOM 2538 C CA . GLU B 1 158 ? 32.005 13.022 19.909 1.00 72.40 158 GLU B CA 1
ATOM 2539 C C . GLU B 1 158 ? 33.180 12.556 20.779 1.00 71.96 158 GLU B C 1
ATOM 2540 O O . GLU B 1 158 ? 33.194 12.769 21.996 1.00 72.03 158 GLU B O 1
ATOM 2546 N N . ILE B 1 159 ? 34.166 11.924 20.143 1.00 71.33 159 ILE B N 1
ATOM 2547 C CA . ILE B 1 159 ? 35.479 11.735 20.765 1.00 70.62 159 ILE B CA 1
ATOM 2548 C C . ILE B 1 159 ? 36.215 13.080 20.723 1.00 69.95 159 ILE B C 1
ATOM 2549 O O . ILE B 1 159 ? 37.189 13.297 21.453 1.00 70.05 159 ILE B O 1
ATOM 2554 N N . LYS B 1 160 ? 35.721 13.975 19.865 1.00 68.87 160 LYS B N 1
ATOM 2555 C CA . LYS B 1 160 ? 36.136 15.373 19.828 1.00 67.84 160 LYS B CA 1
ATOM 2556 C C . LYS B 1 160 ? 36.147 15.964 21.239 1.00 67.02 160 LYS B C 1
ATOM 2557 O O . LYS B 1 160 ? 37.051 16.720 21.592 1.00 67.00 160 LYS B O 1
ATOM 2563 N N . GLU B 1 161 ? 35.151 15.586 22.040 1.00 65.94 161 GLU B N 1
ATOM 2564 C CA . GLU B 1 161 ? 34.996 16.067 23.417 1.00 64.72 161 GLU B CA 1
ATOM 2565 C C . GLU B 1 161 ? 36.246 15.914 24.290 1.00 63.50 161 GLU B C 1
ATOM 2566 O O . GLU B 1 161 ? 36.706 16.885 24.900 1.00 63.33 161 GLU B O 1
ATOM 2572 N N . LYS B 1 162 ? 36.788 14.699 24.342 1.00 61.94 162 LYS B N 1
ATOM 2573 C CA . LYS B 1 162 ? 37.951 14.400 25.176 1.00 60.50 162 LYS B CA 1
ATOM 2574 C C . LYS B 1 162 ? 39.237 15.045 24.650 1.00 59.19 162 LYS B C 1
ATOM 2575 O O . LYS B 1 162 ? 40.034 15.574 25.430 1.00 58.97 162 LYS B O 1
ATOM 2581 N N . LYS B 1 163 ? 39.437 14.988 23.333 1.00 57.39 163 LYS B N 1
ATOM 2582 C CA . LYS B 1 163 ? 40.625 15.573 22.707 1.00 55.54 163 LYS B CA 1
ATOM 2583 C C . LYS B 1 163 ? 40.605 17.098 22.791 1.00 53.98 163 LYS B C 1
ATOM 2584 O O . LYS B 1 163 ? 41.653 17.727 22.945 1.00 53.68 163 LYS B O 1
ATOM 2590 N N . LEU B 1 164 ? 39.412 17.681 22.690 1.00 52.14 164 LEU B N 1
ATOM 2591 C CA . LEU B 1 164 ? 39.240 19.126 22.815 1.00 50.47 164 LEU B CA 1
ATOM 2592 C C . LEU B 1 164 ? 39.699 19.608 24.188 1.00 49.08 164 LEU B C 1
ATOM 2593 O O . LEU B 1 164 ? 40.246 20.704 24.320 1.00 48.61 164 LEU B O 1
ATOM 2598 N N . VAL B 1 165 ? 39.484 18.774 25.205 1.00 47.47 165 VAL B N 1
ATOM 2599 C CA . VAL B 1 165 ? 39.950 19.066 26.559 1.00 45.66 165 VAL B CA 1
ATOM 2600 C C . VAL B 1 165 ? 41.479 19.120 26.581 1.00 44.36 165 VAL B C 1
ATOM 2601 O O . VAL B 1 165 ? 42.064 20.068 27.100 1.00 43.92 165 VAL B O 1
ATOM 2605 N N . THR B 1 166 ? 42.116 18.106 26.001 1.00 42.87 166 THR B N 1
ATOM 2606 C CA . THR B 1 166 ? 43.571 18.066 25.892 1.00 41.71 166 THR B CA 1
ATOM 2607 C C . THR B 1 166 ? 44.098 19.225 25.033 1.00 40.81 166 THR B C 1
ATOM 2608 O O . THR B 1 166 ? 45.106 19.843 25.385 1.00 39.82 166 THR B O 1
ATOM 2612 N N . LEU B 1 167 ? 43.403 19.516 23.930 1.00 39.80 167 LEU B N 1
ATOM 2613 C CA . LEU B 1 167 ? 43.751 20.638 23.053 1.00 39.31 167 LEU B CA 1
ATOM 2614 C C . LEU B 1 167 ? 43.775 21.955 23.826 1.00 39.49 167 LEU B C 1
ATOM 2615 O O . LEU B 1 167 ? 44.811 22.618 23.886 1.00 38.88 167 LEU B O 1
ATOM 2620 N N . ASN B 1 168 ? 42.642 22.304 24.441 1.00 39.68 168 ASN B N 1
ATOM 2621 C CA . ASN B 1 168 ? 42.513 23.551 25.204 1.00 40.10 168 ASN B CA 1
ATOM 2622 C C . ASN B 1 168 ? 43.395 23.617 26.435 1.00 39.63 168 ASN B C 1
ATOM 2623 O O . ASN B 1 168 ? 43.949 24.669 26.744 1.00 39.64 168 ASN B O 1
ATOM 2628 N N . ALA B 1 169 ? 43.521 22.496 27.137 1.00 39.07 169 ALA B N 1
ATOM 2629 C CA . ALA B 1 169 ? 44.230 22.478 28.413 1.00 38.45 169 ALA B CA 1
ATOM 2630 C C . ALA B 1 169 ? 45.735 22.330 28.279 1.00 37.85 169 ALA B C 1
ATOM 2631 O O . ALA B 1 169 ? 46.469 22.873 29.097 1.00 38.10 169 ALA B O 1
ATOM 2633 N N . GLU B 1 170 ? 46.205 21.606 27.263 1.00 36.80 170 GLU B N 1
ATOM 2634 C CA . GLU B 1 170 ? 47.645 21.365 27.122 1.00 35.83 170 GLU B CA 1
ATOM 2635 C C . GLU B 1 170 ? 48.246 21.961 25.839 1.00 34.90 170 GLU B C 1
ATOM 2636 O O . GLU B 1 170 ? 49.218 22.709 25.904 1.00 34.82 170 GLU B O 1
ATOM 2642 N N . VAL B 1 171 ? 47.654 21.651 24.690 1.00 32.81 171 VAL B N 1
ATOM 2643 C CA . VAL B 1 171 ? 48.289 21.960 23.403 1.00 31.09 171 VAL B CA 1
ATOM 2644 C C . VAL B 1 171 ? 48.328 23.460 23.080 1.00 29.84 171 VAL B C 1
ATOM 2645 O O . VAL B 1 171 ? 49.402 24.025 22.836 1.00 29.48 171 VAL B O 1
ATOM 2649 N N . ILE B 1 172 ? 47.162 24.098 23.084 1.00 28.45 172 ILE B N 1
ATOM 2650 C CA . ILE B 1 172 ? 47.052 25.513 22.746 1.00 27.76 172 ILE B CA 1
ATOM 2651 C C . ILE B 1 172 ? 47.939 26.400 23.636 1.00 27.62 172 ILE B C 1
ATOM 2652 O O . ILE B 1 172 ? 48.766 27.155 23.112 1.00 27.19 172 ILE B O 1
ATOM 2657 N N . PRO B 1 173 ? 47.794 26.321 24.967 1.00 27.18 173 PRO B N 1
ATOM 2658 C CA . PRO B 1 173 ? 48.603 27.167 25.853 1.00 27.11 173 PRO B CA 1
ATOM 2659 C C . PRO B 1 173 ? 50.071 26.894 25.665 1.00 26.59 173 PRO B C 1
ATOM 2660 O O . PRO B 1 173 ? 50.871 27.822 25.734 1.00 26.39 173 PRO B O 1
ATOM 2664 N N . PHE B 1 174 ? 50.419 25.628 25.444 1.00 26.24 174 PHE B N 1
ATOM 2665 C CA . PHE B 1 174 ? 51.812 25.239 25.269 1.00 26.20 174 PHE B CA 1
ATOM 2666 C C . PHE B 1 174 ? 52.447 25.859 24.024 1.00 25.99 174 PHE B C 1
ATOM 2667 O O . PHE B 1 174 ? 53.521 26.440 24.121 1.00 25.57 174 PHE B O 1
ATOM 2675 N N . TYR B 1 175 ? 51.799 25.723 22.867 1.00 25.03 175 TYR B N 1
ATOM 2676 C CA . TYR B 1 175 ? 52.331 26.345 21.642 1.00 24.95 175 TYR B CA 1
ATOM 2677 C C . TYR B 1 175 ? 52.346 27.874 21.716 1.00 24.34 175 TYR B C 1
ATOM 2678 O O . TYR B 1 175 ? 53.345 28.507 21.363 1.00 24.19 175 TYR B O 1
ATOM 2687 N N . LEU B 1 176 ? 51.251 28.466 22.178 1.00 24.09 176 LEU B N 1
ATOM 2688 C CA . LEU B 1 176 ? 51.149 29.925 22.149 1.00 23.74 176 LEU B CA 1
ATOM 2689 C C . LEU B 1 176 ? 52.110 30.576 23.137 1.00 24.52 176 LEU B C 1
ATOM 2690 O O . LEU B 1 176 ? 52.709 31.612 22.828 1.00 22.99 176 LEU B O 1
ATOM 2695 N N . GLU B 1 177 ? 52.300 29.955 24.303 1.00 24.82 177 GLU B N 1
ATOM 2696 C CA . GLU B 1 177 ? 53.320 30.472 25.223 1.00 26.04 177 GLU B CA 1
ATOM 2697 C C . GLU B 1 177 ? 54.738 30.427 24.634 1.00 25.50 177 GLU B C 1
ATOM 2698 O O . GLU B 1 177 ? 55.509 31.380 24.804 1.00 25.12 177 GLU B O 1
ATOM 2704 N N . LYS B 1 178 ? 55.077 29.339 23.937 1.00 25.64 178 LYS B N 1
ATOM 2705 C CA . LYS B 1 178 ? 56.379 29.216 23.273 1.00 25.48 178 LYS B CA 1
ATOM 2706 C C . LYS B 1 178 ? 56.580 30.296 22.208 1.00 25.35 178 LYS B C 1
ATOM 2707 O O . LYS B 1 178 ? 57.640 30.940 22.130 1.00 24.99 178 LYS B O 1
ATOM 2713 N N . LEU B 1 179 ? 55.561 30.477 21.376 1.00 24.45 179 LEU B N 1
ATOM 2714 C CA . LEU B 1 179 ? 55.616 31.476 20.314 1.00 23.97 179 LEU B CA 1
ATOM 2715 C C . LEU B 1 179 ? 55.664 32.887 20.887 1.00 24.10 179 LEU B C 1
ATOM 2716 O O . LEU B 1 179 ? 56.413 33.736 20.396 1.00 23.58 179 LEU B O 1
ATOM 2721 N N . GLU B 1 180 ? 54.884 33.130 21.942 1.00 24.38 180 GLU B N 1
ATOM 2722 C CA . GLU B 1 180 ? 54.902 34.442 22.595 1.00 24.43 180 GLU B CA 1
ATOM 2723 C C . GLU B 1 180 ? 56.314 34.775 23.072 1.00 24.33 180 GLU B C 1
ATOM 2724 O O . GLU B 1 180 ? 56.791 35.874 22.832 1.00 23.82 180 GLU B O 1
ATOM 2730 N N . GLN B 1 181 ? 56.982 33.805 23.699 1.00 25.04 181 GLN B N 1
ATOM 2731 C CA . GLN B 1 181 ? 58.362 33.980 24.164 1.00 26.00 181 GLN B CA 1
ATOM 2732 C C . GLN B 1 181 ? 59.333 34.207 23.002 1.00 25.46 181 GLN B C 1
ATOM 2733 O O . GLN B 1 181 ? 60.227 35.053 23.080 1.00 25.49 181 GLN B O 1
ATOM 2739 N N . THR B 1 182 ? 59.153 33.444 21.923 1.00 24.86 182 THR B N 1
ATOM 2740 C CA . THR B 1 182 ? 59.938 33.657 20.717 1.00 24.26 182 THR B CA 1
ATOM 2741 C C . THR B 1 182 ? 59.841 35.110 20.248 1.00 24.28 182 THR B C 1
ATOM 2742 O O . THR B 1 182 ? 60.860 35.738 19.974 1.00 24.07 182 THR B O 1
ATOM 2746 N N . VAL B 1 183 ? 58.622 35.645 20.174 1.00 23.70 183 VAL B N 1
ATOM 2747 C CA . VAL B 1 183 ? 58.417 37.026 19.720 1.00 23.95 183 VAL B CA 1
ATOM 2748 C C . VAL B 1 183 ? 59.117 38.031 20.647 1.00 24.62 183 VAL B C 1
ATOM 2749 O O . VAL B 1 183 ? 59.778 38.964 20.182 1.00 24.59 183 VAL B O 1
ATOM 2753 N N . LYS B 1 184 ? 58.979 37.823 21.955 1.00 25.51 184 LYS B N 1
ATOM 2754 C CA . LYS B 1 184 ? 59.682 38.664 22.924 1.00 26.76 184 LYS B CA 1
ATOM 2755 C C . LYS B 1 184 ? 61.206 38.568 22.764 1.00 27.35 184 LYS B C 1
ATOM 2756 O O . LYS B 1 184 ? 61.901 39.581 22.854 1.00 28.36 184 LYS B O 1
ATOM 2762 N N . ASP B 1 185 ? 61.717 37.362 22.514 1.00 27.79 185 ASP B N 1
ATOM 2763 C CA . ASP B 1 185 ? 63.159 37.141 22.303 1.00 28.43 185 ASP B CA 1
ATOM 2764 C C . ASP B 1 185 ? 63.685 37.758 20.989 1.00 28.14 185 ASP B C 1
ATOM 2765 O O . ASP B 1 185 ? 64.888 37.990 20.843 1.00 28.74 185 ASP B O 1
ATOM 2770 N N . ASN B 1 186 ? 62.781 38.031 20.047 1.00 27.79 186 ASN B N 1
ATOM 2771 C CA . ASN B 1 186 ? 63.143 38.564 18.731 1.00 27.38 186 ASN B CA 1
ATOM 2772 C C . ASN B 1 186 ? 62.623 39.976 18.484 1.00 27.77 186 ASN B C 1
ATOM 2773 O O . ASN B 1 186 ? 62.439 40.374 17.337 1.00 27.75 186 ASN B O 1
ATOM 2778 N N . ASP B 1 187 ? 62.358 40.715 19.559 1.00 28.33 187 ASP B N 1
ATOM 2779 C CA . ASP B 1 187 ? 61.857 42.091 19.474 1.00 28.73 187 ASP B CA 1
ATOM 2780 C C . ASP B 1 187 ? 60.648 42.342 18.587 1.00 27.28 187 ASP B C 1
ATOM 2781 O O . ASP B 1 187 ? 60.657 43.264 17.763 1.00 27.43 187 ASP B O 1
ATOM 2786 N N . GLY B 1 188 ? 59.614 41.527 18.753 1.00 26.03 188 GLY B N 1
ATOM 2787 C CA . GLY B 1 188 ? 58.366 41.754 18.043 1.00 25.09 188 GLY B CA 1
ATOM 2788 C C . GLY B 1 188 ? 58.294 41.024 16.713 1.00 23.64 188 GLY B C 1
ATOM 2789 O O . GLY B 1 188 ? 57.518 41.408 15.841 1.00 23.87 188 GLY B O 1
ATOM 2790 N N . HIS B 1 189 ? 59.122 39.997 16.554 1.00 23.07 189 HIS B N 1
ATOM 2791 C CA . HIS B 1 189 ? 59.118 39.175 15.341 1.00 21.45 189 HIS B CA 1
ATOM 2792 C C . HIS B 1 189 ? 59.253 37.708 15.675 1.00 20.55 189 HIS B C 1
ATOM 2793 O O . HIS B 1 189 ? 59.722 37.351 16.748 1.00 20.50 189 HIS B O 1
ATOM 2800 N N . LEU B 1 190 ? 58.850 36.846 14.747 1.00 18.70 190 LEU B N 1
ATOM 2801 C CA . LEU B 1 190 ? 58.948 35.417 14.977 1.00 18.42 190 LEU B CA 1
ATOM 2802 C C . LEU B 1 190 ? 60.325 34.837 14.691 1.00 17.46 190 LEU B C 1
ATOM 2803 O O . LEU B 1 190 ? 60.665 33.765 15.209 1.00 17.84 190 LEU B O 1
ATOM 2808 N N . ALA B 1 191 ? 61.131 35.526 13.877 1.00 17.32 191 ALA B N 1
ATOM 2809 C CA . ALA B 1 191 ? 62.453 35.005 13.509 1.00 16.86 191 ALA B CA 1
ATOM 2810 C C . ALA B 1 191 ? 63.401 36.125 13.113 1.00 16.45 191 ALA B C 1
ATOM 2811 O O . ALA B 1 191 ? 62.954 37.153 12.597 1.00 16.04 191 ALA B O 1
ATOM 2813 N N . LEU B 1 192 ? 64.691 35.890 13.349 1.00 16.60 192 LEU B N 1
ATOM 2814 C CA . LEU B 1 192 ? 65.780 36.794 12.931 1.00 17.37 192 LEU B CA 1
ATOM 2815 C C . LEU B 1 192 ? 65.698 38.224 13.449 1.00 18.00 192 LEU B C 1
ATOM 2816 O O . LEU B 1 192 ? 66.358 39.110 12.883 1.00 18.18 192 LEU B O 1
ATOM 2821 N N . GLY B 1 193 ? 64.898 38.453 14.488 1.00 19.29 193 GLY B N 1
ATOM 2822 C CA . GLY B 1 193 ? 64.687 39.791 15.047 1.00 19.07 193 GLY B CA 1
ATOM 2823 C C . GLY B 1 193 ? 64.241 40.847 14.047 1.00 19.97 193 GLY B C 1
ATOM 2824 O O . GLY B 1 193 ? 64.518 42.054 14.220 1.00 19.87 193 GLY B O 1
ATOM 2825 N N . LYS B 1 194 ? 63.555 40.418 12.984 1.00 18.78 194 LYS B N 1
ATOM 2826 C CA . LYS B 1 194 ? 63.102 41.344 11.937 1.00 19.28 194 LYS B CA 1
ATOM 2827 C C . LYS B 1 194 ? 61.918 40.763 11.173 1.00 18.41 194 LYS B C 1
ATOM 2828 O O . LYS B 1 194 ? 61.600 39.584 11.314 1.00 18.55 194 LYS B O 1
ATOM 2834 N N . LEU B 1 195 ? 61.270 41.587 10.367 1.00 17.74 195 LEU B N 1
ATOM 2835 C CA . LEU B 1 195 ? 60.167 41.078 9.538 1.00 17.00 195 LEU B CA 1
ATOM 2836 C C . LEU B 1 195 ? 60.658 39.961 8.608 1.00 15.77 195 LEU B C 1
ATOM 2837 O O . LEU B 1 195 ? 61.646 40.121 7.900 1.00 15.48 195 LEU B O 1
ATOM 2842 N N . THR B 1 196 ? 59.956 38.822 8.638 1.00 15.58 196 THR B N 1
ATOM 2843 C CA . THR B 1 196 ? 60.207 37.706 7.717 1.00 15.22 196 THR B CA 1
ATOM 2844 C C . THR B 1 196 ? 58.855 37.112 7.342 1.00 14.69 196 THR B C 1
ATOM 2845 O O . THR B 1 196 ? 57.797 37.504 7.889 1.00 14.15 196 THR B O 1
ATOM 2849 N N . TRP B 1 197 ? 58.889 36.146 6.438 1.00 14.86 197 TRP B N 1
ATOM 2850 C CA . TRP B 1 197 ? 57.623 35.529 6.044 1.00 15.34 197 TRP B CA 1
ATOM 2851 C C . TRP B 1 197 ? 56.961 34.724 7.167 1.00 15.49 197 TRP B C 1
ATOM 2852 O O . TRP B 1 197 ? 55.765 34.410 7.076 1.00 15.91 197 TRP B O 1
ATOM 2863 N N . ALA B 1 198 ? 57.703 34.413 8.229 1.00 16.15 198 ALA B N 1
ATOM 2864 C CA . ALA B 1 198 ? 57.056 33.789 9.394 1.00 16.21 198 ALA B CA 1
ATOM 2865 C C . ALA B 1 198 ? 55.999 34.719 9.988 1.00 16.22 198 ALA B C 1
ATOM 2866 O O . ALA B 1 198 ? 54.934 34.267 10.394 1.00 16.27 198 ALA B O 1
ATOM 2868 N N . ASP B 1 199 ? 56.291 36.023 10.043 1.00 16.06 199 ASP B N 1
ATOM 2869 C CA . ASP B 1 199 ? 55.327 36.981 10.556 1.00 16.58 199 ASP B CA 1
ATOM 2870 C C . ASP B 1 199 ? 54.129 37.080 9.648 1.00 16.54 199 ASP B C 1
ATOM 2871 O O . ASP B 1 199 ? 52.990 37.124 10.119 1.00 15.97 199 ASP B O 1
ATOM 2876 N N . VAL B 1 200 ? 54.395 37.119 8.336 1.00 15.97 200 VAL B N 1
ATOM 2877 C CA . VAL B 1 200 ? 53.321 37.266 7.361 1.00 15.83 200 VAL B CA 1
ATOM 2878 C C . VAL B 1 200 ? 52.469 35.997 7.351 1.00 16.08 200 VAL B C 1
ATOM 2879 O O . VAL B 1 200 ? 51.238 36.096 7.298 1.00 16.32 200 VAL B O 1
ATOM 2883 N N . TYR B 1 201 ? 53.114 34.830 7.434 1.00 16.09 201 TYR B N 1
ATOM 2884 C CA . TYR B 1 201 ? 52.379 33.559 7.494 1.00 16.08 201 TYR B CA 1
ATOM 2885 C C . TYR B 1 201 ? 51.460 33.534 8.728 1.00 17.19 201 TYR B C 1
ATOM 2886 O O . TYR B 1 201 ? 50.265 33.216 8.659 1.00 16.71 201 TYR B O 1
ATOM 2895 N N . PHE B 1 202 ? 52.023 33.903 9.875 1.00 17.20 202 PHE B N 1
ATOM 2896 C CA . PHE B 1 202 ? 51.268 33.827 11.117 1.00 17.46 202 PHE B CA 1
ATOM 2897 C C . PHE B 1 202 ? 50.040 34.755 11.075 1.00 17.56 202 PHE B C 1
ATOM 2898 O O . PHE B 1 202 ? 48.950 34.360 11.497 1.00 17.79 202 PHE B O 1
ATOM 2906 N N . ALA B 1 203 ? 50.215 35.967 10.545 1.00 17.46 203 ALA B N 1
ATOM 2907 C CA . ALA B 1 203 ? 49.118 36.931 10.426 1.00 17.70 203 ALA B CA 1
ATOM 2908 C C . ALA B 1 203 ? 48.069 36.411 9.455 1.00 18.11 203 ALA B C 1
ATOM 2909 O O . ALA B 1 203 ? 46.881 36.644 9.638 1.00 19.16 203 ALA B O 1
ATOM 2911 N N . GLY B 1 204 ? 48.527 35.702 8.431 1.00 18.51 204 GLY B N 1
ATOM 2912 C CA . GLY B 1 204 ? 47.632 35.185 7.412 1.00 19.14 204 GLY B CA 1
ATOM 2913 C C . GLY B 1 204 ? 46.884 33.930 7.821 1.00 20.26 204 GLY B C 1
ATOM 2914 O O . GLY B 1 204 ? 45.874 33.589 7.175 1.00 20.85 204 GLY B O 1
ATOM 2915 N N . ILE B 1 205 ? 47.364 33.235 8.856 1.00 20.06 205 ILE B N 1
ATOM 2916 C CA . ILE B 1 205 ? 46.749 31.974 9.294 1.00 21.62 205 ILE B CA 1
ATOM 2917 C C . ILE B 1 205 ? 45.933 32.110 10.587 1.00 23.12 205 ILE B C 1
ATOM 2918 O O . ILE B 1 205 ? 45.161 31.209 10.930 1.00 23.31 205 ILE B O 1
ATOM 2923 N N . THR B 1 206 ? 46.112 33.217 11.305 1.00 24.56 206 THR B N 1
ATOM 2924 C CA . THR B 1 206 ? 45.533 33.304 12.644 1.00 26.82 206 THR B CA 1
ATOM 2925 C C . THR B 1 206 ? 44.012 33.313 12.620 1.00 27.04 206 THR B C 1
ATOM 2926 O O . THR B 1 206 ? 43.399 32.698 13.477 1.00 27.11 206 THR B O 1
ATOM 2930 N N . ASP B 1 207 ? 43.405 33.960 11.629 1.00 27.54 207 ASP B N 1
ATOM 2931 C CA . ASP B 1 207 ? 41.936 33.966 11.550 1.00 29.04 207 ASP B CA 1
ATOM 2932 C C . ASP B 1 207 ? 41.348 32.576 11.404 1.00 28.74 207 ASP B C 1
ATOM 2933 O O . ASP B 1 207 ? 40.269 32.302 11.937 1.00 29.48 207 ASP B O 1
ATOM 2938 N N . TYR B 1 208 ? 42.046 31.712 10.671 1.00 27.99 208 TYR B N 1
ATOM 2939 C CA . TYR B 1 208 ? 41.619 30.341 10.462 1.00 27.96 208 TYR B CA 1
ATOM 2940 C C . TYR B 1 208 ? 41.729 29.544 11.757 1.00 28.15 208 TYR B C 1
ATOM 2941 O O . TYR B 1 208 ? 40.817 28.795 12.102 1.00 27.90 208 TYR B O 1
ATOM 2950 N N . MET B 1 209 ? 42.847 29.700 12.469 1.00 27.67 209 MET B N 1
ATOM 2951 C CA . MET B 1 209 ? 43.029 28.994 13.730 1.00 28.20 209 MET B CA 1
ATOM 2952 C C . MET B 1 209 ? 41.945 29.423 14.718 1.00 28.43 209 MET B C 1
ATOM 2953 O O . MET B 1 209 ? 41.383 28.582 15.411 1.00 28.76 209 MET B O 1
ATOM 2958 N N . ASN B 1 210 ? 41.673 30.728 14.771 1.00 28.71 210 ASN B N 1
ATOM 2959 C CA . ASN B 1 210 ? 40.592 31.276 15.590 1.00 29.22 210 ASN B CA 1
ATOM 2960 C C . ASN B 1 210 ? 39.238 30.683 15.212 1.00 30.27 210 ASN B C 1
ATOM 2961 O O . ASN B 1 210 ? 38.446 30.296 16.083 1.00 30.25 210 ASN B O 1
ATOM 2966 N N . TYR B 1 211 ? 38.978 30.610 13.908 1.00 30.85 211 TYR B N 1
ATOM 2967 C CA . TYR B 1 211 ? 37.727 30.034 13.424 1.00 32.16 211 TYR B CA 1
ATOM 2968 C C . TYR B 1 211 ? 37.545 28.601 13.925 1.00 32.24 211 TYR B C 1
ATOM 2969 O O . TYR B 1 211 ? 36.450 28.219 14.367 1.00 32.56 211 TYR B O 1
ATOM 2978 N N . MET B 1 212 ? 38.616 27.815 13.869 1.00 32.22 212 MET B N 1
ATOM 2979 C CA . MET B 1 212 ? 38.542 26.397 14.197 1.00 32.92 212 MET B CA 1
ATOM 2980 C C . MET B 1 212 ? 38.282 26.116 15.680 1.00 33.85 212 MET B C 1
ATOM 2981 O O . MET B 1 212 ? 37.723 25.067 16.019 1.00 34.31 212 MET B O 1
ATOM 2986 N N . VAL B 1 213 ? 38.709 27.032 16.548 1.00 34.69 213 VAL B N 1
ATOM 2987 C CA . VAL B 1 213 ? 38.503 26.905 18.002 1.00 35.81 213 VAL B CA 1
ATOM 2988 C C . VAL B 1 213 ? 37.339 27.764 18.493 1.00 36.26 213 VAL B C 1
ATOM 2989 O O . VAL B 1 213 ? 36.932 27.675 19.661 1.00 36.81 213 VAL B O 1
ATOM 2993 N N . LYS B 1 214 ? 36.833 28.613 17.601 1.00 36.87 214 LYS B N 1
ATOM 2994 C CA . LYS B 1 214 ? 35.692 29.492 17.863 1.00 37.57 214 LYS B CA 1
ATOM 2995 C C . LYS B 1 214 ? 35.974 30.558 18.936 1.00 37.52 214 LYS B C 1
ATOM 2996 O O . LYS B 1 214 ? 35.068 30.973 19.668 1.00 37.84 214 LYS B O 1
ATOM 3002 N N . ARG B 1 215 ? 37.230 31.000 19.020 1.00 36.37 215 ARG B N 1
ATOM 3003 C CA . ARG B 1 215 ? 37.585 32.165 19.834 1.00 35.76 215 ARG B CA 1
ATOM 3004 C C . ARG B 1 215 ? 38.870 32.840 19.343 1.00 34.89 215 ARG B C 1
ATOM 3005 O O . ARG B 1 215 ? 39.576 32.299 18.496 1.00 34.47 215 ARG B O 1
ATOM 3013 N N . ASP B 1 216 ? 39.146 34.027 19.876 1.00 33.86 216 ASP B N 1
ATOM 3014 C CA . ASP B 1 216 ? 40.389 34.739 19.615 1.00 32.80 216 ASP B CA 1
ATOM 3015 C C . ASP B 1 216 ? 41.518 34.107 20.424 1.00 31.41 216 ASP B C 1
ATOM 3016 O O . ASP B 1 216 ? 41.669 34.373 21.622 1.00 31.23 216 ASP B O 1
ATOM 3021 N N . LEU B 1 217 ? 42.319 33.273 19.769 1.00 29.95 217 LEU B N 1
ATOM 3022 C CA . LEU B 1 217 ? 43.428 32.582 20.433 1.00 28.48 217 LEU B CA 1
ATOM 3023 C C . LEU B 1 217 ? 44.486 33.530 20.995 1.00 28.16 217 LEU B C 1
ATOM 3024 O O . LEU B 1 217 ? 45.185 33.181 21.939 1.00 27.44 217 LEU B O 1
ATOM 3029 N N . LEU B 1 218 ? 44.603 34.717 20.403 1.00 28.00 218 LEU B N 1
ATOM 3030 C CA . LEU B 1 218 ? 45.699 35.638 20.720 1.00 28.32 218 LEU B CA 1
ATOM 3031 C C . LEU B 1 218 ? 45.394 36.624 21.846 1.00 28.93 218 LEU B C 1
ATOM 3032 O O . LEU B 1 218 ? 46.266 37.377 22.276 1.00 28.48 218 LEU B O 1
ATOM 3037 N N . GLU B 1 219 ? 44.155 36.614 22.319 1.00 30.15 219 GLU B N 1
ATOM 3038 C CA . GLU B 1 219 ? 43.749 37.493 23.411 1.00 31.54 219 GLU B CA 1
ATOM 3039 C C . GLU B 1 219 ? 44.733 37.508 24.613 1.00 31.12 219 GLU B C 1
ATOM 3040 O O . GLU B 1 219 ? 45.133 38.586 25.059 1.00 32.28 219 GLU B O 1
ATOM 3046 N N . PRO B 1 220 ? 45.141 36.349 25.129 1.00 30.84 220 PRO B N 1
ATOM 3047 C CA . PRO B 1 220 ? 46.162 36.304 26.193 1.00 30.67 220 PRO B CA 1
ATOM 3048 C C . PRO B 1 220 ? 47.615 36.614 25.783 1.00 30.33 220 PRO B C 1
ATOM 3049 O O . PRO B 1 220 ? 48.491 36.586 26.658 1.00 30.48 220 PRO B O 1
ATOM 3053 N N . TYR B 1 221 ? 47.879 36.887 24.501 1.00 28.87 221 TYR B N 1
ATOM 3054 C CA . TYR B 1 221 ? 49.253 36.953 24.011 1.00 28.07 221 TYR B CA 1
ATOM 3055 C C . TYR B 1 221 ? 49.537 38.255 23.266 1.00 27.69 221 TYR B C 1
ATOM 3056 O O . TYR B 1 221 ? 49.598 38.287 22.031 1.00 27.04 221 TYR B O 1
ATOM 3065 N N . PRO B 1 222 ? 49.723 39.338 24.017 1.00 27.27 222 PRO B N 1
ATOM 3066 C CA . PRO B 1 222 ? 49.897 40.665 23.410 1.00 26.77 222 PRO B CA 1
ATOM 3067 C C . PRO B 1 222 ? 51.053 40.776 22.393 1.00 26.21 222 PRO B C 1
ATOM 3068 O O . PRO B 1 222 ? 50.924 41.540 21.434 1.00 26.68 222 PRO B O 1
ATOM 3072 N N . ALA B 1 223 ? 52.139 40.036 22.587 1.00 25.37 223 ALA B N 1
ATOM 3073 C CA . ALA B 1 223 ? 53.271 40.109 21.659 1.00 24.76 223 ALA B CA 1
ATOM 3074 C C . ALA B 1 223 ? 52.922 39.469 20.316 1.00 23.83 223 ALA B C 1
ATOM 3075 O O . ALA B 1 223 ? 53.278 40.007 19.264 1.00 23.58 223 ALA B O 1
ATOM 3077 N N . LEU B 1 224 ? 52.223 38.339 20.367 1.00 23.47 224 LEU B N 1
ATOM 3078 C CA . LEU B 1 224 ? 51.713 37.694 19.148 1.00 23.54 224 LEU B CA 1
ATOM 3079 C C . LEU B 1 224 ? 50.666 38.564 18.458 1.00 23.69 224 LEU B C 1
ATOM 3080 O O . LEU B 1 224 ? 50.673 38.711 17.220 1.00 23.08 224 LEU B O 1
ATOM 3085 N N . ARG B 1 225 ? 49.778 39.174 19.241 1.00 23.77 225 ARG B N 1
ATOM 3086 C CA . ARG B 1 225 ? 48.831 40.116 18.659 1.00 24.76 225 ARG B CA 1
ATOM 3087 C C . ARG B 1 225 ? 49.565 41.249 17.972 1.00 23.87 225 ARG B C 1
ATOM 3088 O O . ARG B 1 225 ? 49.153 41.688 16.898 1.00 24.56 225 ARG B O 1
ATOM 3096 N N . GLY B 1 226 ? 50.646 41.719 18.594 1.00 23.44 226 GLY B N 1
ATOM 3097 C CA . GLY B 1 226 ? 51.459 42.787 18.040 1.00 22.82 226 GLY B CA 1
ATOM 3098 C C . GLY B 1 226 ? 52.027 42.426 16.674 1.00 22.66 226 GLY B C 1
ATOM 3099 O O . GLY B 1 226 ? 52.045 43.272 15.770 1.00 23.01 226 GLY B O 1
ATOM 3100 N N . VAL B 1 227 ? 52.475 41.178 16.519 1.00 22.35 227 VAL B N 1
ATOM 3101 C CA . VAL B 1 227 ? 53.025 40.716 15.233 1.00 22.02 227 VAL B CA 1
ATOM 3102 C C . VAL B 1 227 ? 51.943 40.768 14.155 1.00 21.37 227 VAL B C 1
ATOM 3103 O O . VAL B 1 227 ? 52.161 41.305 13.057 1.00 21.98 227 VAL B O 1
ATOM 3107 N N . VAL B 1 228 ? 50.784 40.213 14.472 1.00 21.24 228 VAL B N 1
ATOM 3108 C CA . VAL B 1 228 ? 49.673 40.159 13.510 1.00 21.00 228 VAL B CA 1
ATOM 3109 C C . VAL B 1 228 ? 49.192 41.565 13.148 1.00 21.44 228 VAL B C 1
ATOM 3110 O O . VAL B 1 228 ? 49.033 41.900 11.969 1.00 21.13 228 VAL B O 1
ATOM 3114 N N . ASP B 1 229 ? 48.991 42.407 14.158 1.00 22.48 229 ASP B N 1
ATOM 3115 C CA . ASP B 1 229 ? 48.595 43.796 13.899 1.00 22.98 229 ASP B CA 1
ATOM 3116 C C . ASP B 1 229 ? 49.574 44.558 13.009 1.00 22.52 229 ASP B C 1
ATOM 3117 O O . ASP B 1 229 ? 49.151 45.315 12.134 1.00 22.79 229 ASP B O 1
ATOM 3122 N N . ALA B 1 230 ? 50.876 44.359 13.233 1.00 21.82 230 ALA B N 1
ATOM 3123 C CA . ALA B 1 230 ? 51.927 45.050 12.492 1.00 21.24 230 ALA B CA 1
ATOM 3124 C C . ALA B 1 230 ? 51.967 44.605 11.025 1.00 21.18 230 ALA B C 1
ATOM 3125 O O . ALA B 1 230 ? 52.155 45.428 10.133 1.00 21.86 230 ALA B O 1
ATOM 3127 N N . VAL B 1 231 ? 51.775 43.312 10.785 1.00 20.75 231 VAL B N 1
ATOM 3128 C CA . VAL B 1 231 ? 51.621 42.825 9.402 1.00 20.82 231 VAL B CA 1
ATOM 3129 C C . VAL B 1 231 ? 50.357 43.378 8.728 1.00 20.84 231 VAL B C 1
ATOM 3130 O O . VAL B 1 231 ? 50.409 43.886 7.592 1.00 21.47 231 VAL B O 1
ATOM 3134 N N . ASN B 1 232 ? 49.234 43.292 9.436 1.00 21.30 232 ASN B N 1
ATOM 3135 C CA . ASN B 1 232 ? 47.939 43.738 8.910 1.00 21.82 232 ASN B CA 1
ATOM 3136 C C . ASN B 1 232 ? 47.906 45.235 8.624 1.00 22.11 232 ASN B C 1
ATOM 3137 O O . ASN B 1 232 ? 47.091 45.696 7.819 1.00 23.04 232 ASN B O 1
ATOM 3142 N N . ALA B 1 233 ? 48.791 45.985 9.284 1.00 22.51 233 ALA B N 1
ATOM 3143 C CA . ALA B 1 233 ? 48.865 47.433 9.117 1.00 23.36 233 ALA B CA 1
ATOM 3144 C C . ALA B 1 233 ? 49.734 47.859 7.928 1.00 23.57 233 ALA B C 1
ATOM 3145 O O . ALA B 1 233 ? 49.652 49.002 7.488 1.00 24.21 233 ALA B O 1
ATOM 3147 N N . LEU B 1 234 ? 50.561 46.953 7.399 1.00 23.95 234 LEU B N 1
ATOM 3148 C CA . LEU B 1 234 ? 51.345 47.265 6.204 1.00 24.47 234 LEU B CA 1
ATOM 3149 C C . LEU B 1 234 ? 50.393 47.672 5.076 1.00 24.95 234 LEU B C 1
ATOM 3150 O O . LEU B 1 234 ? 49.392 47.006 4.843 1.00 25.37 234 LEU B O 1
ATOM 3155 N N . GLU B 1 235 ? 50.685 48.789 4.408 1.00 25.63 235 GLU B N 1
ATOM 3156 C CA . GLU B 1 235 ? 49.728 49.390 3.473 1.00 26.43 235 GLU B CA 1
ATOM 3157 C C . GLU B 1 235 ? 49.104 48.385 2.472 1.00 25.77 235 GLU B C 1
ATOM 3158 O O . GLU B 1 235 ? 47.875 48.314 2.376 1.00 26.36 235 GLU B O 1
ATOM 3164 N N . PRO B 1 236 ? 49.910 47.614 1.737 1.00 25.73 236 PRO B N 1
ATOM 3165 C CA . PRO B 1 236 ? 49.320 46.682 0.765 1.00 25.61 236 PRO B CA 1
ATOM 3166 C C . PRO B 1 236 ? 48.547 45.548 1.430 1.00 25.31 236 PRO B C 1
ATOM 3167 O O . PRO B 1 236 ? 47.565 45.083 0.848 1.00 24.55 236 PRO B O 1
ATOM 3171 N N . ILE B 1 237 ? 48.961 45.100 2.612 1.00 24.59 237 ILE B N 1
ATOM 3172 C CA . ILE B 1 237 ? 48.180 44.053 3.276 1.00 24.45 237 ILE B CA 1
ATOM 3173 C C . ILE B 1 237 ? 46.863 44.625 3.819 1.00 24.75 237 ILE B C 1
ATOM 3174 O O . ILE B 1 237 ? 45.797 44.003 3.695 1.00 24.40 237 ILE B O 1
ATOM 3179 N N . LYS B 1 238 ? 46.926 45.839 4.358 1.00 24.87 238 LYS B N 1
ATOM 3180 C CA . LYS B 1 238 ? 45.719 46.543 4.789 1.00 25.28 238 LYS B CA 1
ATOM 3181 C C . LYS B 1 238 ? 44.722 46.711 3.639 1.00 24.94 238 LYS B C 1
ATOM 3182 O O . LYS B 1 238 ? 43.527 46.462 3.813 1.00 25.06 238 LYS B O 1
ATOM 3188 N N . ALA B 1 239 ? 45.224 47.111 2.477 1.00 25.24 239 ALA B N 1
ATOM 3189 C CA . ALA B 1 239 ? 44.380 47.306 1.301 1.00 25.72 239 ALA B CA 1
ATOM 3190 C C . ALA B 1 239 ? 43.741 45.984 0.879 1.00 26.12 239 ALA B C 1
ATOM 3191 O O . ALA B 1 239 ? 42.552 45.944 0.502 1.00 25.98 239 ALA B O 1
ATOM 3193 N N . TRP B 1 240 ? 44.521 44.905 0.942 1.00 25.93 240 TRP B N 1
ATOM 3194 C CA . TRP B 1 240 ? 43.989 43.585 0.627 1.00 26.27 240 TRP B CA 1
ATOM 3195 C C . TRP B 1 240 ? 42.867 43.158 1.584 1.00 26.73 240 TRP B C 1
ATOM 3196 O O . TRP B 1 240 ? 41.822 42.679 1.144 1.00 26.89 240 TRP B O 1
ATOM 3207 N N . ILE B 1 241 ? 43.079 43.334 2.884 1.00 26.82 241 ILE B N 1
ATOM 3208 C CA . ILE B 1 241 ? 42.083 42.955 3.881 1.00 27.67 241 ILE B CA 1
ATOM 3209 C C . ILE B 1 241 ? 40.775 43.704 3.661 1.00 28.77 241 ILE B C 1
ATOM 3210 O O . ILE B 1 241 ? 39.692 43.152 3.861 1.00 28.56 241 ILE B O 1
ATOM 3215 N N . GLU B 1 242 ? 40.885 44.959 3.239 1.00 29.95 242 GLU B N 1
ATOM 3216 C CA . GLU B 1 242 ? 39.696 45.765 3.012 1.00 31.77 242 GLU B CA 1
ATOM 3217 C C . GLU B 1 242 ? 38.970 45.305 1.735 1.00 31.82 242 GLU B C 1
ATOM 3218 O O . GLU B 1 242 ? 37.747 45.246 1.702 1.00 31.94 242 GLU B O 1
ATOM 3224 N N . LYS B 1 243 ? 39.728 44.932 0.713 1.00 31.95 243 LYS B N 1
ATOM 3225 C CA . LYS B 1 243 ? 39.129 44.569 -0.575 1.00 32.39 243 LYS B CA 1
ATOM 3226 C C . LYS B 1 243 ? 38.665 43.109 -0.701 1.00 32.01 243 LYS B C 1
ATOM 3227 O O . LYS B 1 243 ? 37.755 42.821 -1.488 1.00 31.67 243 LYS B O 1
ATOM 3233 N N . ARG B 1 244 ? 39.258 42.203 0.084 1.00 31.04 244 ARG B N 1
ATOM 3234 C CA . ARG B 1 244 ? 39.003 40.758 -0.062 1.00 30.72 244 ARG B CA 1
ATOM 3235 C C . ARG B 1 244 ? 37.542 40.365 0.181 1.00 30.82 244 ARG B C 1
ATOM 3236 O O . ARG B 1 244 ? 36.837 41.016 0.955 1.00 30.86 244 ARG B O 1
ATOM 3244 N N . PRO B 1 245 ? 37.082 39.303 -0.485 1.00 31.26 245 PRO B N 1
ATOM 3245 C CA . PRO B 1 245 ? 35.743 38.766 -0.217 1.00 31.59 245 PRO B CA 1
ATOM 3246 C C . PRO B 1 245 ? 35.583 38.463 1.269 1.00 32.54 245 PRO B C 1
ATOM 3247 O O . PRO B 1 245 ? 36.466 37.848 1.884 1.00 32.35 245 PRO B O 1
ATOM 3251 N N . VAL B 1 246 ? 34.478 38.923 1.849 1.00 33.37 246 VAL B N 1
ATOM 3252 C CA . VAL B 1 246 ? 34.183 38.626 3.237 1.00 34.29 246 VAL B CA 1
ATOM 3253 C C . VAL B 1 246 ? 33.612 37.217 3.307 1.00 34.91 246 VAL B C 1
ATOM 3254 O O . VAL B 1 246 ? 32.593 36.915 2.674 1.00 35.25 246 VAL B O 1
ATOM 3258 N N . THR B 1 247 ? 34.298 36.349 4.045 1.00 35.55 247 THR B N 1
ATOM 3259 C CA . THR B 1 247 ? 33.879 34.961 4.207 1.00 36.42 247 THR B CA 1
ATOM 3260 C C . THR B 1 247 ? 34.069 34.557 5.652 1.00 37.51 247 THR B C 1
ATOM 3261 O O . THR B 1 247 ? 34.904 35.132 6.366 1.00 37.93 247 THR B O 1
ATOM 3265 N N . GLU B 1 248 ? 33.307 33.551 6.069 1.00 38.27 248 GLU B N 1
ATOM 3266 C CA . GLU B 1 248 ? 33.348 33.018 7.426 1.00 39.18 248 GLU B CA 1
ATOM 3267 C C . GLU B 1 248 ? 34.689 32.366 7.774 1.00 38.77 248 GLU B C 1
ATOM 3268 O O . GLU B 1 248 ? 35.195 32.544 8.880 1.00 39.40 248 GLU B O 1
ATOM 3274 N N . VAL B 1 249 ? 35.244 31.607 6.830 1.00 38.18 249 VAL B N 1
ATOM 3275 C CA . VAL B 1 249 ? 36.492 30.864 7.024 1.00 37.71 249 VAL B CA 1
ATOM 3276 C C . VAL B 1 249 ? 37.634 31.493 6.217 1.00 37.10 249 VAL B C 1
ATOM 3277 O O . VAL B 1 249 ? 37.389 32.180 5.224 1.00 36.39 249 VAL B O 1
#

Solvent-accessible surface area: 19026 Å² total; per-residue (Å²): 230,94,73,18,17,0,22,12,61,44,31,27,5,32,0,2,0,1,1,4,0,1,21,63,32,142,54,154,44,105,45,39,46,3,48,167,133,92,42,90,86,50,101,107,77,9,35,36,20,72,19,6,0,0,33,13,75,54,133,89,4,15,30,13,21,1,0,0,7,13,3,0,51,64,30,62,6,25,23,86,63,57,55,50,29,2,50,0,3,15,12,0,24,4,1,26,45,1,25,70,96,0,15,90,9,22,138,12,106,113,108,145,74,46,107,145,80,47,100,59,4,58,71,113,30,5,35,74,5,0,104,93,6,13,91,40,2,125,105,34,119,36,46,3,5,46,34,96,50,0,2,0,0,0,2,0,4,5,0,1,64,23,1,23,83,8,20,172,101,51,1,3,142,83,17,97,24,0,68,36,3,2,78,58,2,42,63,47,137,50,0,109,48,31,51,130,164,36,61,156,32,150,29,245,105,76,20,28,0,19,15,43,74,20,23,5,34,0,2,0,0,1,2,0,3,20,62,28,144,65,156,40,112,41,42,50,3,81,180,138,95,42,92,74,48,100,111,69,8,38,17,16,68,22,7,0,0,42,9,66,57,126,80,3,12,29,14,22,1,0,0,8,14,4,0,49,68,38,65,5,20,24,94,62,53,60,48,25,2,49,0,3,17,12,0,22,9,0,26,42,0,24,68,91,0,16,92,10,23,119,36,31,170,98,124,92,47,96,166,70,55,99,64,4,53,71,114,29,3,50,88,17,0,92,82,3,16,79,42,1,125,106,33,128,35,44,3,4,46,40,98,56,0,2,0,1,0,1,0,2,4,0,2,61,20,0,23,76,10,23,179,113,67,2,1,129,85,34,98,23,0,78,36,3,3,74,59,1,38,69,56,148,54,0,109,54,26,51,129,164,34,56,154,27,144,28

GO terms:
  GO:0004602 glutathione peroxidase activity (F, IDA)
  GO:0004364 glutathione transferase activity (F, IDA)
  GO:0006749 glutathione metabolic process (P, IDA)
  GO:0004364 glutathione transferase activity (F, EXP)

Radius of gyration: 21.14 Å; Cα contacts (8 Å, |Δi|>4): 587; chains: 2; bounding box: 56×54×49 Å

B-factor: mean 29.58, std 11.54, range [13.64, 74.51]

Organism: Drosophila melanogaster (NCBI:txid7227)

Nearest PDB structures (foldseek):
  1m0u-assembly1_B  TM=9.951E-01  e=5.634E-32  Drosophila melanogaster
  4q5r-assembly3_F  TM=9.781E-01  e=4.354E-22  Blattella germanica
  3vpq-assembly1_A  TM=9.504E-01  e=1.070E-19  Bombyx mori
  5h5l-assembly1_B  TM=9.644E-01  e=9.675E-19  Nilaparvata lugens
  4q5r-assembly3_E  TM=9.763E-01  e=3.736E-18  Blattella germanica

Sequence (406 aa):
KHSYTLFYFNVKALAEPLRYLFAYGNQEYEDVRVTRDEWPALKPTMPMGQMPVLEVDGKRVHQSISMARFLAKTVGLCGATPWEDLQIDIVVDTINDFRLKIAVVSYEPEDEIKEKKLVTLNAEVIPFYLEKLEQTVKDNDGHLALGKLTWADVYFAGITDYMNYMVKRDLLEPYPALRGVVDAVNALEPIKAWIEKRPVTEVKHSYTLFYFNVKALAEPLRYLFAYGNQEYEDVRVTRDEWPALKPTMPMGQMPVLEVDGKRVHQSISMARFLAKTVGLCGATPWEDLQIDIVVDTINDFRLKIAVVSYEPEDEIKEKKLVTLNAEVIPFYLEKLEQTVKDNDGHLALGKLTWADVYFAGITDYMNYMVKRDLLEPYPALRGVVDAVNALEPIKAWIEKRPVTEV

Secondary structure (DSSP, 8-state):
---EEEEEESSSGGGHHHHHHHHHHT---EEEEE-TTTHHHHGGGSGGG-S-EEEETTEEEE-HHHHHHHHHHHHT-S-SSHHHHHHHHHHHHHHHHHHHHHHHHHT-SSHHHHHHHHHHIIIIIHHHHHHHHHHHHHHTTSSSBTTB--HHHHHHHHHHHHHHHHHTS-TTTT-HHHHHHHHHHHTSHHHHHHHHHSPP---/---EEEEEESS-GGGHHHHHHHHHTT---EEEEE-TTTHHHHGGGSGGG-S-EEEETTEEEE-HHHHHHHHHHHTT-S-SSHHHHHHHHHHHHHHHHHHHHHHHHHTS-SSTTHHHHHHHIIIIIHHHHHHHHHHHHHHTTSSSSTTS--HHHHHHHHHHHHHHHHHTS-TTTT-HHHHHHHHHHHHSHHHHHHHHHSPP---